Protein AF-0000000080793572 (afdb_homodimer)

Radius of gyration: 26.3 Å; Cα contacts (8 Å, |Δi|>4): 967; chains: 2; bounding box: 72×72×57 Å

Solvent-accessible surface area (backbone atoms only — not comparable to full-atom values): 36084 Å² total; per-residue (Å²): 112,77,76,62,58,73,55,57,74,68,59,50,72,67,48,50,42,45,52,51,39,40,56,54,44,44,76,82,22,93,55,31,40,50,68,56,50,50,60,69,40,66,55,80,71,65,50,65,58,46,51,50,49,33,38,74,71,45,28,28,38,81,51,95,75,15,37,35,69,30,72,56,24,50,47,40,54,30,51,53,55,40,40,75,71,37,40,77,44,76,56,57,74,39,30,31,49,72,43,29,38,31,27,37,28,29,42,77,89,33,70,22,28,37,41,34,43,32,47,66,59,53,40,71,54,62,69,75,58,53,73,74,49,82,64,80,72,82,61,38,68,59,52,10,22,51,42,31,48,37,26,51,42,47,38,61,74,39,53,88,48,59,39,57,51,76,77,48,70,37,63,30,33,37,32,26,49,58,69,98,54,39,55,36,74,82,48,88,70,87,57,53,67,59,54,53,47,52,54,50,48,49,54,50,52,36,43,76,73,42,28,30,56,55,68,48,41,52,84,35,28,29,34,73,97,55,66,36,47,54,85,41,56,59,42,44,47,50,83,44,90,57,26,66,55,32,44,52,49,29,48,46,41,47,50,50,48,38,32,52,74,66,70,42,74,68,90,67,47,66,62,53,54,33,41,76,71,72,51,53,80,65,77,69,67,72,68,70,77,54,93,44,54,80,76,56,42,63,81,43,51,64,59,45,50,53,50,25,49,76,69,72,42,88,64,82,60,74,71,64,75,68,69,84,72,129,112,77,77,63,57,73,55,58,75,69,59,50,73,67,47,50,42,44,52,52,40,41,56,54,44,45,76,82,21,92,55,29,40,49,67,56,51,51,61,70,39,66,54,81,71,65,50,66,58,46,51,50,50,33,38,74,71,46,28,30,40,81,50,94,74,15,37,36,70,29,72,57,25,51,48,38,54,30,50,51,55,40,40,77,71,38,41,76,44,76,56,58,76,39,29,29,51,73,45,30,40,33,26,37,27,30,40,78,90,32,69,22,28,36,39,35,44,33,47,66,58,52,41,72,55,62,70,76,59,53,74,74,49,82,63,82,72,80,60,38,68,59,53,10,21,50,41,32,50,37,25,50,43,47,38,60,74,38,53,90,48,58,39,57,51,77,77,50,70,38,65,29,32,38,32,26,51,58,70,98,54,38,54,35,74,80,50,87,70,87,57,53,68,59,55,52,49,52,54,51,48,49,54,50,52,36,42,75,73,41,27,30,54,55,69,47,41,53,85,34,26,30,34,75,97,55,65,35,47,52,87,41,56,59,42,44,48,50,83,44,91,56,26,65,55,35,43,52,49,29,49,46,41,49,51,50,48,38,32,52,75,66,70,41,73,68,91,67,46,66,62,54,54,33,42,75,70,72,52,53,80,64,76,67,68,71,67,73,76,55,92,49,49,80,77,56,44,63,81,42,50,65,59,45,50,54,51,24,50,75,68,72,42,88,64,82,59,72,71,63,76,67,69,82,69,132

Organism: Encephalitozoon cuniculi (strain GB-M1) (NCBI:txid284813)

Foldseek 3Di:
DPLCVVVLVVDDPLLLLLLLLQVLQCVPPVFAAPVNSVVSSPDDPCNVVSQVVCVVVPQWPDDPRGIHGDPSVLVSNWVVVQVVVFWDFWADFPDDDPFWTWTWTAGNNATKIKIAGRPPSDDDDDPVVVVPDVPDPDPRQQLLQLLQLLQQLVCLVQVVDQAWAWDAGDRNITITHDDPFAQQVPDDDDPLVVALVLQLVVQLVQVVVFKGQLDAASRQWTDDPHIHGHRRSQMDGNPDPCGLVSSLVNNVRSQVVCCVPPVDHDPQDSLNSCVVSVNNPVPDDPDPPDVCRSVVCPVCSVVSQVSCVVSVGDDNPSPPVPDPDD/DPLCVVVLVVDDPLLLLLLLLQVLQCVPPVFAAPVNSVVSSPDDPCNVVSQVVCVVVPQWDQDPRGIHGDPSVLVSNWVVVQVVVFWDFWADFDDDDPFWTWTWTAGNNATKIKIAGRPPSDDDDDPVVCVPDVPDPDPRQQLLQLLQLLQQLVCLVQVVDQAWAWDAGDRNITITHDDPFAQQVPDDDDPLVVALVLQLVVQLVQVVVFKGQLDAASRQWTDDPHIHGHRRSQMDGNPDPCGLVSSLVNNVRSQVVCCVPPVDHDPQDSLNSCVVSVNNPPPDDPDPPDVCRSVVCVVCSVVSQVSCVVSVGDDNPSPPVPDPDD

Structure (mmCIF, N/CA/C/O backbone):
data_AF-0000000080793572-model_v1
#
loop_
_entity.id
_entity.type
_entity.pdbx_description
1 polymer 'non-specific serine/threonine protein kinase'
#
loop_
_atom_site.group_PDB
_atom_site.id
_atom_site.type_symbol
_atom_site.label_atom_id
_atom_site.label_alt_id
_atom_site.label_comp_id
_atom_site.label_asym_id
_atom_site.label_entity_id
_atom_site.label_seq_id
_atom_site.pdbx_PDB_ins_code
_atom_site.Cartn_x
_atom_site.Cartn_y
_atom_site.Cartn_z
_atom_site.occupancy
_atom_site.B_iso_or_equiv
_atom_site.auth_seq_id
_atom_site.auth_comp_id
_atom_site.auth_asym_id
_atom_site.auth_atom_id
_atom_site.pdbx_PDB_model_num
ATOM 1 N N . MET A 1 1 ? 11.641 -2.559 3.211 1 25.84 1 MET A N 1
ATOM 2 C CA . MET A 1 1 ? 12.844 -3.322 3.535 1 25.84 1 MET A CA 1
ATOM 3 C C . MET A 1 1 ? 13.406 -4.012 2.295 1 25.84 1 MET A C 1
ATOM 5 O O . MET A 1 1 ? 12.688 -4.738 1.605 1 25.84 1 MET A O 1
ATOM 9 N N . LYS A 1 2 ? 14.398 -3.5 1.6 1 33.66 2 LYS A N 1
ATOM 10 C CA . LYS A 1 2 ? 15.141 -4.152 0.526 1 33.66 2 LYS A CA 1
ATOM 11 C C . LYS A 1 2 ? 15.539 -5.574 0.917 1 33.66 2 LYS A C 1
ATOM 13 O O . LYS A 1 2 ? 15.875 -5.836 2.072 1 33.66 2 LYS A O 1
ATOM 18 N N . LEU A 1 3 ? 15.195 -6.582 0.339 1 42.44 3 LEU A N 1
ATOM 19 C CA . LEU A 1 3 ? 15.844 -7.875 0.534 1 42.44 3 LEU A CA 1
ATOM 20 C C . LEU A 1 3 ? 17.359 -7.707 0.683 1 42.44 3 LEU A C 1
ATOM 22 O O . LEU A 1 3 ? 18.016 -7.164 -0.208 1 42.44 3 LEU A O 1
ATOM 26 N N . VAL A 1 4 ? 17.859 -7.375 1.736 1 44.81 4 VAL A N 1
ATOM 27 C CA . VAL A 1 4 ? 19.312 -7.449 1.877 1 44.81 4 VAL A CA 1
ATOM 28 C C . VAL A 1 4 ? 19.812 -8.758 1.28 1 44.81 4 VAL A C 1
ATOM 30 O O . VAL A 1 4 ? 19.812 -9.797 1.946 1 44.81 4 VAL A O 1
ATOM 33 N N . THR A 1 5 ? 19.5 -9.039 0.062 1 48.41 5 THR A N 1
ATOM 34 C CA . THR A 1 5 ? 20.031 -10.188 -0.661 1 48.41 5 THR A CA 1
ATOM 35 C C . THR A 1 5 ? 21.516 -10.391 -0.336 1 48.41 5 THR A C 1
ATOM 37 O O . THR A 1 5 ? 22.016 -11.516 -0.394 1 48.41 5 THR A O 1
ATOM 40 N N . ASP A 1 6 ? 22.031 -9.289 0.12 1 55.47 6 ASP A N 1
ATOM 41 C CA . ASP A 1 6 ? 23.469 -9.492 0.284 1 55.47 6 ASP A CA 1
ATOM 42 C C . ASP A 1 6 ? 23.766 -10.469 1.423 1 55.47 6 ASP A C 1
ATOM 44 O O . ASP A 1 6 ? 24.656 -11.312 1.313 1 55.47 6 ASP A O 1
ATOM 48 N N . GLY A 1 7 ? 22.781 -10.469 2.379 1 60.09 7 GLY A N 1
ATOM 49 C CA . GLY A 1 7 ? 23.078 -11.336 3.504 1 60.09 7 GLY A CA 1
ATOM 50 C C . GLY A 1 7 ? 22.625 -12.773 3.291 1 60.09 7 GLY A C 1
ATOM 51 O O . GLY A 1 7 ? 23.141 -13.695 3.914 1 60.09 7 GLY A O 1
ATOM 52 N N . VAL A 1 8 ? 21.781 -12.969 2.301 1 70.62 8 VAL A N 1
ATOM 53 C CA . VAL A 1 8 ? 21.172 -14.281 2.092 1 70.62 8 VAL A CA 1
ATOM 54 C C . VAL A 1 8 ? 22.219 -15.25 1.566 1 70.62 8 VAL A C 1
ATOM 56 O O . VAL A 1 8 ? 22.203 -16.438 1.904 1 70.62 8 VAL A O 1
ATOM 59 N N . TRP A 1 9 ? 23.172 -14.641 0.984 1 69.81 9 TRP A N 1
ATOM 60 C CA . TRP A 1 9 ? 24.141 -15.484 0.298 1 69.81 9 TRP A CA 1
ATOM 61 C C . TRP A 1 9 ? 25.297 -15.859 1.229 1 69.81 9 TRP A C 1
ATOM 63 O O . TRP A 1 9 ? 26.062 -16.781 0.936 1 69.81 9 TRP A O 1
ATOM 73 N N . SER A 1 10 ? 25.281 -15.227 2.404 1 74.94 10 SER A N 1
ATOM 74 C CA . SER A 1 10 ? 26.438 -15.422 3.264 1 74.94 10 SER A CA 1
ATOM 75 C C . SER A 1 10 ? 26.078 -16.219 4.512 1 74.94 10 SER A C 1
ATOM 77 O O . SER A 1 10 ? 26.938 -16.469 5.367 1 74.94 10 SER A O 1
ATOM 79 N N . LEU A 1 11 ? 24.906 -16.797 4.504 1 85.38 11 LEU A N 1
ATOM 80 C CA . LEU A 1 11 ? 24.484 -17.453 5.734 1 85.38 11 LEU A CA 1
ATOM 81 C C . LEU A 1 11 ? 25 -18.891 5.777 1 85.38 11 LEU A C 1
ATOM 83 O O . LEU A 1 11 ? 25.016 -19.578 4.758 1 85.38 11 LEU A O 1
ATOM 87 N N . SER A 1 12 ? 25.5 -19.297 6.93 1 87.62 12 SER A N 1
ATOM 88 C CA . SER A 1 12 ? 25.922 -20.672 7.145 1 87.62 12 SER A CA 1
ATOM 89 C C . SER A 1 12 ? 24.719 -21.594 7.387 1 87.62 12 SER A C 1
ATOM 91 O O . SER A 1 12 ? 23.594 -21.109 7.547 1 87.62 12 SER A O 1
ATOM 93 N N . ARG A 1 13 ? 25.062 -22.891 7.445 1 89.25 13 ARG A N 1
ATOM 94 C CA . ARG A 1 13 ? 24.031 -23.891 7.719 1 89.25 13 ARG A CA 1
ATOM 95 C C . ARG A 1 13 ? 23.438 -23.703 9.109 1 89.25 13 ARG A C 1
ATOM 97 O O . ARG A 1 13 ? 22.25 -23.938 9.312 1 89.25 13 ARG A O 1
ATOM 104 N N . MET A 1 14 ? 24.297 -23.234 10.016 1 91.81 14 MET A N 1
ATOM 105 C CA . MET A 1 14 ? 23.844 -23.031 11.391 1 91.81 14 MET A CA 1
ATOM 106 C C . MET A 1 14 ? 22.859 -21.859 11.469 1 91.81 14 MET A C 1
ATOM 108 O O . MET A 1 14 ? 21.875 -21.922 12.203 1 91.81 14 MET A O 1
ATOM 112 N N . HIS A 1 15 ? 23.172 -20.781 10.688 1 94.12 15 HIS A N 1
ATOM 113 C CA . HIS A 1 15 ? 22.25 -19.641 10.617 1 94.12 15 HIS A CA 1
ATOM 114 C C . HIS A 1 15 ? 20.875 -20.078 10.117 1 94.12 15 HIS A C 1
ATOM 116 O O . HIS A 1 15 ? 19.844 -19.75 10.719 1 94.12 15 HIS A O 1
ATOM 122 N N . LEU A 1 16 ? 20.906 -20.906 9.078 1 94.44 16 LEU A N 1
ATOM 123 C CA . LEU A 1 16 ? 19.656 -21.359 8.453 1 94.44 16 LEU A CA 1
ATOM 124 C C . LEU A 1 16 ? 18.891 -22.281 9.391 1 94.44 16 LEU A C 1
ATOM 126 O O . LEU A 1 16 ? 17.656 -22.25 9.43 1 94.44 16 LEU A O 1
ATOM 130 N N . ARG A 1 17 ? 19.578 -23.094 10.109 1 94.69 17 ARG A N 1
ATOM 131 C CA . ARG A 1 17 ? 18.938 -23.984 11.062 1 94.69 17 ARG A CA 1
ATOM 132 C C . ARG A 1 17 ? 18.203 -23.203 12.141 1 94.69 17 ARG A C 1
ATOM 134 O O . ARG A 1 17 ? 17.078 -23.562 12.516 1 94.69 17 ARG A O 1
ATOM 141 N N . ILE A 1 18 ? 18.812 -22.156 12.609 1 95.75 18 ILE A N 1
ATOM 142 C CA . ILE A 1 18 ? 18.188 -21.328 13.633 1 95.75 18 ILE A CA 1
ATOM 143 C C . ILE A 1 18 ? 16.922 -20.703 13.07 1 95.75 18 ILE A C 1
ATOM 145 O O . ILE A 1 18 ? 15.875 -20.703 13.727 1 95.75 18 ILE A O 1
ATOM 149 N N . LEU A 1 19 ? 17.031 -20.172 11.844 1 96 19 LEU A N 1
ATOM 150 C CA . LEU A 1 19 ? 15.875 -19.531 11.219 1 96 19 LEU A CA 1
ATOM 151 C C . LEU A 1 19 ? 14.742 -20.531 11.016 1 96 19 LEU A C 1
ATOM 153 O O . LEU A 1 19 ? 13.578 -20.234 11.297 1 96 19 LEU A O 1
ATOM 157 N N . ARG A 1 20 ? 15.062 -21.688 10.578 1 95.5 20 ARG A N 1
ATOM 158 C CA . ARG A 1 20 ? 14.062 -22.719 10.359 1 95.5 20 ARG A CA 1
ATOM 159 C C . ARG A 1 20 ? 13.398 -23.125 11.672 1 95.5 20 ARG A C 1
ATOM 161 O O . ARG A 1 20 ? 12.18 -23.328 11.719 1 95.5 20 ARG A O 1
ATOM 168 N N . THR A 1 21 ? 14.219 -23.266 12.664 1 95.75 21 THR A N 1
ATOM 169 C CA . THR A 1 21 ? 13.688 -23.641 13.969 1 95.75 21 THR A CA 1
ATOM 170 C C . THR A 1 21 ? 12.758 -22.547 14.5 1 95.75 21 THR A C 1
ATOM 172 O O . THR A 1 21 ? 11.703 -22.859 15.07 1 95.75 21 THR A O 1
ATOM 175 N N . ALA A 1 22 ? 13.211 -21.312 14.344 1 95.69 22 ALA A N 1
ATOM 176 C CA . ALA A 1 22 ? 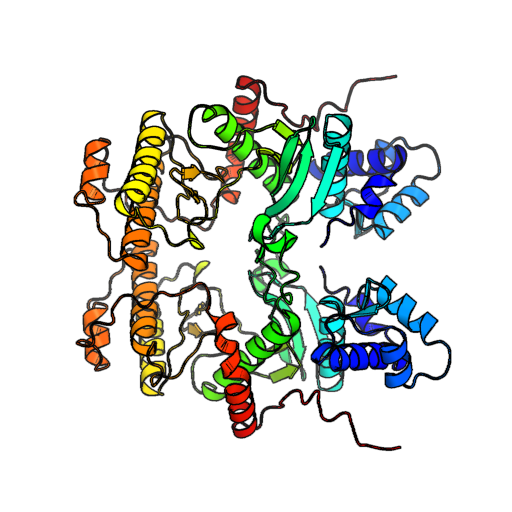12.359 -20.203 14.758 1 95.69 22 ALA A CA 1
ATOM 177 C C . ALA A 1 22 ? 11.016 -20.25 14.031 1 95.69 22 ALA A C 1
ATOM 179 O O . ALA A 1 22 ? 9.961 -20.047 14.648 1 95.69 22 ALA A O 1
ATOM 180 N N . GLU A 1 23 ? 11.055 -20.438 12.75 1 93.81 23 GLU A N 1
ATOM 181 C CA . GLU A 1 23 ? 9.844 -20.547 11.938 1 93.81 23 GLU A CA 1
ATOM 182 C C . GLU A 1 23 ? 8.906 -21.625 12.484 1 93.81 23 GLU A C 1
ATOM 184 O O . GLU A 1 23 ? 7.711 -21.391 12.641 1 93.81 23 GLU A O 1
ATOM 189 N N . GLU A 1 24 ? 9.422 -22.719 12.797 1 92.62 24 GLU A N 1
ATOM 190 C CA . GLU A 1 24 ? 8.656 -23.844 13.305 1 92.62 24 GLU A CA 1
ATOM 191 C C . GLU A 1 24 ? 8.055 -23.531 14.672 1 92.62 24 GLU A C 1
ATOM 193 O O . GLU A 1 24 ? 6.879 -23.812 14.922 1 92.62 24 GLU A O 1
ATOM 198 N N . CYS A 1 25 ? 8.859 -22.953 15.477 1 91.94 25 CYS A N 1
ATOM 199 C CA . CYS A 1 25 ? 8.438 -22.672 16.844 1 91.94 25 CYS A CA 1
ATOM 200 C C . CYS A 1 25 ? 7.375 -21.594 16.891 1 91.94 25 CYS A C 1
ATOM 202 O O . CYS A 1 25 ? 6.559 -21.547 17.812 1 91.94 25 CYS A O 1
ATOM 204 N N . MET A 1 26 ? 7.359 -20.734 15.938 1 90.94 26 MET A N 1
ATOM 205 C CA . MET A 1 26 ? 6.422 -19.625 15.906 1 90.94 26 MET A CA 1
ATOM 206 C C . MET A 1 26 ? 5.004 -20.109 15.625 1 90.94 26 MET A C 1
ATOM 208 O O . MET A 1 26 ? 4.043 -19.359 15.789 1 90.94 26 MET A O 1
ATOM 212 N N . ARG A 1 27 ? 4.801 -21.281 15.25 1 84 27 ARG A N 1
ATOM 213 C CA . ARG A 1 27 ? 3.477 -21.875 15.086 1 84 27 ARG A CA 1
ATOM 214 C C . ARG A 1 27 ? 2.77 -22.016 16.422 1 84 27 ARG A C 1
ATOM 216 O O . ARG A 1 27 ? 1.538 -22.016 16.5 1 84 27 ARG A O 1
ATOM 223 N N . SER A 1 28 ? 3.572 -22.156 17.453 1 86.12 28 SER A N 1
ATOM 224 C CA . SER A 1 28 ? 2.99 -22.406 18.766 1 86.12 28 SER A CA 1
ATOM 225 C C . SER A 1 28 ? 3.338 -21.297 19.734 1 86.12 28 SER A C 1
ATOM 227 O O . SER A 1 28 ? 2.814 -21.25 20.859 1 86.12 28 SER A O 1
ATOM 229 N N . HIS A 1 29 ? 4.23 -20.469 19.312 1 87 29 HIS A N 1
ATOM 230 C CA . HIS A 1 29 ? 4.656 -19.359 20.156 1 87 29 HIS A CA 1
ATOM 231 C C . HIS A 1 29 ? 4.578 -18.031 19.422 1 87 29 HIS A C 1
ATOM 233 O O . HIS A 1 29 ? 5.125 -17.906 18.312 1 87 29 HIS A O 1
ATOM 239 N N . ALA A 1 30 ? 3.963 -17.125 20.016 1 83.81 30 ALA A N 1
ATOM 240 C CA . ALA A 1 30 ? 4.023 -15.781 19.422 1 83.81 30 ALA A CA 1
ATOM 241 C C . ALA A 1 30 ? 5.449 -15.242 19.438 1 83.81 30 ALA A C 1
ATOM 243 O O . ALA A 1 30 ? 5.895 -14.617 18.484 1 83.81 30 ALA A O 1
ATOM 244 N N . ILE A 1 31 ? 6.098 -15.43 20.484 1 90.81 31 ILE A N 1
ATOM 245 C CA . ILE A 1 31 ? 7.516 -15.172 20.688 1 90.81 31 ILE A CA 1
ATOM 246 C C . ILE A 1 31 ? 8.219 -16.453 21.141 1 90.81 31 ILE A C 1
ATOM 248 O O . ILE A 1 31 ? 7.836 -17.047 22.141 1 90.81 31 ILE A O 1
ATOM 252 N N . VAL A 1 32 ? 9.211 -16.859 20.422 1 94.62 32 VAL A N 1
ATOM 253 C CA . VAL A 1 32 ? 9.922 -18.094 20.75 1 94.62 32 VAL A CA 1
ATOM 254 C C . VAL A 1 32 ? 10.906 -17.828 21.891 1 94.62 32 VAL A C 1
ATOM 256 O O . VAL A 1 32 ? 11.891 -17.109 21.719 1 94.62 32 VAL A O 1
ATOM 259 N N . PRO A 1 33 ? 10.656 -18.453 22.984 1 95.44 33 PRO A N 1
ATOM 260 C CA . PRO A 1 33 ? 11.594 -18.234 24.094 1 95.44 33 PRO A CA 1
ATOM 261 C C . PRO A 1 33 ? 13.023 -18.641 23.75 1 95.44 33 PRO A C 1
ATOM 263 O O . PRO A 1 33 ? 13.234 -19.609 23 1 95.44 33 PRO A O 1
ATOM 266 N N . PHE A 1 34 ? 13.93 -17.922 24.375 1 93.94 34 PHE A N 1
ATOM 267 C CA . PHE A 1 34 ? 15.344 -18.141 24.125 1 93.94 34 PHE A CA 1
ATOM 268 C C . PHE A 1 34 ? 15.719 -19.594 24.344 1 93.94 34 PHE A C 1
ATOM 270 O O . PHE A 1 34 ? 16.359 -20.219 23.5 1 93.94 34 PHE A O 1
ATOM 277 N N . ASP A 1 35 ? 15.289 -20.172 25.422 1 93.5 35 ASP A N 1
ATOM 278 C CA . ASP A 1 35 ? 15.656 -21.531 25.797 1 93.5 35 ASP A CA 1
ATOM 279 C C . ASP A 1 35 ? 15.07 -22.547 24.828 1 93.5 35 ASP A C 1
ATOM 281 O O . ASP A 1 35 ? 15.719 -23.562 24.516 1 93.5 35 ASP A O 1
ATOM 285 N N . VAL A 1 36 ? 13.945 -22.297 24.406 1 95.06 36 VAL A N 1
ATOM 286 C CA . VAL A 1 36 ? 13.281 -23.188 23.469 1 95.06 36 VAL A CA 1
ATOM 287 C C . VAL A 1 36 ? 14.016 -23.188 22.125 1 95.06 36 VAL A C 1
ATOM 289 O O . VAL A 1 36 ? 14.32 -24.25 21.578 1 95.06 36 VAL A O 1
ATOM 292 N N . LEU A 1 37 ? 14.312 -21.984 21.594 1 95.75 37 LEU A N 1
ATOM 293 C CA . LEU A 1 37 ? 15.016 -21.875 20.328 1 95.75 37 LEU A CA 1
ATOM 294 C C . LEU A 1 37 ? 16.391 -22.516 20.406 1 95.75 37 LEU A C 1
ATOM 296 O O . LEU A 1 37 ? 16.797 -23.234 19.484 1 95.75 37 LEU A O 1
ATOM 300 N N . LYS A 1 38 ? 17.047 -22.281 21.531 1 94.44 38 LYS A N 1
ATOM 301 C CA . LYS A 1 38 ? 18.391 -22.844 21.719 1 94.44 38 LYS A CA 1
ATOM 302 C C . LYS A 1 38 ? 18.344 -24.375 21.766 1 94.44 38 LYS A C 1
ATOM 304 O O . LYS A 1 38 ? 19.141 -25.031 21.109 1 94.44 38 LYS A O 1
ATOM 309 N N . SER A 1 39 ? 17.438 -24.891 22.469 1 94.69 39 SER A N 1
ATOM 310 C CA . SER A 1 39 ? 17.328 -26.344 22.625 1 94.69 39 SER A CA 1
ATOM 311 C C . SER A 1 39 ? 16.891 -27.016 21.328 1 94.69 39 SER A C 1
ATOM 313 O O . SER A 1 39 ? 17.484 -28.016 20.922 1 94.69 39 SER A O 1
ATOM 315 N N . ARG A 1 40 ? 15.945 -26.438 20.656 1 94.69 40 ARG A N 1
ATOM 316 C CA . ARG A 1 40 ? 15.352 -27.062 19.469 1 94.69 40 ARG A CA 1
ATOM 317 C C . ARG A 1 40 ? 16.266 -26.922 18.266 1 94.69 40 ARG A C 1
ATOM 319 O O . ARG A 1 40 ? 16.188 -27.719 17.328 1 94.69 40 ARG A O 1
ATOM 326 N N . SER A 1 41 ? 17.047 -25.891 18.219 1 94.19 41 SER A N 1
ATOM 327 C CA . SER A 1 41 ? 17.953 -25.719 17.094 1 94.19 41 SER A CA 1
ATOM 328 C C . SER A 1 41 ? 19.078 -26.75 17.125 1 94.19 41 SER A C 1
ATOM 330 O O . SER A 1 41 ? 19.734 -26.984 16.109 1 94.19 41 SER A O 1
ATOM 332 N N . ARG A 1 42 ? 19.391 -27.375 18.25 1 91.19 42 ARG A N 1
ATOM 333 C CA . ARG A 1 42 ? 20.375 -28.422 18.438 1 91.19 42 ARG A CA 1
ATOM 334 C C . ARG A 1 42 ? 21.766 -27.938 18.031 1 91.19 42 ARG A C 1
ATOM 336 O O . ARG A 1 42 ? 22.562 -28.719 17.484 1 91.19 42 ARG A O 1
ATOM 343 N N . ILE A 1 43 ? 21.938 -26.656 18.016 1 89.06 43 ILE A N 1
ATOM 344 C CA . ILE A 1 43 ? 23.25 -26.109 17.734 1 89.06 43 ILE A CA 1
ATOM 345 C C . ILE A 1 43 ? 24.109 -26.156 19 1 89.06 43 ILE A C 1
ATOM 347 O O . ILE A 1 43 ? 23.734 -25.594 20.031 1 89.06 43 ILE A O 1
ATOM 351 N N . LYS A 1 44 ? 25.094 -27.047 18.828 1 79.56 44 LYS A N 1
ATOM 352 C CA . LYS A 1 44 ? 25.984 -27.203 19.969 1 79.56 44 LYS A CA 1
ATOM 353 C C . LYS A 1 44 ? 27.047 -26.109 19.984 1 79.56 44 LYS A C 1
ATOM 355 O O . LYS A 1 44 ? 27.797 -25.938 19.031 1 79.56 44 LYS A O 1
ATOM 360 N N . GLY A 1 45 ? 27.094 -25.312 20.891 1 77.12 45 GLY A N 1
ATOM 361 C CA . GLY A 1 45 ? 28.109 -24.281 20.984 1 77.12 45 GLY A CA 1
ATOM 362 C C . GLY A 1 45 ? 27.891 -23.125 20.016 1 77.12 45 GLY A C 1
ATOM 363 O O . GLY A 1 45 ? 27.125 -23.266 19.062 1 77.12 45 GLY A O 1
ATOM 364 N N . ASN A 1 46 ? 28 -21.828 20.281 1 88.69 46 ASN A N 1
ATOM 365 C CA . ASN A 1 46 ? 28.047 -20.594 19.516 1 88.69 46 ASN A CA 1
ATOM 366 C C . ASN A 1 46 ? 26.656 -20.141 19.062 1 88.69 46 ASN A C 1
ATOM 368 O O . ASN A 1 46 ? 26.516 -19.391 18.109 1 88.69 46 ASN A O 1
ATOM 372 N N . PHE A 1 47 ? 25.609 -20.875 19.641 1 92.19 47 PHE A N 1
ATOM 373 C CA . PHE A 1 47 ? 24.234 -20.469 19.328 1 92.19 47 PHE A CA 1
ATOM 374 C C . PHE A 1 47 ? 24.078 -18.953 19.469 1 92.19 47 PHE A C 1
ATOM 376 O O . PHE A 1 47 ? 23.531 -18.297 18.578 1 92.19 47 PHE A O 1
ATOM 383 N N . MET A 1 48 ? 24.578 -18.438 20.5 1 92.25 48 MET A N 1
ATOM 384 C CA . MET A 1 48 ? 24.422 -17.016 20.797 1 92.25 48 MET A CA 1
ATOM 385 C C . MET A 1 48 ? 25.062 -16.156 19.734 1 92.25 48 MET A C 1
ATOM 387 O O . MET A 1 48 ? 24.516 -15.141 19.328 1 92.25 48 MET A O 1
ATOM 391 N N . GLU A 1 49 ? 26.172 -16.609 19.297 1 92.75 49 GLU A N 1
ATOM 392 C CA . GLU A 1 49 ? 26.875 -15.867 18.25 1 92.75 49 GLU A CA 1
ATOM 393 C C . GLU A 1 49 ? 26.078 -15.805 16.969 1 92.75 49 GLU A C 1
ATOM 395 O O . GLU A 1 49 ? 25.938 -14.742 16.359 1 92.75 49 GLU A O 1
ATOM 400 N N . HIS A 1 50 ? 25.578 -16.953 16.562 1 93.81 50 HIS A N 1
ATOM 401 C CA . HIS A 1 50 ? 24.797 -17.031 15.328 1 93.81 50 HIS A CA 1
ATOM 402 C C . HIS A 1 50 ? 23.484 -16.25 15.469 1 93.81 50 HIS A C 1
ATOM 404 O O . HIS A 1 50 ? 23.047 -15.609 14.523 1 93.81 50 HIS A O 1
ATOM 410 N N . ALA A 1 51 ? 22.906 -16.328 16.641 1 94.31 51 ALA A N 1
ATOM 411 C CA . ALA A 1 51 ? 21.672 -15.609 16.891 1 94.31 51 ALA A CA 1
ATOM 412 C C . ALA A 1 51 ? 21.891 -14.094 16.828 1 94.31 51 ALA A C 1
ATOM 414 O O . ALA A 1 51 ? 21.062 -13.367 16.266 1 94.31 51 ALA A O 1
ATOM 415 N N . ILE A 1 52 ? 22.938 -13.68 17.359 1 92.94 52 ILE A N 1
ATOM 416 C CA . ILE A 1 52 ? 23.297 -12.266 17.344 1 92.94 52 ILE A CA 1
ATOM 417 C C . ILE A 1 52 ? 23.516 -11.805 15.906 1 92.94 52 ILE A C 1
ATOM 419 O O . ILE A 1 52 ? 23.047 -10.734 15.508 1 92.94 52 ILE A O 1
ATOM 423 N N . ASP A 1 53 ? 24.234 -12.656 15.18 1 90.31 53 ASP A N 1
ATOM 424 C CA . ASP A 1 53 ? 24.453 -12.352 13.766 1 90.31 53 ASP A CA 1
ATOM 425 C C . ASP A 1 53 ? 23.125 -12.156 13.031 1 90.31 53 ASP A C 1
ATOM 427 O O . ASP A 1 53 ? 22.984 -11.203 12.266 1 90.31 53 ASP A O 1
ATOM 431 N N . LEU A 1 54 ? 22.234 -13.055 13.266 1 93.56 54 LEU A N 1
ATOM 432 C CA . LEU A 1 54 ? 20.938 -13.008 12.586 1 93.56 54 LEU A CA 1
ATOM 433 C C . LEU A 1 54 ? 20.172 -11.758 12.977 1 93.56 54 LEU A C 1
ATOM 435 O O . LEU A 1 54 ? 19.438 -11.195 12.156 1 93.56 54 LEU A O 1
ATOM 439 N N . CYS A 1 55 ? 20.281 -11.297 14.211 1 91.06 55 CYS A N 1
ATOM 440 C CA . CYS A 1 55 ? 19.625 -10.07 14.656 1 91.06 55 CYS A CA 1
ATOM 441 C C . CYS A 1 55 ? 20.266 -8.844 14.008 1 91.06 55 CYS A C 1
ATOM 443 O O . CYS A 1 55 ? 19.547 -7.922 13.602 1 91.06 55 CYS A O 1
ATOM 445 N N . LYS A 1 56 ? 21.562 -8.93 13.844 1 84.75 56 LYS A N 1
ATOM 446 C CA . LYS A 1 56 ? 22.266 -7.84 13.188 1 84.75 56 LYS A CA 1
ATOM 447 C C . LYS A 1 56 ? 21.844 -7.711 11.727 1 84.75 56 LYS A C 1
ATOM 449 O O . LYS A 1 56 ? 21.734 -6.598 11.203 1 84.75 56 LYS A O 1
ATOM 454 N N . LEU A 1 57 ? 21.594 -8.836 11.148 1 86.25 57 LEU A N 1
ATOM 455 C CA . LEU A 1 57 ? 21.188 -8.867 9.75 1 86.25 57 LEU A CA 1
ATOM 456 C C . LEU A 1 57 ? 19.688 -8.633 9.609 1 86.25 57 LEU A C 1
ATOM 458 O O . LEU A 1 57 ? 19.156 -8.562 8.492 1 86.25 57 LEU A O 1
ATOM 462 N N . LYS A 1 58 ? 18.953 -8.664 10.703 1 87.62 58 LYS A N 1
ATOM 463 C CA . LYS A 1 58 ? 17.531 -8.375 10.789 1 87.62 58 LYS A CA 1
ATOM 464 C C . LYS A 1 58 ? 16.703 -9.547 10.281 1 87.62 58 LYS A C 1
ATOM 466 O O . LYS A 1 58 ? 15.578 -9.359 9.805 1 87.62 58 LYS A O 1
ATOM 471 N N . PHE A 1 59 ? 17.297 -10.68 10.289 1 93.69 59 PHE A N 1
ATOM 472 C CA . PHE A 1 59 ? 16.547 -11.875 9.922 1 93.69 59 PHE A CA 1
ATOM 473 C C . PHE A 1 59 ? 15.805 -12.438 11.125 1 93.69 59 PHE A C 1
ATOM 475 O O . PHE A 1 59 ? 14.867 -13.219 10.977 1 93.69 59 PHE A O 1
ATOM 482 N N . LEU A 1 60 ? 16.266 -12.055 12.258 1 93.81 60 LEU A N 1
ATOM 483 C CA . LEU A 1 60 ? 15.695 -12.406 13.555 1 93.81 60 LEU A CA 1
ATOM 484 C C . LEU A 1 60 ? 15.562 -11.18 14.445 1 93.81 60 LEU A C 1
ATOM 486 O O . LEU A 1 60 ? 16.375 -10.258 14.359 1 93.81 60 LEU A O 1
ATOM 490 N N . SER A 1 61 ? 14.547 -11.156 15.242 1 94 61 SER A N 1
ATOM 491 C CA . SER A 1 61 ? 14.359 -10.07 16.188 1 94 61 SER A CA 1
ATOM 492 C C . SER A 1 61 ? 14.312 -10.586 17.625 1 94 61 SER A C 1
ATOM 494 O O . SER A 1 61 ? 13.672 -11.602 17.906 1 94 61 SER A O 1
ATOM 496 N N . TYR A 1 62 ? 15.055 -9.945 18.438 1 92.62 62 TYR A N 1
ATOM 497 C CA . TYR A 1 62 ? 15.016 -10.266 19.859 1 92.62 62 TYR A CA 1
ATOM 498 C C . TYR A 1 62 ? 14.039 -9.352 20.609 1 92.62 62 TYR A C 1
ATOM 500 O O . TYR A 1 62 ? 14.211 -8.133 20.625 1 92.62 62 TYR A O 1
ATOM 508 N N . VAL A 1 63 ? 13.008 -9.953 21.094 1 88.12 63 VAL A N 1
ATOM 509 C CA . VAL A 1 63 ? 11.969 -9.195 21.781 1 88.12 63 VAL A CA 1
ATOM 510 C C . VAL A 1 63 ? 11.555 -9.93 23.047 1 88.12 63 VAL A C 1
ATOM 512 O O . VAL A 1 63 ? 11.281 -11.133 23.016 1 88.12 63 VAL A O 1
ATOM 515 N N . GLU A 1 64 ? 11.398 -9.219 24.203 1 86.75 64 GLU A N 1
ATOM 516 C CA . GLU A 1 64 ? 10.898 -9.758 25.453 1 86.75 64 GLU A CA 1
ATOM 517 C C . GLU A 1 64 ? 11.555 -11.102 25.781 1 86.75 64 GLU A C 1
ATOM 519 O O . GLU A 1 64 ? 10.859 -12.094 26.016 1 86.75 64 GLU A O 1
ATOM 524 N N . ASN A 1 65 ? 12.781 -11.234 25.672 1 87.12 65 ASN A N 1
ATOM 525 C CA . ASN A 1 65 ? 13.57 -12.406 26.031 1 87.12 65 ASN A CA 1
ATOM 526 C C . ASN A 1 65 ? 13.281 -13.586 25.109 1 87.12 65 ASN A C 1
ATOM 528 O O . ASN A 1 65 ? 13.328 -14.742 25.531 1 87.12 65 ASN A O 1
ATOM 532 N N . GLY A 1 66 ? 12.883 -13.273 23.984 1 94.12 66 GLY A N 1
ATOM 533 C CA . GLY A 1 66 ? 12.633 -14.273 22.953 1 94.12 66 GLY A CA 1
ATOM 534 C C . GLY A 1 66 ? 12.93 -13.781 21.547 1 94.12 66 GLY A C 1
ATOM 535 O O . GLY A 1 66 ? 13.547 -12.727 21.375 1 94.12 66 GLY A O 1
ATOM 536 N N . TYR A 1 67 ? 12.719 -14.711 20.672 1 95 67 TYR A N 1
ATOM 537 C CA . TYR A 1 67 ? 13.047 -14.391 19.297 1 95 67 TYR A CA 1
ATOM 538 C C . TYR A 1 67 ? 11.812 -14.5 18.406 1 95 67 TYR A C 1
ATOM 540 O O . TYR A 1 67 ? 10.898 -15.273 18.688 1 95 67 TYR A O 1
ATOM 548 N N . LYS A 1 68 ? 11.789 -13.664 17.375 1 94.12 68 LYS A N 1
ATOM 549 C CA . LYS A 1 68 ? 10.781 -13.734 16.312 1 94.12 68 LYS A CA 1
ATOM 550 C C . LYS A 1 68 ? 11.43 -13.703 14.93 1 94.12 68 LYS A C 1
ATOM 552 O O . LYS A 1 68 ? 12.375 -12.945 14.703 1 94.12 68 LYS A O 1
ATOM 557 N N . LEU A 1 69 ? 10.922 -14.586 14.141 1 94.19 69 LEU A N 1
ATOM 558 C CA . LEU A 1 69 ? 11.336 -14.523 12.742 1 94.19 69 LEU A CA 1
ATOM 559 C C . LEU A 1 69 ? 10.781 -13.266 12.07 1 94.19 69 LEU A C 1
ATOM 561 O O . LEU A 1 69 ? 9.602 -12.945 12.219 1 94.19 69 LEU A O 1
ATOM 565 N N . THR A 1 70 ? 11.695 -12.547 11.344 1 92.62 70 THR A N 1
ATOM 566 C CA . THR A 1 70 ? 11.266 -11.336 10.656 1 92.62 70 THR A CA 1
ATOM 567 C C . THR A 1 70 ? 10.844 -11.648 9.219 1 92.62 70 THR A C 1
ATOM 569 O O . THR A 1 70 ? 11.023 -12.773 8.75 1 92.62 70 THR A O 1
ATOM 572 N N . TYR A 1 71 ? 10.312 -10.625 8.516 1 90.5 71 TYR A N 1
ATOM 573 C CA . TYR A 1 71 ? 9.984 -10.766 7.102 1 90.5 71 TYR A CA 1
ATOM 574 C C . TYR A 1 71 ? 11.227 -11.086 6.281 1 90.5 71 TYR A C 1
ATOM 576 O O . TYR A 1 71 ? 11.195 -11.945 5.398 1 90.5 71 TYR A O 1
ATOM 584 N N . SER A 1 72 ? 12.211 -10.406 6.652 1 92.12 72 SER A N 1
ATOM 585 C CA . SER A 1 72 ? 13.477 -10.625 5.949 1 92.12 72 SER A CA 1
ATOM 586 C C . SER A 1 72 ? 14.016 -12.023 6.227 1 92.12 72 SER A C 1
ATOM 588 O O . SER A 1 72 ? 14.633 -12.641 5.352 1 92.12 72 SER A O 1
ATOM 590 N N . GLY A 1 73 ? 13.812 -12.406 7.445 1 93.69 73 GLY A N 1
ATOM 591 C CA . GLY A 1 73 ? 14.211 -13.773 7.758 1 93.69 73 GLY A CA 1
ATOM 592 C C . GLY A 1 73 ? 13.438 -14.812 6.973 1 93.69 73 GLY A C 1
ATOM 593 O O . GLY A 1 73 ? 14.008 -15.797 6.504 1 93.69 73 GLY A O 1
ATOM 594 N N . HIS A 1 74 ? 12.188 -14.586 6.887 1 94.81 74 HIS A N 1
ATOM 595 C CA . HIS A 1 74 ? 11.328 -15.461 6.098 1 94.81 74 HIS A CA 1
ATOM 596 C C . HIS A 1 74 ? 11.75 -15.469 4.629 1 94.81 74 HIS A C 1
ATOM 598 O O . HIS A 1 74 ? 11.773 -16.516 3.99 1 94.81 74 HIS A O 1
ATOM 604 N N . ASP A 1 75 ? 12.055 -14.312 4.105 1 95.5 75 ASP A N 1
ATOM 605 C CA . ASP A 1 75 ? 12.586 -14.195 2.75 1 95.5 75 ASP A CA 1
ATOM 606 C C . ASP A 1 75 ? 13.836 -15.062 2.572 1 95.5 75 ASP A C 1
ATOM 608 O O . ASP A 1 75 ? 13.969 -15.773 1.574 1 95.5 75 ASP A O 1
ATOM 612 N N . CYS A 1 76 ? 14.672 -14.938 3.529 1 94.06 76 CYS A N 1
ATOM 613 C CA . CYS A 1 76 ? 15.945 -15.648 3.475 1 94.06 76 CYS A CA 1
ATOM 614 C C . CYS A 1 76 ? 15.727 -17.156 3.379 1 94.06 76 CYS A C 1
ATOM 616 O O . CYS A 1 76 ? 16.344 -17.828 2.555 1 94.06 76 CYS A O 1
ATOM 618 N N . LEU A 1 77 ? 14.828 -17.625 4.18 1 94.69 77 LEU A N 1
ATOM 619 C CA . LEU A 1 77 ? 14.516 -19.047 4.164 1 94.69 77 LEU A CA 1
ATOM 620 C C . LEU A 1 77 ? 13.969 -19.469 2.807 1 94.69 77 LEU A C 1
ATOM 622 O O . LEU A 1 77 ? 14.406 -20.469 2.238 1 94.69 77 LEU A O 1
ATOM 626 N N . ALA A 1 78 ? 13.062 -18.719 2.279 1 96.06 78 ALA A N 1
ATOM 627 C CA . ALA A 1 78 ? 12.43 -19.047 1 1 96.06 78 ALA A CA 1
ATOM 628 C C . ALA A 1 78 ? 13.453 -19.016 -0.134 1 96.06 78 ALA A C 1
ATOM 630 O O . ALA A 1 78 ? 13.523 -19.938 -0.94 1 96.06 78 ALA A O 1
ATOM 631 N N . ILE A 1 79 ? 14.258 -18 -0.184 1 95.38 79 ILE A N 1
ATOM 632 C CA . ILE A 1 79 ? 15.234 -17.812 -1.253 1 95.38 79 ILE A CA 1
ATOM 633 C C . ILE A 1 79 ? 16.281 -18.938 -1.207 1 95.38 79 ILE A C 1
ATOM 635 O O . ILE A 1 79 ? 16.656 -19.484 -2.244 1 95.38 79 ILE A O 1
ATOM 639 N N . ASN A 1 80 ? 16.719 -19.219 -0.043 1 92.94 80 ASN A N 1
ATOM 640 C CA . ASN A 1 80 ? 17.719 -20.281 0.089 1 92.94 80 ASN A CA 1
ATOM 641 C C . ASN A 1 80 ? 17.188 -21.625 -0.4 1 92.94 80 ASN A C 1
ATOM 643 O O . ASN A 1 80 ? 17.891 -22.375 -1.074 1 92.94 80 ASN A O 1
ATOM 647 N N . THR A 1 81 ? 15.969 -21.938 -0.013 1 94.19 81 THR A N 1
ATOM 648 C CA . THR A 1 81 ? 15.352 -23.188 -0.47 1 94.19 81 THR A CA 1
ATOM 649 C C . THR A 1 81 ? 15.211 -23.188 -1.989 1 94.19 81 THR A C 1
ATOM 651 O O . THR A 1 81 ? 15.555 -24.172 -2.645 1 94.19 81 THR A O 1
ATOM 654 N N . LEU A 1 82 ? 14.812 -22.125 -2.561 1 95.81 82 LEU A N 1
ATOM 655 C CA . LEU A 1 82 ? 14.617 -22.031 -4.004 1 95.81 82 LEU A CA 1
ATOM 656 C C . LEU A 1 82 ? 15.953 -22.094 -4.738 1 95.81 82 LEU A C 1
ATOM 658 O O . LEU A 1 82 ? 16.031 -22.641 -5.84 1 95.81 82 LEU A O 1
ATOM 662 N N . ARG A 1 83 ? 16.922 -21.547 -4.16 1 93.75 83 ARG A N 1
ATOM 663 C CA . ARG A 1 83 ? 18.266 -21.609 -4.746 1 93.75 83 ARG A CA 1
ATOM 664 C C . ARG A 1 83 ? 18.75 -23.047 -4.84 1 93.75 83 ARG A C 1
ATOM 666 O O . ARG A 1 83 ? 19.359 -23.438 -5.836 1 93.75 83 ARG A O 1
ATOM 673 N N . GLN A 1 84 ? 18.484 -23.781 -3.795 1 91.94 84 GLN A N 1
ATOM 674 C CA . GLN A 1 84 ? 18.891 -25.188 -3.775 1 91.94 84 GLN A CA 1
ATOM 675 C C . GLN A 1 84 ? 18.141 -25.984 -4.84 1 91.94 84 GLN A C 1
ATOM 677 O O . GLN A 1 84 ? 18.656 -27 -5.324 1 91.94 84 GLN A O 1
ATOM 682 N N . ARG A 1 85 ? 17.078 -25.438 -5.25 1 94.81 85 ARG A N 1
ATOM 683 C CA . ARG A 1 85 ? 16.234 -26.219 -6.16 1 94.81 85 ARG A CA 1
ATOM 684 C C . ARG A 1 85 ? 16.422 -25.75 -7.602 1 94.81 85 ARG A C 1
ATOM 686 O O . ARG A 1 85 ? 16.375 -26.562 -8.531 1 94.81 85 ARG A O 1
ATOM 693 N N . GLY A 1 86 ? 16.625 -24.422 -7.762 1 95.5 86 GLY A N 1
ATOM 694 C CA . GLY A 1 86 ? 16.766 -24.062 -9.164 1 95.5 86 GLY A CA 1
ATOM 695 C C . GLY A 1 86 ? 16.922 -22.562 -9.391 1 95.5 86 GLY A C 1
ATOM 696 O O . GLY A 1 86 ? 17.188 -22.125 -10.508 1 95.5 86 GLY A O 1
ATOM 697 N N . LEU A 1 87 ? 16.797 -21.844 -8.336 1 96.25 87 LEU A N 1
ATOM 698 C CA . LEU A 1 87 ? 16.969 -20.391 -8.484 1 96.25 87 LEU A CA 1
ATOM 699 C C . LEU A 1 87 ? 18.438 -20.031 -8.656 1 96.25 87 LEU A C 1
ATOM 701 O O . LEU A 1 87 ? 19.219 -20.156 -7.715 1 96.25 87 LEU A O 1
ATOM 705 N N . GLU A 1 88 ? 18.766 -19.5 -9.781 1 95.44 88 GLU A N 1
ATOM 706 C CA . GLU A 1 88 ? 20.156 -19.234 -10.117 1 95.44 88 GLU A CA 1
ATOM 707 C C . GLU A 1 88 ? 20.531 -17.781 -9.797 1 95.44 88 GLU A C 1
ATOM 709 O O . GLU A 1 88 ? 21.688 -17.484 -9.477 1 95.44 88 GLU A O 1
ATOM 714 N N . ALA A 1 89 ? 19.531 -16.922 -10.008 1 93.38 89 ALA A N 1
ATOM 715 C CA . ALA A 1 89 ? 19.812 -15.508 -9.789 1 93.38 89 ALA A CA 1
ATOM 716 C C . ALA A 1 89 ? 18.531 -14.758 -9.445 1 93.38 89 ALA A C 1
ATOM 718 O O . ALA A 1 89 ? 17.453 -15.094 -9.93 1 93.38 89 ALA A O 1
ATOM 719 N N . MET A 1 90 ? 18.719 -13.828 -8.586 1 92.25 90 MET A N 1
ATOM 720 C CA . MET A 1 90 ? 17.672 -12.844 -8.312 1 92.25 90 MET A CA 1
ATOM 721 C C . MET A 1 90 ? 18.109 -11.453 -8.758 1 92.25 90 MET A C 1
ATOM 723 O O . MET A 1 90 ? 19.188 -10.992 -8.414 1 92.25 90 MET A O 1
ATOM 727 N N . GLY A 1 91 ? 17.234 -10.898 -9.555 1 88.44 91 GLY A N 1
ATOM 728 C CA . GLY A 1 91 ? 17.547 -9.586 -10.094 1 88.44 91 GLY A CA 1
ATOM 729 C C . GLY A 1 91 ? 16.906 -8.453 -9.32 1 88.44 91 GL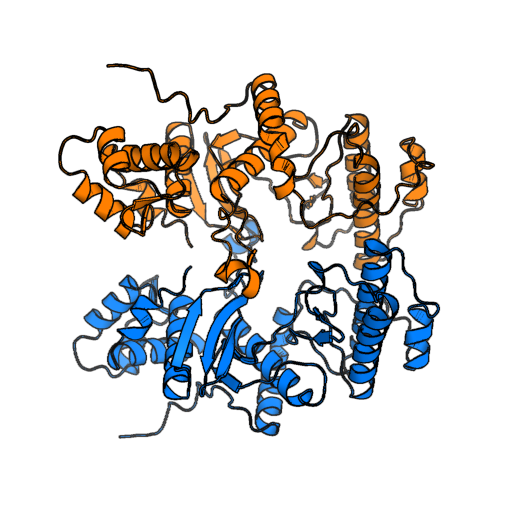Y A C 1
ATOM 730 O O . GLY A 1 91 ? 16.812 -8.508 -8.094 1 88.44 91 GLY A O 1
ATOM 731 N N . GLU A 1 92 ? 16.609 -7.41 -9.953 1 87.56 92 GLU A N 1
ATOM 732 C CA . GLU A 1 92 ? 16.094 -6.184 -9.352 1 87.56 92 GLU A CA 1
ATOM 733 C C . GLU A 1 92 ? 14.625 -6.328 -8.969 1 87.56 92 GLU A C 1
ATOM 735 O O . GLU A 1 92 ? 13.898 -7.117 -9.578 1 87.56 92 GLU A O 1
ATOM 740 N N . LYS A 1 93 ? 14.312 -5.629 -7.945 1 89.62 93 LYS A N 1
ATOM 741 C CA . LYS A 1 93 ? 12.906 -5.457 -7.617 1 89.62 93 LYS A CA 1
ATOM 742 C C . LYS A 1 93 ? 12.195 -4.59 -8.656 1 89.62 93 LYS A C 1
ATOM 744 O O . LYS A 1 93 ? 12.555 -3.428 -8.852 1 89.62 93 LYS A O 1
ATOM 749 N N . VAL A 1 94 ? 11.219 -5.078 -9.266 1 88.38 94 VAL A N 1
ATOM 750 C CA . VAL A 1 94 ? 10.602 -4.359 -10.375 1 88.38 94 VAL A CA 1
ATOM 751 C C . VAL A 1 94 ? 9.242 -3.818 -9.945 1 88.38 94 VAL A C 1
ATOM 753 O O . VAL A 1 94 ? 8.625 -3.023 -10.664 1 88.38 94 VAL A O 1
ATOM 756 N N . GLY A 1 95 ? 8.758 -4.289 -8.844 1 89.12 95 GLY A N 1
ATOM 757 C CA . GLY A 1 95 ? 7.461 -3.795 -8.398 1 89.12 95 GLY A CA 1
ATOM 758 C C . GLY A 1 95 ? 7.227 -3.992 -6.91 1 89.12 95 GLY A C 1
ATOM 759 O O . GLY A 1 95 ? 7.621 -5.016 -6.344 1 89.12 95 GLY A O 1
ATOM 760 N N . VAL A 1 96 ? 6.676 -3.02 -6.277 1 90.75 96 VAL A N 1
ATOM 761 C CA . VAL A 1 96 ? 6.172 -3.092 -4.91 1 90.75 96 VAL A CA 1
ATOM 762 C C . VAL A 1 96 ? 4.684 -2.752 -4.891 1 90.75 96 VAL A C 1
ATOM 764 O O . VAL A 1 96 ? 4.281 -1.666 -5.316 1 90.75 96 VAL A O 1
ATOM 767 N N . GLY A 1 97 ? 3.924 -3.744 -4.461 1 89.94 97 GLY A N 1
ATOM 768 C CA . GLY A 1 97 ? 2.488 -3.545 -4.34 1 89.94 97 GLY A CA 1
ATOM 769 C C . GLY A 1 97 ? 2.018 -3.467 -2.898 1 89.94 97 GLY A C 1
ATOM 770 O O . GLY A 1 97 ? 2.83 -3.492 -1.973 1 89.94 97 GLY A O 1
ATOM 771 N N . LYS A 1 98 ? 0.694 -3.396 -2.771 1 87.69 98 LYS A N 1
ATOM 772 C CA . LYS A 1 98 ? 0.071 -3.361 -1.451 1 87.69 98 LYS A CA 1
ATOM 773 C C . LYS A 1 98 ? 0.376 -4.633 -0.665 1 87.69 98 LYS A C 1
ATOM 775 O O . LYS A 1 98 ? 0.538 -4.59 0.556 1 87.69 98 LYS A O 1
ATOM 780 N N . GLU A 1 99 ? 0.485 -5.68 -1.467 1 91.38 99 GLU A N 1
ATOM 781 C CA . GLU A 1 99 ? 0.581 -6.957 -0.765 1 91.38 99 GLU A CA 1
ATOM 782 C C . GLU A 1 99 ? 1.672 -7.836 -1.367 1 91.38 99 GLU A C 1
ATOM 784 O O . GLU A 1 99 ? 1.652 -9.055 -1.204 1 91.38 99 GLU A O 1
ATOM 789 N N . SER A 1 100 ? 2.557 -7.184 -2.09 1 95.06 100 SER A N 1
ATOM 790 C CA . SER A 1 100 ? 3.557 -8.047 -2.705 1 95.06 100 SER A CA 1
ATOM 791 C C . SER A 1 100 ? 4.77 -7.25 -3.168 1 95.06 100 SER A C 1
ATOM 793 O O . SER A 1 100 ? 4.688 -6.031 -3.346 1 95.06 100 SER A O 1
ATOM 795 N N . ASP A 1 101 ? 5.859 -7.938 -3.254 1 95.5 101 ASP A N 1
ATOM 796 C CA . ASP A 1 101 ? 7.062 -7.484 -3.945 1 95.5 101 ASP A CA 1
ATOM 797 C C . ASP A 1 101 ? 7.367 -8.367 -5.156 1 95.5 101 ASP A C 1
ATOM 799 O O . ASP A 1 101 ? 7.215 -9.586 -5.09 1 95.5 101 ASP A O 1
ATOM 803 N N . ILE A 1 102 ? 7.77 -7.727 -6.23 1 95.62 102 ILE A N 1
ATOM 804 C CA . ILE A 1 102 ? 8.039 -8.453 -7.465 1 95.62 102 ILE A CA 1
ATOM 805 C C . ILE A 1 102 ? 9.508 -8.289 -7.852 1 95.62 102 ILE A C 1
ATOM 807 O O . ILE A 1 102 ? 9.992 -7.168 -8.008 1 95.62 102 ILE A O 1
ATOM 811 N N . TYR A 1 103 ? 10.172 -9.43 -8.039 1 95.56 103 TYR A N 1
ATOM 812 C CA . TYR A 1 103 ? 11.57 -9.438 -8.445 1 95.56 103 TYR A CA 1
ATOM 813 C C . TYR A 1 103 ? 11.758 -10.195 -9.758 1 95.56 103 TYR A C 1
ATOM 815 O O . TYR A 1 103 ? 11.016 -11.133 -10.047 1 95.56 103 TYR A O 1
ATOM 823 N N . LEU A 1 104 ? 12.758 -9.727 -10.516 1 94.44 104 LEU A N 1
ATOM 824 C CA . LEU A 1 104 ? 13.234 -10.531 -11.633 1 94.44 104 LEU A CA 1
ATOM 825 C C . LEU A 1 104 ? 14.195 -11.609 -11.156 1 94.44 104 LEU A C 1
ATOM 827 O O . LEU A 1 104 ? 14.836 -11.461 -10.109 1 94.44 104 LEU A O 1
ATOM 831 N N . GLY A 1 105 ? 14.211 -12.68 -11.883 1 95.44 105 GLY A N 1
ATOM 832 C CA . GLY A 1 105 ? 15.148 -13.734 -11.555 1 95.44 105 GLY A CA 1
ATOM 833 C C . GLY A 1 105 ? 15.352 -14.719 -12.695 1 95.44 105 GLY A C 1
ATOM 834 O O . GLY A 1 105 ? 14.859 -14.508 -13.805 1 95.44 105 GLY A O 1
ATOM 835 N N . VAL A 1 106 ? 16.266 -15.656 -12.453 1 96.94 106 VAL A N 1
ATOM 836 C CA . VAL A 1 106 ? 16.5 -16.766 -13.367 1 96.94 106 VAL A CA 1
ATOM 837 C C . VAL A 1 106 ? 16.297 -18.094 -12.633 1 96.94 106 VAL A C 1
ATOM 839 O O . VAL A 1 106 ? 16.953 -18.344 -11.617 1 96.94 106 VAL A O 1
ATOM 842 N N . TYR A 1 107 ? 15.414 -18.875 -13.133 1 97.56 107 TYR A N 1
ATOM 843 C CA . TYR A 1 107 ? 15.117 -20.188 -12.547 1 97.56 107 TYR A CA 1
ATOM 844 C C . TYR A 1 107 ? 15.195 -21.281 -13.602 1 97.56 107 TYR A C 1
ATOM 846 O O . TYR A 1 107 ? 14.508 -21.219 -14.617 1 97.56 107 TYR A O 1
ATOM 854 N N . GLY A 1 108 ? 15.992 -22.281 -13.383 1 96.88 108 GLY A N 1
ATOM 855 C CA . GLY A 1 108 ? 16.156 -23.344 -14.344 1 96.88 108 GLY A CA 1
ATOM 856 C C . GLY A 1 108 ? 16.578 -22.859 -15.719 1 96.88 108 GLY A C 1
ATOM 857 O O . GLY A 1 108 ? 16.078 -23.344 -16.734 1 96.88 108 GLY A O 1
ATOM 858 N N . GLY A 1 109 ? 17.297 -21.828 -15.758 1 96.12 109 GLY A N 1
ATOM 859 C CA . GLY A 1 109 ? 17.812 -21.281 -17 1 96.12 109 GLY A CA 1
ATOM 860 C C . GLY A 1 109 ? 16.828 -20.344 -17.688 1 96.12 109 GLY A C 1
ATOM 861 O O . GLY A 1 109 ? 17.125 -19.797 -18.75 1 96.12 109 GLY A O 1
ATOM 862 N N 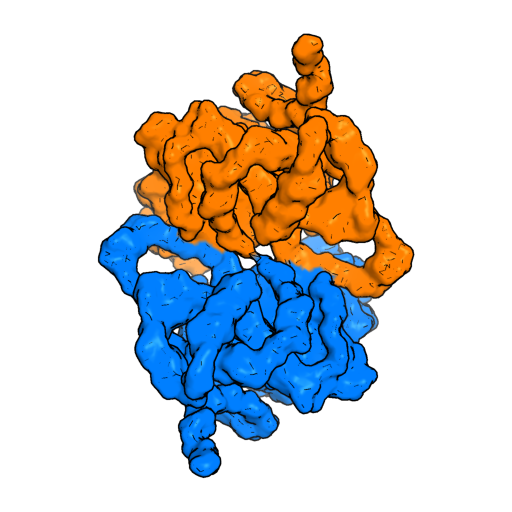. ARG A 1 110 ? 15.75 -20.172 -17.047 1 96.5 110 ARG A N 1
ATOM 863 C CA . ARG A 1 110 ? 14.719 -19.328 -17.672 1 96.5 110 ARG A CA 1
ATOM 864 C C . ARG A 1 110 ? 14.516 -18.047 -16.875 1 96.5 110 ARG A C 1
ATOM 866 O O . ARG A 1 110 ? 14.531 -18.062 -15.648 1 96.5 110 ARG A O 1
ATOM 873 N N . GLU A 1 111 ? 14.383 -16.906 -17.672 1 95.5 111 GLU A N 1
ATOM 874 C CA . GLU A 1 111 ? 13.938 -15.68 -17.016 1 95.5 111 GLU A CA 1
ATOM 875 C C . GLU A 1 111 ? 12.609 -15.891 -16.281 1 95.5 111 GLU A C 1
ATOM 877 O O . GLU A 1 111 ? 11.711 -16.562 -16.797 1 95.5 111 GLU A O 1
ATOM 882 N N . SER A 1 112 ? 12.578 -15.336 -15.047 1 97.31 112 SER A N 1
ATOM 883 C CA . SER A 1 112 ? 11.422 -15.633 -14.211 1 97.31 112 SER A CA 1
ATOM 884 C C . SER A 1 112 ? 11.055 -14.453 -13.32 1 97.31 112 SER A C 1
ATOM 886 O O . SER A 1 112 ? 11.812 -13.484 -13.219 1 97.31 112 SER A O 1
ATOM 888 N N . ILE A 1 113 ? 9.883 -14.523 -12.82 1 97 113 ILE A N 1
ATOM 889 C CA . ILE A 1 113 ? 9.383 -13.562 -11.844 1 97 113 ILE A CA 1
ATOM 890 C C . ILE A 1 113 ? 9.297 -14.234 -10.469 1 97 113 ILE A C 1
ATOM 892 O O . ILE A 1 113 ? 8.797 -15.352 -10.352 1 97 113 ILE A O 1
ATOM 896 N N . LEU A 1 114 ? 9.852 -13.578 -9.484 1 98 114 LEU A N 1
ATOM 897 C CA . LEU A 1 114 ? 9.625 -13.969 -8.102 1 98 114 LEU A CA 1
ATOM 898 C C . LEU A 1 114 ? 8.648 -13.016 -7.418 1 98 114 LEU A C 1
ATOM 900 O O . LEU A 1 114 ? 8.945 -11.828 -7.258 1 98 114 LEU A O 1
ATOM 904 N N . LYS A 1 115 ? 7.504 -13.523 -7.121 1 97.62 115 LYS A N 1
ATOM 905 C CA . LYS A 1 115 ? 6.516 -12.742 -6.383 1 97.62 115 LYS A CA 1
ATOM 906 C C . LYS A 1 115 ? 6.539 -13.086 -4.898 1 97.62 115 LYS A C 1
ATOM 908 O O . LYS A 1 115 ? 6.312 -14.242 -4.52 1 97.62 115 LYS A O 1
ATOM 913 N N . PHE A 1 116 ? 6.848 -12.086 -4.027 1 98 116 PHE A N 1
ATOM 914 C CA . PHE A 1 116 ? 6.793 -12.211 -2.574 1 98 116 PHE A CA 1
ATOM 915 C C . PHE A 1 116 ? 5.465 -11.695 -2.035 1 98 116 PHE A C 1
ATOM 917 O O . PHE A 1 116 ? 5.148 -10.516 -2.172 1 98 116 PHE A O 1
ATOM 924 N N . HIS A 1 117 ? 4.711 -12.594 -1.469 1 96.5 117 HIS A N 1
ATOM 925 C CA . HIS A 1 117 ? 3.471 -12.156 -0.839 1 96.5 117 HIS A CA 1
ATOM 926 C C . HIS A 1 117 ? 3.748 -11.422 0.468 1 96.5 117 HIS A C 1
ATOM 928 O O . HIS A 1 117 ? 4.516 -11.898 1.306 1 96.5 117 HIS A O 1
ATOM 934 N N . ARG A 1 118 ? 3.191 -10.234 0.577 1 93.69 118 ARG A N 1
ATOM 935 C CA . ARG A 1 118 ? 3.455 -9.352 1.71 1 93.69 118 ARG A CA 1
ATOM 936 C C . ARG A 1 118 ? 2.156 -8.906 2.373 1 93.69 118 ARG A C 1
ATOM 938 O O . ARG A 1 118 ? 1.884 -7.707 2.477 1 93.69 118 ARG A O 1
ATOM 945 N N . LEU A 1 119 ? 1.42 -9.836 2.902 1 89.06 119 LEU A N 1
ATOM 946 C CA . LEU A 1 119 ? 0.196 -9.461 3.598 1 89.06 119 LEU A CA 1
ATOM 947 C C . LEU A 1 119 ? 0.514 -8.688 4.875 1 89.06 119 LEU A C 1
ATOM 949 O O . LEU A 1 119 ? 1.518 -8.969 5.539 1 89.06 119 LEU A O 1
ATOM 953 N N . GLY A 1 120 ? -0.265 -7.727 5.195 1 83.75 120 GLY A N 1
ATOM 954 C CA . GLY A 1 120 ? -0.085 -6.961 6.418 1 83.75 120 GLY A CA 1
ATOM 955 C C . GLY A 1 120 ? 0.761 -5.719 6.223 1 83.75 120 GLY A C 1
ATOM 956 O O . GLY A 1 120 ? 0.938 -4.93 7.152 1 83.75 120 GLY A O 1
ATOM 957 N N . ARG A 1 121 ? 1.324 -5.574 5.004 1 84.12 121 ARG A N 1
ATOM 958 C CA . ARG A 1 121 ? 2.09 -4.367 4.711 1 84.12 121 ARG A CA 1
ATOM 959 C C . ARG A 1 121 ? 1.268 -3.115 4.996 1 84.12 121 ARG A C 1
ATOM 961 O O . ARG A 1 121 ? 1.753 -2.18 5.633 1 84.12 121 ARG A O 1
ATOM 968 N N . ILE A 1 122 ? 0.144 -3.111 4.449 1 82.44 122 ILE A N 1
ATOM 969 C CA . ILE A 1 122 ? -0.794 -2.035 4.746 1 82.44 122 ILE A CA 1
ATOM 970 C C . ILE A 1 122 ? -1.742 -2.471 5.863 1 82.44 122 ILE A C 1
ATOM 972 O O . ILE A 1 122 ? -2.438 -3.48 5.734 1 82.44 122 ILE A O 1
ATOM 976 N N . SER A 1 123 ? -1.663 -1.859 7.07 1 81.06 123 SER A N 1
ATOM 977 C CA . SER A 1 123 ? -2.469 -2.26 8.219 1 81.06 123 SER A CA 1
ATOM 978 C C . SER A 1 123 ? -2.643 -1.106 9.203 1 81.06 123 SER A C 1
ATOM 980 O O . SER A 1 123 ? -1.729 -0.302 9.391 1 81.06 123 SER A O 1
ATOM 982 N N . PHE A 1 124 ? -3.834 -1.016 9.75 1 78.06 124 PHE A N 1
ATOM 983 C CA . PHE A 1 124 ? -4.156 -0.001 10.75 1 78.06 124 PHE A CA 1
ATOM 984 C C . PHE A 1 124 ? -4.652 -0.646 12.039 1 78.06 124 PHE A C 1
ATOM 986 O O . PHE A 1 124 ? -5.406 -1.619 12 1 78.06 124 PHE A O 1
ATOM 993 N N . ARG A 1 125 ? -4.105 -0.194 13.109 1 72.56 125 ARG A N 1
ATOM 994 C CA . ARG A 1 125 ? -4.52 -0.72 14.406 1 72.56 125 ARG A CA 1
ATOM 995 C C . ARG A 1 125 ? -5.445 0.26 15.125 1 72.56 125 ARG A C 1
ATOM 997 O O . ARG A 1 125 ? -5.324 1.474 14.953 1 72.56 125 ARG A O 1
ATOM 1004 N N . ASN A 1 126 ? -6.48 -0.352 15.719 1 63.22 126 ASN A N 1
ATOM 1005 C CA . ASN A 1 126 ? -7.309 0.492 16.578 1 63.22 126 ASN A CA 1
ATOM 1006 C C . ASN A 1 126 ? -6.582 0.861 17.875 1 63.22 126 ASN A C 1
ATOM 1008 O O . ASN A 1 126 ? -6.223 -0.017 18.656 1 63.22 126 ASN A O 1
ATOM 1012 N N . VAL A 1 127 ? -6.184 2.029 18.031 1 59.97 127 VAL A N 1
ATOM 1013 C CA . VAL A 1 127 ? -5.41 2.508 19.172 1 59.97 127 VAL A CA 1
ATOM 1014 C C . VAL A 1 127 ? -6.152 2.186 20.469 1 59.97 127 VAL A C 1
ATOM 1016 O O . VAL A 1 127 ? -5.535 1.788 21.469 1 59.97 127 VAL A O 1
ATOM 1019 N N . ARG A 1 128 ? -7.414 2.48 20.531 1 55.12 128 ARG A N 1
ATOM 1020 C CA . ARG A 1 128 ? -8.133 2.291 21.781 1 55.12 128 ARG A CA 1
ATOM 1021 C C . ARG A 1 128 ? -8.258 0.809 22.125 1 55.12 128 ARG A C 1
ATOM 1023 O O . ARG A 1 128 ? -8.266 0.434 23.297 1 55.12 128 ARG A O 1
ATOM 1030 N N . ARG A 1 129 ? -8.57 0.029 21.188 1 49.53 129 ARG A N 1
ATOM 1031 C CA . ARG A 1 129 ? -8.789 -1.373 21.531 1 49.53 129 ARG A CA 1
ATOM 1032 C C . ARG A 1 129 ? -7.488 -2.031 21.984 1 49.53 129 ARG A C 1
ATOM 1034 O O . ARG A 1 129 ? -7.508 -2.918 22.844 1 49.53 129 ARG A O 1
ATOM 1041 N N . ASN A 1 130 ? -6.352 -1.74 21.406 1 48.75 130 ASN A N 1
ATOM 1042 C CA . ASN A 1 130 ? -5.129 -2.484 21.688 1 48.75 130 ASN A CA 1
ATOM 1043 C C . ASN A 1 130 ? -4.602 -2.197 23.094 1 48.75 130 ASN A C 1
ATOM 1045 O O . ASN A 1 130 ? -3.672 -2.861 23.562 1 48.75 130 ASN A O 1
ATOM 1049 N N . ARG A 1 131 ? -4.961 -1.021 23.719 1 44.41 131 ARG A N 1
ATOM 1050 C CA . ARG A 1 131 ? -4.473 -0.912 25.094 1 44.41 131 ARG A CA 1
ATOM 1051 C C . ARG A 1 131 ? -4.949 -2.09 25.922 1 44.41 131 ARG A C 1
ATOM 1053 O O . ARG A 1 131 ? -4.258 -2.512 26.859 1 44.41 131 ARG A O 1
ATOM 1060 N N . ARG A 1 132 ? -6.199 -2.367 25.797 1 37.97 132 ARG A N 1
ATOM 1061 C CA . ARG A 1 132 ? -6.754 -3.303 26.781 1 37.97 132 ARG A CA 1
ATOM 1062 C C . ARG A 1 132 ? -6.477 -4.746 26.359 1 37.97 132 ARG A C 1
ATOM 1064 O O . ARG A 1 132 ? -6.367 -5.629 27.219 1 37.97 132 ARG A O 1
ATOM 1071 N N . TYR A 1 133 ? -6.754 -5.156 25.078 1 35.56 133 TYR A N 1
ATOM 1072 C CA . TYR A 1 133 ? -6.777 -6.586 24.781 1 35.56 133 TYR A CA 1
ATOM 1073 C C . TYR A 1 133 ? -5.527 -7.012 24.031 1 35.56 133 TYR A C 1
ATOM 1075 O O . TYR A 1 133 ? -5.121 -6.352 23.062 1 35.56 133 TYR A O 1
ATOM 1083 N N . GLY A 1 134 ? -4.461 -7.402 24.656 1 39.5 134 GLY A N 1
ATOM 1084 C CA . GLY A 1 134 ? -3.342 -8.195 24.172 1 39.5 134 GLY A CA 1
ATOM 1085 C C . GLY A 1 134 ? -3.66 -8.977 22.906 1 39.5 134 GLY A C 1
ATOM 1086 O O . GLY A 1 134 ? -3.527 -10.195 22.875 1 39.5 134 GLY A O 1
ATOM 1087 N N . GLY A 1 135 ? -4.637 -8.68 22.094 1 43.59 135 GLY A N 1
ATOM 1088 C CA . GLY A 1 135 ? -5.117 -9.586 21.062 1 43.59 135 GLY A CA 1
ATOM 1089 C C . GLY A 1 135 ? -4.008 -10.133 20.188 1 43.59 135 GLY A C 1
ATOM 1090 O O . GLY A 1 135 ? -2.934 -9.539 20.094 1 43.59 135 GLY A O 1
ATOM 1091 N N . GLU A 1 136 ? -3.965 -11.414 20.062 1 48.72 136 GLU A N 1
ATOM 1092 C CA . GLU A 1 136 ? -3.08 -12.242 19.25 1 48.72 136 GLU A CA 1
ATOM 1093 C C . GLU A 1 136 ? -2.832 -11.594 17.891 1 48.72 136 GLU A C 1
ATOM 1095 O O . GLU A 1 136 ? -3.779 -11.258 17.172 1 48.72 136 GLU A O 1
ATOM 1100 N N . GLY A 1 137 ? -1.833 -10.758 17.797 1 58.03 137 GLY A N 1
ATOM 1101 C CA . GLY A 1 137 ? -1.411 -10.133 16.547 1 58.03 137 GLY A CA 1
ATOM 1102 C C . GLY A 1 137 ? -1.558 -11.047 15.352 1 58.03 137 GLY A C 1
ATOM 1103 O O . GLY A 1 137 ? -1.609 -12.273 15.492 1 58.03 137 GLY A O 1
ATOM 1104 N N . THR A 1 138 ? -2.121 -10.633 14.25 1 64.75 138 THR A N 1
ATOM 1105 C CA . THR A 1 138 ? -2.238 -11.359 12.992 1 64.75 138 THR A CA 1
ATOM 1106 C C . THR A 1 138 ? -0.881 -11.906 12.555 1 64.75 138 THR A C 1
ATOM 1108 O O . THR A 1 138 ? 0.127 -11.203 12.617 1 64.75 138 THR A O 1
ATOM 1111 N N . ASP A 1 139 ? -0.802 -13.234 12.383 1 81.94 139 ASP A N 1
ATOM 1112 C CA . ASP A 1 139 ? 0.406 -13.852 11.844 1 81.94 139 ASP A CA 1
ATOM 1113 C C . ASP A 1 139 ? 0.521 -13.602 10.344 1 81.94 139 ASP A C 1
ATOM 1115 O O . ASP A 1 139 ? 0.134 -14.445 9.531 1 81.94 139 ASP A O 1
ATOM 1119 N N . TRP A 1 140 ? 1.111 -12.547 10.055 1 85.5 140 TRP A N 1
ATOM 1120 C CA . TRP A 1 140 ? 1.188 -12.109 8.664 1 85.5 140 TRP A CA 1
ATOM 1121 C C . TRP A 1 140 ? 2.076 -13.039 7.848 1 85.5 140 TRP A C 1
ATOM 1123 O O . TRP A 1 140 ? 1.877 -13.195 6.641 1 85.5 140 TRP A O 1
ATOM 1133 N N . LEU A 1 141 ? 3.055 -13.664 8.445 1 89.94 141 LEU A N 1
ATOM 1134 C CA . LEU A 1 141 ? 3.912 -14.602 7.73 1 89.94 141 LEU A CA 1
ATOM 1135 C C . LEU A 1 141 ? 3.109 -15.805 7.238 1 89.94 141 LEU A C 1
ATOM 1137 O O . LEU A 1 141 ? 3.215 -16.203 6.074 1 89.94 141 LEU A O 1
ATOM 1141 N N . GLU A 1 142 ? 2.307 -16.281 8.164 1 86.5 142 GLU A N 1
ATOM 1142 C CA . GLU A 1 142 ? 1.471 -17.422 7.82 1 86.5 142 GLU A CA 1
ATOM 1143 C C . GLU A 1 142 ? 0.447 -17.062 6.746 1 86.5 142 GLU A C 1
ATOM 1145 O O . GLU A 1 142 ? 0.226 -17.828 5.805 1 86.5 142 GLU A O 1
ATOM 1150 N N . LEU A 1 143 ? -0.117 -15.953 6.902 1 86.62 143 LEU A N 1
ATOM 1151 C CA . LEU A 1 143 ? -1.123 -15.531 5.938 1 86.62 143 LEU A CA 1
ATOM 1152 C C . LEU A 1 143 ? -0.5 -15.312 4.562 1 86.62 143 LEU A C 1
ATOM 1154 O O . LEU A 1 143 ? -1.13 -15.602 3.539 1 86.62 143 LEU A O 1
ATOM 1158 N N . SER A 1 144 ? 0.707 -14.812 4.523 1 92.94 144 SER A N 1
ATOM 1159 C CA . SER A 1 144 ? 1.419 -14.641 3.26 1 92.94 144 SER A CA 1
ATOM 1160 C C . SER A 1 144 ? 1.71 -15.992 2.607 1 92.94 144 SER A C 1
ATOM 1162 O O . SER A 1 144 ? 1.598 -16.141 1.389 1 92.94 144 SER A O 1
ATOM 1164 N N . ARG A 1 145 ? 2.039 -16.922 3.402 1 91.69 145 ARG A N 1
ATOM 1165 C CA . ARG A 1 145 ? 2.273 -18.281 2.908 1 91.69 145 ARG A CA 1
ATOM 1166 C C . ARG A 1 145 ? 1.01 -18.859 2.283 1 91.69 145 ARG A C 1
ATOM 1168 O O . ARG A 1 145 ? 1.053 -19.406 1.183 1 91.69 145 ARG A O 1
ATOM 1175 N N . ILE A 1 146 ? -0.056 -18.703 2.967 1 88.06 146 ILE A N 1
ATOM 1176 C CA . ILE A 1 146 ? -1.33 -19.234 2.49 1 88.06 146 ILE A CA 1
ATOM 1177 C C . ILE A 1 146 ? -1.717 -18.547 1.183 1 88.06 146 ILE A C 1
ATOM 1179 O O . ILE A 1 146 ? -2.158 -19.203 0.236 1 88.06 146 ILE A O 1
ATOM 1183 N N . SER A 1 147 ? -1.532 -17.266 1.167 1 91.81 147 SER A N 1
ATOM 1184 C CA . SER A 1 147 ? -1.819 -16.5 -0.043 1 91.81 147 SER A CA 1
ATOM 1185 C C . SER A 1 147 ? -1.018 -17.031 -1.23 1 91.81 147 SER A C 1
ATOM 1187 O O . SER A 1 147 ? -1.558 -17.188 -2.326 1 91.81 147 SER A O 1
ATOM 1189 N N . CYS A 1 148 ? 0.21 -17.281 -1.038 1 95.06 148 CYS A N 1
ATOM 1190 C CA . CYS A 1 148 ? 1.078 -17.812 -2.078 1 95.06 148 CYS A CA 1
ATOM 1191 C C . CYS A 1 148 ? 0.608 -19.203 -2.52 1 95.06 148 CYS A C 1
ATOM 1193 O O . CYS A 1 148 ? 0.519 -19.469 -3.717 1 95.06 148 CYS A O 1
ATOM 1195 N N . GLN A 1 149 ? 0.271 -20.016 -1.568 1 92.69 149 GLN A N 1
ATOM 1196 C CA . GLN A 1 149 ? -0.177 -21.359 -1.875 1 92.69 149 GLN A CA 1
ATOM 1197 C C . GLN A 1 149 ? -1.449 -21.344 -2.717 1 92.69 149 GLN A C 1
ATOM 1199 O O . GLN A 1 149 ? -1.586 -22.125 -3.662 1 92.69 149 GLN A O 1
ATOM 1204 N N . ARG A 1 150 ? -2.307 -20.484 -2.402 1 91.81 150 ARG A N 1
ATOM 1205 C CA . ARG A 1 150 ? -3.533 -20.344 -3.184 1 91.81 150 ARG A CA 1
ATOM 1206 C C . ARG A 1 150 ? -3.227 -19.938 -4.617 1 91.81 150 ARG A C 1
ATOM 1208 O O . ARG A 1 150 ? -3.77 -20.516 -5.566 1 91.81 150 ARG A O 1
ATOM 1215 N N . GLU A 1 151 ? -2.377 -18.969 -4.68 1 94.06 151 GLU A N 1
ATOM 1216 C CA . GLU A 1 151 ? -2.016 -18.5 -6.016 1 94.06 151 GLU A CA 1
ATOM 1217 C C . GLU A 1 151 ? -1.399 -19.625 -6.844 1 94.06 151 GLU A C 1
ATOM 1219 O O . GLU A 1 151 ? -1.78 -19.828 -7.996 1 94.06 151 GLU A O 1
ATOM 1224 N N . VAL A 1 152 ? -0.548 -20.344 -6.266 1 95.5 152 VAL A N 1
ATOM 1225 C CA . VAL A 1 152 ? 0.125 -21.453 -6.945 1 95.5 152 VAL A CA 1
ATOM 1226 C C . VAL A 1 152 ? -0.897 -22.5 -7.355 1 95.5 152 VAL A C 1
ATOM 1228 O O . VAL A 1 152 ? -0.897 -22.969 -8.5 1 95.5 152 VAL A O 1
ATOM 1231 N N . MET A 1 153 ? -1.719 -22.828 -6.438 1 93.5 153 MET A N 1
ATOM 1232 C CA . MET A 1 153 ? -2.732 -23.844 -6.684 1 93.5 153 MET A CA 1
ATOM 1233 C C . MET A 1 153 ? -3.604 -23.469 -7.879 1 93.5 153 MET A C 1
ATOM 1235 O O . MET A 1 153 ? -3.775 -24.281 -8.797 1 93.5 153 MET A O 1
ATOM 1239 N N . TYR A 1 154 ? -4.043 -22.281 -7.91 1 94.19 154 TYR A N 1
ATOM 1240 C CA . TYR A 1 154 ? -4.98 -21.891 -8.953 1 94.19 154 TYR A CA 1
ATOM 1241 C C . TYR A 1 154 ? -4.262 -21.688 -10.281 1 94.19 154 TYR A C 1
ATOM 1243 O O . TYR A 1 154 ? -4.809 -21.984 -11.344 1 94.19 154 TYR A O 1
ATOM 1251 N N . LEU A 1 155 ? -3.051 -21.141 -10.234 1 95.81 155 LEU A N 1
ATOM 1252 C CA . LEU A 1 155 ? -2.291 -21.031 -11.469 1 95.81 155 LEU A CA 1
ATOM 1253 C C . LEU A 1 155 ? -2.049 -22.406 -12.086 1 95.81 155 LEU A C 1
ATOM 1255 O O . LEU A 1 155 ? -2.109 -22.562 -13.305 1 95.81 155 LEU A O 1
ATOM 1259 N N . GLU A 1 156 ? -1.825 -23.359 -11.242 1 94.94 156 GLU A N 1
ATOM 1260 C CA . GLU A 1 156 ? -1.625 -24.719 -11.734 1 94.94 156 GLU A CA 1
ATOM 1261 C C . GLU A 1 156 ? -2.924 -25.297 -12.281 1 94.94 156 GLU A C 1
ATOM 1263 O O . GLU A 1 156 ? -2.918 -25.984 -13.312 1 94.94 156 GLU A O 1
ATOM 1268 N N . LYS A 1 157 ? -3.986 -25.031 -11.648 1 93.81 157 LYS A N 1
ATOM 1269 C CA . LYS A 1 157 ? -5.289 -25.516 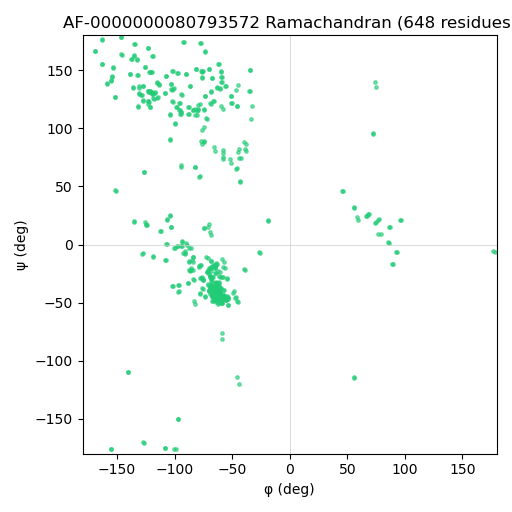-12.102 1 93.81 157 LYS A CA 1
ATOM 1270 C C . LYS A 1 157 ? -5.664 -24.906 -13.445 1 93.81 157 LYS A C 1
ATOM 1272 O O . LYS A 1 157 ? -6.344 -25.531 -14.258 1 93.81 157 LYS A O 1
ATOM 1277 N N . PHE A 1 158 ? -5.203 -23.656 -13.609 1 96.56 158 PHE A N 1
ATOM 1278 C CA . PHE A 1 158 ? -5.598 -22.922 -14.805 1 96.56 158 PHE A CA 1
ATOM 1279 C C . PHE A 1 158 ? -4.449 -22.875 -15.805 1 96.56 158 PHE A C 1
ATOM 1281 O O . PHE A 1 158 ? -4.375 -21.953 -16.625 1 96.56 158 PHE A O 1
ATOM 1288 N N . LYS A 1 159 ? -3.543 -23.812 -15.781 1 95.5 159 LYS A N 1
ATOM 1289 C CA . LYS A 1 159 ? -2.32 -23.781 -16.578 1 95.5 159 LYS A CA 1
ATOM 1290 C C . LYS A 1 159 ? -2.637 -23.781 -18.078 1 95.5 159 LYS A C 1
ATOM 1292 O O . LYS A 1 159 ? -1.821 -23.344 -18.891 1 95.5 159 LYS A O 1
ATOM 1297 N N . ASP A 1 160 ? -3.816 -24.266 -18.453 1 96.44 160 ASP A N 1
ATOM 1298 C CA . ASP A 1 160 ? -4.207 -24.312 -19.859 1 96.44 160 ASP A CA 1
ATOM 1299 C C . ASP A 1 160 ? -4.922 -23.031 -20.281 1 96.44 160 ASP A C 1
ATOM 1301 O O . ASP A 1 160 ? -5.355 -22.922 -21.422 1 96.44 160 ASP A O 1
ATOM 1305 N N . MET A 1 161 ? -5.059 -22.109 -19.406 1 97.69 161 MET A N 1
ATOM 1306 C CA . MET A 1 161 ? -5.645 -20.812 -19.703 1 97.69 161 MET A CA 1
ATOM 1307 C C . MET A 1 161 ? -4.559 -19.75 -19.891 1 97.69 161 MET A C 1
ATOM 1309 O O . MET A 1 161 ? -3.375 -20.094 -19.984 1 97.69 161 MET A O 1
ATOM 1313 N N . ASP A 1 162 ? -5.004 -18.484 -20.094 1 98.06 162 ASP A N 1
ATOM 1314 C CA . ASP A 1 162 ? -4.086 -17.375 -20.344 1 98.06 162 ASP A CA 1
ATOM 1315 C C . ASP A 1 162 ? -3.527 -16.828 -19.031 1 98.06 162 ASP A C 1
ATOM 1317 O O . ASP A 1 162 ? -3.773 -15.672 -18.672 1 98.06 162 ASP A O 1
ATOM 1321 N N . VAL A 1 163 ? -2.711 -17.688 -18.359 1 98.44 163 VAL A N 1
ATOM 1322 C CA . VAL A 1 163 ? -2.068 -17.344 -17.094 1 98.44 163 VAL A CA 1
ATOM 1323 C C . VAL A 1 163 ? -0.587 -17.719 -17.156 1 98.44 163 VAL A C 1
ATOM 1325 O O . VAL A 1 163 ? -0.169 -18.5 -18 1 98.44 163 VAL A O 1
ATOM 1328 N N . PRO A 1 164 ? 0.227 -17.125 -16.312 1 98.19 164 PRO A N 1
ATOM 1329 C CA . PRO A 1 164 ? 1.643 -17.5 -16.312 1 98.19 164 PRO A CA 1
ATOM 1330 C C . PRO A 1 164 ? 1.874 -18.906 -15.758 1 98.19 164 PRO A C 1
ATOM 1332 O O . PRO A 1 164 ? 1.146 -19.359 -14.875 1 98.19 164 PRO A O 1
ATOM 1335 N N . ALA A 1 165 ? 2.906 -19.531 -16.219 1 97.94 165 ALA A N 1
ATOM 1336 C CA . ALA A 1 165 ? 3.311 -20.828 -15.688 1 97.94 165 ALA A CA 1
ATOM 1337 C C . ALA A 1 165 ? 4.008 -20.672 -14.336 1 97.94 165 ALA A C 1
ATOM 1339 O O . ALA A 1 165 ? 4.77 -19.719 -14.125 1 97.94 165 ALA A O 1
ATOM 1340 N N . VAL A 1 166 ? 3.738 -21.625 -13.508 1 97.5 166 VAL A N 1
ATOM 1341 C CA . VAL A 1 166 ? 4.445 -21.672 -12.234 1 97.5 166 VAL A CA 1
ATOM 1342 C C . VAL A 1 166 ? 5.664 -22.594 -12.359 1 97.5 166 VAL A C 1
ATOM 1344 O O . VAL A 1 166 ? 5.559 -23.719 -12.844 1 97.5 166 VAL A O 1
ATOM 1347 N N . PHE A 1 167 ? 6.812 -22.094 -11.945 1 97.75 167 PHE A N 1
ATOM 1348 C CA . PHE A 1 167 ? 8.031 -22.906 -11.992 1 97.75 167 PHE A CA 1
ATOM 1349 C C . PHE A 1 167 ? 8.289 -23.547 -10.641 1 97.75 167 PHE A C 1
ATOM 1351 O O . PHE A 1 167 ? 8.75 -24.688 -10.578 1 97.75 167 PHE A O 1
ATOM 1358 N N . ASP A 1 168 ? 8.078 -22.844 -9.555 1 97.19 168 ASP A N 1
ATOM 1359 C CA . ASP A 1 168 ? 8.328 -23.328 -8.203 1 97.19 168 ASP A CA 1
ATOM 1360 C C . ASP A 1 168 ? 7.742 -22.391 -7.16 1 97.19 168 ASP A C 1
ATOM 1362 O O . ASP A 1 168 ? 7.23 -21.328 -7.5 1 97.19 168 ASP A O 1
ATOM 1366 N N . HIS A 1 169 ? 7.676 -22.859 -5.988 1 97.5 169 HIS A N 1
ATOM 1367 C CA . HIS A 1 169 ? 7.281 -22 -4.879 1 97.5 169 HIS A CA 1
ATOM 1368 C C . HIS A 1 169 ? 7.859 -22.5 -3.559 1 97.5 169 HIS A C 1
ATOM 1370 O O . HIS A 1 169 ? 8.219 -23.672 -3.436 1 97.5 169 HIS A O 1
ATOM 1376 N N . ASP A 1 170 ? 8.062 -21.594 -2.656 1 96.5 170 ASP A N 1
ATOM 1377 C CA . ASP A 1 170 ? 8.438 -21.922 -1.284 1 96.5 170 ASP A CA 1
ATOM 1378 C C . ASP A 1 170 ? 7.957 -20.844 -0.316 1 96.5 170 ASP A C 1
ATOM 1380 O O . ASP A 1 170 ? 8.234 -19.656 -0.507 1 96.5 170 ASP A O 1
ATOM 1384 N N . ARG A 1 171 ? 7.211 -21.359 0.726 1 95 171 ARG A N 1
ATOM 1385 C CA . ARG A 1 171 ? 6.672 -20.453 1.724 1 95 171 ARG A CA 1
ATOM 1386 C C . ARG A 1 171 ? 5.812 -19.375 1.07 1 95 171 ARG A C 1
ATOM 1388 O O . ARG A 1 171 ? 4.754 -19.672 0.514 1 95 171 ARG A O 1
ATOM 1395 N N . HIS A 1 172 ? 6.238 -18.109 1.138 1 96.5 172 HIS A N 1
ATOM 1396 C CA . HIS A 1 172 ? 5.422 -17.016 0.644 1 96.5 172 HIS A CA 1
ATOM 1397 C C . HIS A 1 172 ? 5.926 -16.516 -0.707 1 96.5 172 HIS A C 1
ATOM 1399 O O . HIS A 1 172 ? 5.523 -15.445 -1.17 1 96.5 172 HIS A O 1
ATOM 1405 N N . VAL A 1 173 ? 6.789 -17.297 -1.385 1 97.94 173 VAL A N 1
ATOM 1406 C CA . VAL A 1 173 ? 7.387 -16.844 -2.639 1 97.94 173 VAL A CA 1
ATOM 1407 C C . VAL A 1 173 ? 6.996 -17.797 -3.766 1 97.94 173 VAL A C 1
ATOM 1409 O O . VAL A 1 173 ? 7.152 -19.016 -3.641 1 97.94 173 VAL A O 1
ATOM 1412 N N . VAL A 1 174 ? 6.512 -17.297 -4.84 1 98 174 VAL A N 1
ATOM 1413 C CA . VAL A 1 174 ? 6.215 -18.109 -6.027 1 98 174 VAL A CA 1
ATOM 1414 C C . VAL A 1 174 ? 7.094 -17.641 -7.188 1 98 174 VAL A C 1
ATOM 1416 O O . VAL A 1 174 ? 7.293 -16.453 -7.391 1 98 174 VAL A O 1
ATOM 1419 N N . VAL A 1 175 ? 7.73 -18.562 -7.832 1 98.25 175 VAL A N 1
ATOM 1420 C CA . VAL A 1 175 ? 8.508 -18.344 -9.047 1 98.25 175 VAL A CA 1
ATOM 1421 C C . VAL A 1 175 ? 7.652 -18.641 -10.273 1 98.25 175 VAL A C 1
ATOM 1423 O O . VAL A 1 175 ? 7.152 -19.75 -10.43 1 98.25 175 VAL A O 1
ATOM 1426 N N . GLN A 1 176 ? 7.52 -17.656 -11.086 1 98.06 176 GLN A N 1
ATOM 1427 C CA . GLN A 1 176 ? 6.629 -17.844 -12.227 1 98.06 176 GLN A CA 1
ATOM 1428 C C . GLN A 1 176 ? 7.266 -17.312 -13.508 1 98.06 176 GLN A C 1
ATOM 1430 O O . GLN A 1 176 ? 8.312 -16.656 -13.469 1 98.06 176 GLN A O 1
ATOM 1435 N N . GLU A 1 177 ? 6.609 -17.578 -14.516 1 97.62 177 GLU A N 1
ATOM 1436 C CA . GLU A 1 177 ? 7.035 -17.203 -15.859 1 97.62 177 GLU A CA 1
ATOM 1437 C C . GLU A 1 177 ? 7.109 -15.688 -16.016 1 97.62 177 GLU A C 1
ATOM 1439 O O . GLU A 1 177 ? 6.219 -14.969 -15.555 1 97.62 177 GLU A O 1
ATOM 1444 N N . PHE A 1 178 ? 8.195 -15.273 -16.625 1 95.94 178 PHE A N 1
ATOM 1445 C CA . PHE A 1 178 ? 8.273 -13.883 -17.062 1 95.94 178 PHE A CA 1
ATOM 1446 C C . PHE A 1 178 ? 7.484 -13.68 -18.344 1 95.94 178 PHE A C 1
ATOM 1448 O O . PHE A 1 178 ? 7.766 -14.32 -19.359 1 95.94 178 PHE A O 1
ATOM 1455 N N . LEU A 1 179 ? 6.539 -12.82 -18.281 1 95 179 LEU A N 1
ATOM 1456 C CA . LEU A 1 179 ? 5.711 -12.523 -19.438 1 95 179 LEU A CA 1
ATOM 1457 C C . LEU A 1 179 ? 6.133 -11.203 -20.078 1 95 179 LEU A C 1
ATOM 1459 O O . LEU A 1 179 ? 6.18 -10.172 -19.422 1 95 179 LEU A O 1
ATOM 1463 N N . ASP A 1 180 ? 6.461 -11.305 -21.359 1 92.62 180 ASP A N 1
ATOM 1464 C CA . ASP A 1 180 ? 6.762 -10.094 -22.109 1 92.62 180 ASP A CA 1
ATOM 1465 C C . ASP A 1 180 ? 5.48 -9.359 -22.516 1 92.62 180 ASP A C 1
ATOM 1467 O O . ASP A 1 180 ? 5.156 -9.266 -23.688 1 92.62 180 ASP A O 1
ATOM 1471 N N . TYR A 1 181 ? 4.664 -8.977 -21.578 1 94.12 181 TYR A N 1
ATOM 1472 C CA . TYR A 1 181 ? 3.404 -8.242 -21.672 1 94.12 181 TYR A CA 1
ATOM 1473 C C . TYR A 1 181 ? 3.477 -6.926 -20.922 1 94.12 181 TYR A C 1
ATOM 1475 O O . TYR A 1 181 ? 4.41 -6.699 -20.141 1 94.12 181 TYR A O 1
ATOM 1483 N N . LEU A 1 182 ? 2.584 -6.055 -21.219 1 91.12 182 LEU A N 1
ATOM 1484 C CA . LEU A 1 182 ? 2.486 -4.777 -20.531 1 91.12 182 LEU A CA 1
ATOM 1485 C C . LEU A 1 182 ? 1.271 -4.75 -19.609 1 91.12 182 LEU A C 1
ATOM 1487 O O . LEU A 1 182 ? 0.24 -5.352 -19.906 1 91.12 182 LEU A O 1
ATOM 1491 N N . PRO A 1 183 ? 1.457 -4.051 -18.469 1 91.81 183 PRO A N 1
ATOM 1492 C CA . PRO A 1 183 ? 0.266 -3.893 -17.641 1 91.81 183 PRO A CA 1
ATOM 1493 C C . PRO A 1 183 ? -0.862 -3.15 -18.344 1 91.81 183 PRO A C 1
ATOM 1495 O O . PRO A 1 183 ? -0.641 -2.074 -18.906 1 91.81 183 PRO A O 1
ATOM 1498 N N . LEU A 1 184 ? -2.031 -3.645 -18.266 1 95.25 184 LEU A N 1
ATOM 1499 C CA . LEU A 1 184 ? -3.164 -3.061 -18.969 1 95.25 184 LEU A CA 1
ATOM 1500 C C . LEU A 1 184 ? -3.459 -1.654 -18.469 1 95.25 184 LEU A C 1
ATOM 1502 O O . LEU A 1 184 ? -3.707 -0.741 -19.25 1 95.25 184 LEU A O 1
ATOM 1506 N N . TYR A 1 185 ? -3.414 -1.526 -17.156 1 89.94 185 TYR A N 1
ATOM 1507 C CA . TYR A 1 185 ? -3.816 -0.261 -16.547 1 89.94 185 TYR A CA 1
ATOM 1508 C C . TYR A 1 185 ? -2.891 0.869 -16.984 1 89.94 185 TYR A C 1
ATOM 1510 O O . TYR A 1 185 ? -3.271 2.041 -16.953 1 89.94 185 TYR A O 1
ATOM 1518 N N . LYS A 1 186 ? -1.667 0.541 -17.547 1 85.62 186 LYS A N 1
ATOM 1519 C CA . LYS A 1 186 ? -0.691 1.543 -17.969 1 85.62 186 LYS A CA 1
ATOM 1520 C C . LYS A 1 186 ? -0.627 1.644 -19.484 1 85.62 186 LYS A C 1
ATOM 1522 O O . LYS A 1 186 ? 0.153 2.428 -20.031 1 85.62 186 LYS A O 1
ATOM 1527 N N . THR A 1 187 ? -1.394 0.887 -20.141 1 89.94 187 THR A N 1
ATOM 1528 C CA . THR A 1 187 ? -1.272 0.769 -21.594 1 89.94 187 THR A CA 1
ATOM 1529 C C . THR A 1 187 ? -2.561 1.208 -22.281 1 89.94 187 THR A C 1
ATOM 1531 O O . THR A 1 187 ? -3.654 0.812 -21.875 1 89.94 187 THR A O 1
ATOM 1534 N N . ARG A 1 188 ? -2.439 2.047 -23.281 1 92.69 188 ARG A N 1
ATOM 1535 C CA . ARG A 1 188 ? -3.574 2.338 -24.156 1 92.69 188 ARG A CA 1
ATOM 1536 C C . ARG A 1 188 ? -3.641 1.353 -25.312 1 92.69 188 ARG A C 1
ATOM 1538 O O . ARG A 1 188 ? -2.732 1.307 -26.141 1 92.69 188 ARG A O 1
ATOM 1545 N N . VAL A 1 189 ? -4.66 0.701 -25.312 1 94.88 189 VAL A N 1
ATOM 1546 C CA . VAL A 1 189 ? -4.777 -0.326 -26.344 1 94.88 189 VAL A CA 1
ATOM 1547 C C . VAL A 1 189 ? -5.594 0.208 -27.516 1 94.88 189 VAL A C 1
ATOM 1549 O O . VAL A 1 189 ? -6.523 0.995 -27.328 1 94.88 189 VAL A O 1
ATOM 1552 N N . SER A 1 190 ? -5.266 -0.239 -28.719 1 94.44 190 SER A N 1
ATOM 1553 C CA . SER A 1 190 ? -5.977 0.162 -29.922 1 94.44 190 SER A CA 1
ATOM 1554 C C . SER A 1 190 ? -7.168 -0.753 -30.203 1 94.44 190 SER A C 1
ATOM 1556 O O . SER A 1 190 ? -8.188 -0.313 -30.734 1 94.44 190 SER A O 1
ATOM 1558 N N . ASN A 1 191 ? -7.109 -1.934 -29.906 1 96.06 191 ASN A N 1
ATOM 1559 C CA . ASN A 1 191 ? -8.172 -2.918 -30.094 1 96.06 191 ASN A CA 1
ATOM 1560 C C . ASN A 1 191 ? -9.016 -3.076 -28.828 1 96.06 191 ASN A C 1
ATOM 1562 O O . ASN A 1 191 ? -9.148 -4.18 -28.297 1 96.06 191 ASN A O 1
ATOM 1566 N N . VAL A 1 192 ? -9.727 -2.1 -28.5 1 96.69 192 VAL A N 1
ATOM 1567 C CA . VAL A 1 192 ? -10.461 -1.974 -27.234 1 96.69 192 VAL A CA 1
ATOM 1568 C C . VAL A 1 192 ? -11.508 -3.078 -27.141 1 96.69 192 VAL A C 1
ATOM 1570 O O . VAL A 1 192 ? -11.594 -3.775 -26.125 1 96.69 192 VAL A O 1
ATOM 1573 N N . ARG A 1 193 ? -12.266 -3.264 -28.219 1 96.31 193 ARG A N 1
ATOM 1574 C CA . ARG A 1 193 ? -13.32 -4.273 -28.234 1 96.31 193 ARG A CA 1
ATOM 1575 C C . ARG A 1 193 ? -12.742 -5.668 -28.016 1 96.31 193 ARG A C 1
ATOM 1577 O O . ARG A 1 193 ? -13.266 -6.441 -27.203 1 96.31 193 ARG A O 1
ATOM 1584 N N . THR A 1 194 ? -11.688 -5.957 -28.688 1 97.5 194 THR A N 1
ATOM 1585 C CA . THR A 1 194 ? -11.07 -7.273 -28.609 1 97.5 194 THR A CA 1
ATOM 1586 C C . THR A 1 194 ? -10.594 -7.559 -27.188 1 97.5 194 THR A C 1
ATOM 1588 O O . THR A 1 194 ? -10.867 -8.625 -26.641 1 97.5 194 THR A O 1
ATOM 1591 N N . ILE A 1 195 ? -9.891 -6.602 -26.594 1 98.12 195 ILE A N 1
ATOM 1592 C CA . ILE A 1 195 ? -9.344 -6.797 -25.266 1 98.12 195 ILE A CA 1
ATOM 1593 C C . ILE A 1 195 ? -10.484 -6.934 -24.25 1 98.12 195 ILE A C 1
ATOM 1595 O O . ILE A 1 195 ? -10.43 -7.773 -23.359 1 98.12 195 ILE A O 1
ATOM 1599 N N . CYS A 1 196 ? -11.492 -6.133 -24.406 1 97.56 196 CYS A N 1
ATOM 1600 C CA . CYS A 1 196 ? -12.656 -6.203 -23.531 1 97.56 196 CYS A CA 1
ATOM 1601 C C . CYS A 1 196 ? -13.289 -7.59 -23.562 1 97.56 196 CYS A C 1
ATOM 1603 O O . CYS A 1 196 ? -13.523 -8.195 -22.516 1 97.56 196 CYS A O 1
ATOM 1605 N N . TYR A 1 197 ? -13.461 -8.078 -24.719 1 97.12 197 TYR A N 1
ATOM 1606 C CA . TYR A 1 197 ? -14.133 -9.367 -24.844 1 97.12 197 TYR A CA 1
ATOM 1607 C C . TYR A 1 197 ? -13.219 -10.508 -24.438 1 97.12 197 TYR A C 1
ATOM 1609 O O . TYR A 1 197 ? -13.68 -11.547 -23.953 1 97.12 197 TYR A O 1
ATOM 1617 N N . LEU A 1 198 ? -11.93 -10.352 -24.641 1 98.12 198 LEU A N 1
ATOM 1618 C CA . LEU A 1 198 ? -10.992 -11.352 -24.109 1 98.12 198 LEU A CA 1
ATOM 1619 C C . LEU A 1 198 ? -11.094 -11.438 -22.594 1 98.12 198 LEU A C 1
ATOM 1621 O O . LEU A 1 198 ? -11.07 -12.531 -22.031 1 98.12 198 LEU A O 1
ATOM 1625 N N . MET A 1 199 ? -11.234 -10.266 -21.922 1 98.31 199 MET A N 1
ATOM 1626 C CA . MET A 1 199 ? -11.367 -10.25 -20.469 1 98.31 199 MET A CA 1
ATOM 1627 C C . MET A 1 199 ? -12.68 -10.891 -20.031 1 98.31 199 MET A C 1
ATOM 1629 O O . MET A 1 199 ? -12.695 -11.719 -19.125 1 98.31 199 MET A O 1
ATOM 1633 N N . ILE A 1 200 ? -13.727 -10.562 -20.75 1 97.81 200 ILE A N 1
ATOM 1634 C CA . ILE A 1 200 ? -15.023 -11.133 -20.438 1 97.81 200 ILE A CA 1
ATOM 1635 C C . ILE A 1 200 ? -15 -12.641 -20.688 1 97.81 200 ILE A C 1
ATOM 1637 O O . ILE A 1 200 ? -15.516 -13.422 -19.891 1 97.81 200 ILE A O 1
ATOM 1641 N N . GLY A 1 201 ? -14.406 -12.977 -21.797 1 97.69 201 GLY A N 1
ATOM 1642 C CA . GLY A 1 201 ? -14.266 -14.391 -22.109 1 97.69 201 GLY A CA 1
ATOM 1643 C C . GLY A 1 201 ? -13.508 -15.164 -21.047 1 97.69 201 GLY A C 1
ATOM 1644 O O . GLY A 1 201 ? -13.867 -16.297 -20.734 1 97.69 201 GLY A O 1
ATOM 1645 N N . PHE A 1 202 ? -12.5 -14.57 -20.516 1 98.5 202 PHE A N 1
ATOM 1646 C CA . PHE A 1 202 ? -11.734 -15.211 -19.453 1 98.5 202 PHE A CA 1
ATOM 1647 C C . PHE A 1 202 ? -12.609 -15.477 -18.234 1 98.5 202 PHE A C 1
ATOM 1649 O O . PHE A 1 202 ? -12.562 -16.562 -17.656 1 98.5 202 PHE A O 1
ATOM 1656 N N . ILE A 1 203 ? -13.414 -14.469 -17.875 1 98.19 203 ILE A N 1
ATOM 1657 C CA . ILE A 1 203 ? -14.312 -14.594 -16.734 1 98.19 203 ILE A CA 1
ATOM 1658 C C . ILE A 1 203 ? -15.312 -15.727 -16.969 1 98.19 203 ILE A C 1
ATOM 1660 O O . ILE A 1 203 ? -15.547 -16.547 -16.094 1 98.19 203 ILE A O 1
ATOM 1664 N N . LYS A 1 204 ? -15.82 -15.797 -18.172 1 97.31 204 LYS A N 1
ATOM 1665 C CA . LYS A 1 204 ? -16.781 -16.828 -18.531 1 97.31 204 LYS A CA 1
ATOM 1666 C C . LYS A 1 204 ? -16.156 -18.219 -18.469 1 97.31 204 LYS A C 1
ATOM 1668 O O . LYS A 1 204 ? -16.766 -19.156 -17.953 1 97.31 204 LYS A O 1
ATOM 1673 N N . ASP A 1 205 ? -14.977 -18.312 -18.969 1 97.81 205 ASP A N 1
ATOM 1674 C CA . ASP A 1 205 ? -14.273 -19.578 -18.969 1 97.81 205 ASP A CA 1
ATOM 1675 C C . ASP A 1 205 ? -13.992 -20.062 -17.547 1 97.81 205 ASP A C 1
ATOM 1677 O O . ASP A 1 205 ? -14.109 -21.25 -17.25 1 97.81 205 ASP A O 1
ATOM 1681 N N . LEU A 1 206 ? -13.609 -19.125 -16.719 1 97.56 206 LEU A N 1
ATOM 1682 C CA . LEU A 1 206 ? -13.367 -19.453 -15.328 1 97.56 206 LEU A CA 1
ATOM 1683 C C . LEU A 1 206 ? -14.641 -19.969 -14.664 1 97.56 206 LEU A C 1
ATOM 1685 O O . LEU A 1 206 ? -14.602 -20.969 -13.93 1 97.56 206 LEU A O 1
ATOM 1689 N N . TRP A 1 207 ? -15.711 -19.312 -14.922 1 96.81 207 TRP A N 1
ATOM 1690 C CA . TRP A 1 207 ? -17 -19.719 -14.359 1 96.81 207 TRP A CA 1
ATOM 1691 C C . TRP A 1 207 ? -17.375 -21.109 -14.836 1 96.81 207 TRP A C 1
ATOM 1693 O O . TRP A 1 207 ? -17.828 -21.938 -14.039 1 96.81 207 TRP A O 1
ATOM 1703 N N . LYS A 1 208 ? -17.219 -21.359 -16.062 1 96.5 208 LYS A N 1
ATOM 1704 C CA . LYS A 1 208 ? -17.547 -22.672 -16.625 1 96.5 208 LYS A CA 1
ATOM 1705 C C . LYS A 1 208 ? -16.703 -23.766 -15.992 1 96.5 208 LYS A C 1
ATOM 1707 O O . LYS A 1 208 ? -17.156 -24.922 -15.883 1 96.5 208 LYS A O 1
ATOM 1712 N N . ARG A 1 209 ? -15.562 -23.391 -15.547 1 96.31 209 ARG A N 1
ATOM 1713 C CA . ARG A 1 209 ? -14.664 -24.359 -14.914 1 96.31 209 ARG A CA 1
ATOM 1714 C C . ARG A 1 209 ? -14.969 -24.484 -13.422 1 96.31 209 ARG A C 1
ATOM 1716 O O . ARG A 1 209 ? -14.32 -25.266 -12.719 1 96.31 209 ARG A O 1
ATOM 1723 N N . GLY A 1 210 ? -15.898 -23.703 -12.969 1 96.31 210 GLY A N 1
ATOM 1724 C CA . GLY A 1 210 ? -16.359 -23.828 -11.594 1 96.31 210 GLY A CA 1
ATOM 1725 C C . GLY A 1 210 ? -15.688 -22.844 -10.648 1 96.31 210 GLY A C 1
ATOM 1726 O O . GLY A 1 210 ? -15.633 -23.078 -9.438 1 96.31 210 GLY A O 1
ATOM 1727 N N . TYR A 1 211 ? -15.125 -21.734 -11.242 1 96.31 211 TYR A N 1
ATOM 1728 C CA . TYR A 1 211 ? -14.383 -20.812 -10.383 1 96.31 211 TYR A CA 1
ATOM 1729 C C . TYR A 1 211 ? -14.711 -19.375 -10.727 1 96.31 211 TYR A C 1
ATOM 1731 O O . TYR A 1 211 ? -15.25 -19.078 -11.789 1 96.31 211 TYR A O 1
ATOM 1739 N N . VAL A 1 212 ? -14.445 -18.484 -9.789 1 96.81 212 VAL A N 1
ATOM 1740 C CA . VAL A 1 212 ? -14.508 -17.047 -9.945 1 96.81 212 VAL A CA 1
ATOM 1741 C C . VAL A 1 212 ? -13.195 -16.406 -9.5 1 96.81 212 VAL A C 1
ATOM 1743 O O . VAL A 1 212 ? -12.602 -16.828 -8.5 1 96.81 212 VAL A O 1
ATOM 1746 N N . HIS A 1 213 ? -12.672 -15.461 -10.242 1 96.75 213 HIS A N 1
ATOM 1747 C CA . HIS A 1 213 ? -11.391 -14.828 -9.914 1 96.75 213 HIS A CA 1
ATOM 1748 C C . HIS A 1 213 ? -11.469 -14.109 -8.57 1 96.75 213 HIS A C 1
ATOM 1750 O O . HIS A 1 213 ? -10.562 -14.242 -7.746 1 96.75 213 HIS A O 1
ATOM 1756 N N . GLY A 1 214 ? -12.578 -13.328 -8.398 1 94.44 214 GLY A N 1
ATOM 1757 C CA . GLY A 1 214 ? -12.828 -12.68 -7.121 1 94.44 214 GLY A CA 1
ATOM 1758 C C . GLY A 1 214 ? -12.195 -11.305 -7.023 1 94.44 214 GLY A C 1
ATOM 1759 O O . GLY A 1 214 ? -12.547 -10.516 -6.141 1 94.44 214 GLY A O 1
ATOM 1760 N N . ASP A 1 215 ? -11.273 -10.953 -7.836 1 94.19 215 ASP A N 1
ATOM 1761 C CA . ASP A 1 215 ? -10.625 -9.648 -7.871 1 94.19 215 ASP A CA 1
ATOM 1762 C C . ASP A 1 215 ? -10.148 -9.305 -9.281 1 94.19 215 ASP A C 1
ATOM 1764 O O . ASP A 1 215 ? -9.016 -8.859 -9.469 1 94.19 215 ASP A O 1
ATOM 1768 N N . PHE A 1 216 ? -11.016 -9.516 -10.266 1 97.12 216 PHE A N 1
ATOM 1769 C CA . PHE A 1 216 ? -10.656 -9.328 -11.664 1 97.12 216 PHE A CA 1
ATOM 1770 C C . PHE A 1 216 ? -10.789 -7.863 -12.07 1 97.12 216 PHE A C 1
ATOM 1772 O O . PHE A 1 216 ? -11.883 -7.301 -12.023 1 97.12 216 PHE A O 1
ATOM 1779 N N . ASN A 1 217 ? -9.734 -7.203 -12.414 1 95.56 217 ASN A N 1
ATOM 1780 C CA . ASN A 1 217 ? -9.703 -5.812 -12.859 1 95.56 217 ASN A CA 1
ATOM 1781 C C . ASN A 1 217 ? -8.484 -5.535 -13.734 1 95.56 217 ASN A C 1
ATOM 1783 O O . ASN A 1 217 ? -7.723 -6.445 -14.055 1 95.56 217 ASN A O 1
ATOM 1787 N N . GLU A 1 218 ? -8.281 -4.328 -14.141 1 95.69 218 GLU A N 1
ATOM 1788 C CA . GLU A 1 218 ? -7.258 -3.945 -15.102 1 95.69 218 GLU A CA 1
ATOM 1789 C C . GLU A 1 218 ? -5.859 -4.102 -14.516 1 95.69 218 GLU A C 1
ATOM 1791 O O . GLU A 1 218 ? -4.879 -4.227 -15.258 1 95.69 218 GLU A O 1
ATOM 1796 N N . PHE A 1 219 ? -5.75 -4.137 -13.211 1 91.75 219 PHE A N 1
ATOM 1797 C CA . PHE A 1 219 ? -4.449 -4.246 -12.562 1 91.75 219 PHE A CA 1
ATOM 1798 C C . PHE A 1 219 ? -3.943 -5.684 -12.602 1 91.75 219 PHE A C 1
ATOM 1800 O O . PHE A 1 219 ? -2.746 -5.93 -12.438 1 91.75 219 PHE A O 1
ATOM 1807 N N . ASN A 1 220 ? -4.809 -6.582 -12.805 1 96.12 220 ASN A N 1
ATOM 1808 C CA . ASN A 1 220 ? -4.457 -8 -12.781 1 96.12 220 ASN A CA 1
ATOM 1809 C C . ASN A 1 220 ? -4.434 -8.594 -14.188 1 96.12 220 ASN A C 1
ATOM 1811 O O . ASN A 1 220 ? -4.551 -9.805 -14.359 1 96.12 220 ASN A O 1
ATOM 1815 N N . VAL A 1 221 ? -4.281 -7.641 -15.164 1 97.81 221 VAL A N 1
ATOM 1816 C CA . VAL A 1 221 ? -4.246 -8.094 -16.547 1 97.81 221 VAL A CA 1
ATOM 1817 C C . VAL A 1 221 ? -3.043 -7.477 -17.266 1 97.81 221 VAL A C 1
ATOM 1819 O O . VAL A 1 221 ? -2.789 -6.277 -17.141 1 97.81 221 VAL A O 1
ATOM 1822 N N . LEU A 1 222 ? -2.281 -8.328 -17.922 1 96.44 222 LEU A N 1
ATOM 1823 C CA . LEU A 1 222 ? -1.218 -7.914 -18.828 1 96.44 222 LEU A CA 1
ATOM 1824 C C . LEU A 1 222 ? -1.67 -8.031 -20.281 1 96.44 222 LEU A C 1
ATOM 1826 O O . LEU A 1 222 ? -2.498 -8.883 -20.609 1 96.44 222 LEU A O 1
ATOM 1830 N N . VAL A 1 223 ? -1.068 -7.094 -21.141 1 96.81 223 VAL A N 1
ATOM 1831 C CA . VAL A 1 223 ? -1.662 -7.043 -22.469 1 96.81 223 VAL A CA 1
ATOM 1832 C C . VAL A 1 223 ? -0.562 -6.914 -23.531 1 96.81 223 VAL A C 1
ATOM 1834 O O . VAL A 1 223 ? 0.488 -6.32 -23.266 1 96.81 223 VAL A O 1
ATOM 1837 N N . LYS A 1 224 ? -0.81 -7.504 -24.688 1 94.5 224 LYS A N 1
ATOM 1838 C CA . LYS A 1 224 ? -0.228 -7.285 -26 1 94.5 224 LYS A CA 1
ATOM 1839 C C . LYS A 1 224 ? -1.292 -7.367 -27.094 1 94.5 224 LYS A C 1
ATOM 1841 O O . LYS A 1 224 ? -2.25 -6.594 -27.094 1 94.5 224 LYS A O 1
ATOM 1846 N N . ASP A 1 225 ? -1.267 -8.414 -27.922 1 92.88 225 ASP A N 1
ATOM 1847 C CA . ASP A 1 225 ? -2.377 -8.695 -28.828 1 92.88 225 ASP A CA 1
ATOM 1848 C C . ASP A 1 225 ? -3.449 -9.531 -28.141 1 92.88 225 ASP A C 1
ATOM 1850 O O . ASP A 1 225 ? -4.602 -9.562 -28.578 1 92.88 225 ASP A O 1
ATOM 1854 N N . ASP A 1 226 ? -3.004 -10.164 -27.141 1 97.19 226 ASP A N 1
ATOM 1855 C CA . ASP A 1 226 ? -3.865 -10.945 -26.25 1 97.19 226 ASP A CA 1
ATOM 1856 C C . ASP A 1 226 ? -3.666 -10.547 -24.797 1 97.19 226 ASP A C 1
ATOM 1858 O O . ASP A 1 226 ? -3.096 -9.484 -24.5 1 97.19 226 ASP A O 1
ATOM 1862 N N . ILE A 1 227 ? -4.27 -11.367 -23.891 1 98.38 227 ILE A N 1
ATOM 1863 C CA . ILE A 1 227 ? -4.148 -10.984 -22.484 1 98.38 227 ILE A CA 1
ATOM 1864 C C . ILE A 1 227 ? -3.572 -12.141 -21.672 1 98.38 227 ILE A C 1
ATOM 1866 O O . ILE A 1 227 ? -3.65 -13.297 -22.109 1 98.38 227 ILE A O 1
ATOM 1870 N N . LYS A 1 228 ? -2.92 -11.891 -20.609 1 98.5 228 LYS A N 1
ATOM 1871 C CA . LYS A 1 228 ? -2.57 -12.797 -19.516 1 98.5 228 LYS A CA 1
ATOM 1872 C C . LYS A 1 228 ? -3.111 -12.289 -18.188 1 98.5 228 LYS A C 1
ATOM 1874 O O . LYS A 1 228 ? -3.051 -11.094 -17.906 1 98.5 228 LYS A O 1
ATOM 1879 N N . VAL A 1 229 ? -3.748 -13.18 -17.484 1 98.5 229 VAL A N 1
ATOM 1880 C CA . VAL A 1 229 ? -4.328 -12.805 -16.203 1 98.5 229 VAL A CA 1
ATOM 1881 C C . VAL A 1 229 ? -3.426 -13.289 -15.07 1 98.5 229 VAL A C 1
ATOM 1883 O O . VAL A 1 229 ? -2.924 -14.414 -15.109 1 98.5 229 VAL A O 1
ATOM 1886 N N . ILE A 1 230 ? -3.176 -12.391 -14.086 1 96.75 230 ILE A N 1
ATOM 1887 C CA . ILE A 1 230 ? -2.293 -12.711 -12.969 1 96.75 230 ILE A CA 1
ATOM 1888 C C . ILE A 1 230 ? -3.043 -12.531 -11.648 1 96.75 230 ILE A C 1
ATOM 1890 O O . ILE A 1 230 ? -4.172 -12.031 -11.633 1 96.75 230 ILE A O 1
ATOM 1894 N N . ASP A 1 231 ? -2.531 -12.961 -10.484 1 95.31 231 ASP A N 1
ATOM 1895 C CA . ASP A 1 231 ? -2.961 -12.695 -9.117 1 95.31 231 ASP A CA 1
ATOM 1896 C C . ASP A 1 231 ? -4.262 -13.43 -8.797 1 95.31 231 ASP A C 1
ATOM 1898 O O . ASP A 1 231 ? -5.348 -12.859 -8.922 1 95.31 231 ASP A O 1
ATOM 1902 N N . PHE A 1 232 ? -4.176 -14.602 -8.188 1 96.12 232 PHE A N 1
ATOM 1903 C CA . PHE A 1 232 ? -5.352 -15.453 -8.039 1 96.12 232 PHE A CA 1
ATOM 1904 C C . PHE A 1 232 ? -5.582 -15.805 -6.57 1 96.12 232 PHE A C 1
ATOM 1906 O O . PHE A 1 232 ? -6.281 -16.781 -6.262 1 96.12 232 PHE A O 1
ATOM 1913 N N . PRO A 1 233 ? -5.012 -15.133 -5.637 1 92.88 233 PRO A N 1
ATOM 1914 C CA . PRO A 1 233 ? -5.207 -15.555 -4.246 1 92.88 233 PRO A CA 1
ATOM 1915 C C . PRO A 1 233 ? -6.66 -15.43 -3.793 1 92.88 233 PRO A C 1
ATOM 1917 O O . PRO A 1 233 ? -7.078 -16.109 -2.854 1 92.88 233 PRO A O 1
ATOM 1920 N N . GLN A 1 234 ? -7.496 -14.648 -4.457 1 91.31 234 GLN A N 1
ATOM 1921 C CA . GLN A 1 234 ? -8.867 -14.391 -4.031 1 91.31 234 GLN A CA 1
ATOM 1922 C C . GLN A 1 234 ? -9.852 -15.297 -4.766 1 91.31 234 GLN A C 1
ATOM 1924 O O . GLN A 1 234 ? -11.062 -15.219 -4.547 1 91.31 234 GLN A O 1
ATOM 1929 N N . CYS A 1 235 ? -9.344 -16.094 -5.629 1 94 235 CYS A N 1
ATOM 1930 C CA . CYS A 1 235 ? -10.18 -17 -6.41 1 94 235 CYS A CA 1
ATOM 1931 C C . CYS A 1 235 ? -10.969 -17.938 -5.504 1 94 235 CYS A C 1
ATOM 1933 O O . CYS A 1 235 ? -10.453 -18.406 -4.488 1 94 235 CYS A O 1
ATOM 1935 N N . ILE A 1 236 ? -12.234 -18.188 -5.855 1 90.88 236 ILE A N 1
ATOM 1936 C CA . ILE A 1 236 ? -13.086 -19.094 -5.086 1 90.88 236 ILE A CA 1
ATOM 1937 C C . ILE A 1 236 ? -13.852 -20.016 -6.027 1 90.88 236 ILE A C 1
ATOM 1939 O O . ILE A 1 236 ? -13.93 -19.75 -7.23 1 90.88 236 ILE A O 1
ATOM 1943 N N . GLN A 1 237 ? -14.336 -21.031 -5.453 1 92.56 237 GLN A N 1
ATOM 1944 C CA . GLN A 1 237 ? -15.148 -21.969 -6.227 1 92.56 237 GLN A CA 1
ATOM 1945 C C . GLN A 1 237 ? -16.547 -21.406 -6.457 1 92.56 237 GLN A C 1
ATOM 1947 O O . GLN A 1 237 ? -17.078 -20.656 -5.629 1 92.56 237 GLN A O 1
ATOM 1952 N N . SER A 1 238 ? -17.141 -21.766 -7.547 1 92.62 238 SER A N 1
ATOM 1953 C CA . SER A 1 238 ? -18.484 -21.297 -7.891 1 92.62 238 SER A CA 1
ATOM 1954 C C . SER A 1 238 ? -19.516 -21.828 -6.914 1 92.62 238 SER A C 1
ATOM 1956 O O . SER A 1 238 ? -20.641 -21.312 -6.844 1 92.62 238 SER A O 1
ATOM 1958 N N . SER A 1 239 ? -19.188 -22.859 -6.152 1 90.69 239 SER A N 1
ATOM 1959 C CA . SER A 1 239 ? -20.094 -23.438 -5.168 1 90.69 239 SER A CA 1
ATOM 1960 C C . SER A 1 239 ? -20.156 -22.578 -3.906 1 90.69 239 SER A C 1
ATOM 1962 O O . SER A 1 239 ? -21.047 -22.75 -3.072 1 90.69 239 SER A O 1
ATOM 1964 N N . ASP A 1 240 ? -19.188 -21.734 -3.742 1 88.31 240 ASP A N 1
ATOM 1965 C CA . ASP A 1 240 ? -19.203 -20.812 -2.617 1 88.31 240 ASP A CA 1
ATOM 1966 C C . ASP A 1 240 ? -20.453 -19.922 -2.664 1 88.31 240 ASP A C 1
ATOM 1968 O O . ASP A 1 240 ? -20.875 -19.484 -3.738 1 88.31 240 ASP A O 1
ATOM 1972 N N . GLU A 1 241 ? -21 -19.594 -1.549 1 86.69 241 GLU A N 1
ATOM 1973 C CA . GLU A 1 241 ? -22.234 -18.812 -1.458 1 86.69 241 GLU A CA 1
ATOM 1974 C C . GLU A 1 241 ? -22.031 -17.406 -2.004 1 86.69 241 GLU A C 1
ATOM 1976 O O . GLU A 1 241 ? -22.984 -16.766 -2.471 1 86.69 241 GLU A O 1
ATOM 1981 N N . ARG A 1 242 ? -20.781 -17.031 -2.111 1 89.06 242 ARG A N 1
ATOM 1982 C CA . ARG A 1 242 ? -20.484 -15.664 -2.523 1 89.06 242 ARG A CA 1
ATOM 1983 C C . ARG A 1 242 ? -20.109 -15.602 -4 1 89.06 242 ARG A C 1
ATOM 1985 O O . ARG A 1 242 ? -19.875 -14.523 -4.547 1 89.06 242 ARG A O 1
ATOM 1992 N N . ALA A 1 243 ? -20.047 -16.625 -4.598 1 92.12 243 ALA A N 1
ATOM 1993 C CA . ALA A 1 243 ? -19.453 -16.734 -5.93 1 92.12 243 ALA A CA 1
ATOM 1994 C C . ALA A 1 243 ? -20.188 -15.836 -6.93 1 92.12 243 ALA A C 1
ATOM 1996 O O . ALA A 1 243 ? -19.547 -15.156 -7.734 1 92.12 243 ALA A O 1
ATOM 1997 N N . VAL A 1 244 ? -21.5 -15.805 -6.926 1 92.25 244 VAL A N 1
ATOM 1998 C CA . VAL A 1 244 ? -22.281 -15.055 -7.895 1 92.25 244 VAL A CA 1
ATOM 1999 C C . VAL A 1 244 ? -22.062 -13.555 -7.699 1 92.25 244 VAL A C 1
ATOM 2001 O O . VAL A 1 244 ? -21.969 -12.805 -8.672 1 92.25 244 VAL A O 1
ATOM 2004 N N . TYR A 1 245 ? -21.969 -13.234 -6.473 1 87.81 245 TYR A N 1
ATOM 2005 C CA . TYR A 1 245 ? -21.656 -11.836 -6.176 1 87.81 245 TYR A CA 1
ATOM 2006 C C . TYR A 1 245 ? -20.328 -11.422 -6.789 1 87.81 245 TYR A C 1
ATOM 2008 O O . TYR A 1 245 ? -20.234 -10.398 -7.461 1 87.81 245 TYR A O 1
ATOM 2016 N N . TYR A 1 246 ? -19.297 -12.211 -6.547 1 92.56 246 TYR A N 1
ATOM 2017 C CA . TYR A 1 246 ? -17.953 -11.883 -7.031 1 92.56 246 TYR A CA 1
ATOM 2018 C C . TYR A 1 246 ? -17.891 -11.961 -8.555 1 92.56 246 TYR A C 1
ATOM 2020 O O . TYR A 1 246 ? -17.156 -11.203 -9.188 1 92.56 246 TYR A O 1
ATOM 2028 N N . LEU A 1 247 ? -18.672 -12.836 -9.094 1 95.31 247 LEU A N 1
ATOM 2029 C CA . LEU A 1 247 ? -18.766 -12.93 -10.547 1 95.31 247 LEU A CA 1
ATOM 2030 C C . LEU A 1 247 ? -19.297 -11.633 -11.148 1 95.31 247 LEU A C 1
ATOM 2032 O O . LEU A 1 247 ? -18.719 -11.094 -12.094 1 95.31 247 LEU A O 1
ATOM 2036 N N . ARG A 1 248 ? -20.391 -11.203 -10.609 1 93.56 248 ARG A N 1
ATOM 2037 C CA . ARG A 1 248 ? -20.984 -9.953 -11.07 1 93.56 248 ARG A CA 1
ATOM 2038 C C . ARG A 1 248 ? -20 -8.789 -10.906 1 93.56 248 ARG A C 1
ATOM 2040 O O . ARG A 1 248 ? -19.859 -7.961 -11.812 1 93.56 248 ARG A O 1
ATOM 2047 N N . ARG A 1 249 ? -19.375 -8.773 -9.773 1 92.5 249 ARG A N 1
ATOM 2048 C CA . ARG A 1 249 ? -18.406 -7.711 -9.492 1 92.5 249 ARG A CA 1
ATOM 2049 C C . ARG A 1 249 ? -17.266 -7.742 -10.5 1 92.5 249 ARG A C 1
ATOM 2051 O O . ARG A 1 249 ? -16.828 -6.691 -10.984 1 92.5 249 ARG A O 1
ATOM 2058 N N . ASP A 1 250 ? -16.688 -8.922 -10.797 1 96.38 250 ASP A N 1
ATOM 2059 C CA . ASP A 1 250 ? -15.633 -9.062 -11.789 1 96.38 250 ASP A CA 1
ATOM 2060 C C . ASP A 1 250 ? -16.062 -8.492 -13.141 1 96.38 250 ASP A C 1
ATOM 2062 O O . ASP A 1 250 ? -15.328 -7.727 -13.758 1 96.38 250 ASP A O 1
ATOM 2066 N N . LEU A 1 251 ? -17.266 -8.797 -13.547 1 96.44 251 LEU A N 1
ATOM 2067 C CA . LEU A 1 251 ? -17.781 -8.336 -14.828 1 96.44 251 LEU A CA 1
ATOM 2068 C C . LEU A 1 251 ? -17.969 -6.824 -14.828 1 96.44 251 LEU A C 1
ATOM 2070 O O . LEU A 1 251 ? -17.562 -6.145 -15.766 1 96.44 251 LEU A O 1
ATOM 2074 N N . GLU A 1 252 ? -18.531 -6.383 -13.766 1 93.19 252 GLU A N 1
ATOM 2075 C CA . GLU A 1 252 ? -18.781 -4.949 -13.656 1 93.19 252 GLU A CA 1
ATOM 2076 C C . GLU A 1 252 ? -17.484 -4.156 -13.672 1 93.19 252 GLU A C 1
ATOM 2078 O O . GLU A 1 252 ? -17.422 -3.062 -14.234 1 93.19 252 GLU A O 1
ATOM 2083 N N . CYS A 1 253 ? -16.484 -4.645 -13.039 1 94.69 253 CYS A N 1
ATOM 2084 C CA . CYS A 1 253 ? -15.188 -3.971 -12.992 1 94.69 253 CYS A CA 1
ATOM 2085 C C . CYS A 1 253 ? -14.594 -3.846 -14.391 1 94.69 253 CYS A C 1
ATOM 2087 O O . CYS A 1 253 ? -14.055 -2.797 -14.75 1 94.69 253 CYS A O 1
ATOM 2089 N N . VAL A 1 254 ? -14.719 -4.844 -15.141 1 97 254 VAL A N 1
ATOM 2090 C CA . VAL A 1 254 ? -14.203 -4.82 -16.5 1 97 254 VAL A CA 1
ATOM 2091 C C . VAL A 1 254 ? -14.961 -3.783 -17.328 1 97 254 VAL A C 1
ATOM 2093 O O . VAL A 1 254 ? -14.359 -2.943 -18 1 97 254 VAL A O 1
ATOM 2096 N N . LEU A 1 255 ? -16.25 -3.83 -17.234 1 95.94 255 LEU A N 1
ATOM 2097 C CA . LEU A 1 255 ? -17.094 -2.928 -18.016 1 95.94 255 LEU A CA 1
ATOM 2098 C C . LEU A 1 255 ? -16.859 -1.478 -17.609 1 95.94 255 LEU A C 1
ATOM 2100 O O . LEU A 1 255 ? -16.766 -0.595 -18.469 1 95.94 255 LEU A O 1
ATOM 2104 N N . ALA A 1 256 ? -16.75 -1.31 -16.375 1 91.5 256 ALA A N 1
ATOM 2105 C CA . ALA A 1 256 ? -16.5 0.038 -15.867 1 91.5 256 ALA A CA 1
ATOM 2106 C C . ALA A 1 256 ? -15.156 0.577 -16.359 1 91.5 256 ALA A C 1
ATOM 2108 O O . ALA A 1 256 ? -15.047 1.756 -16.703 1 91.5 256 ALA A O 1
ATOM 2109 N N . TYR A 1 257 ? -14.172 -0.211 -16.375 1 94.12 257 TYR A N 1
ATOM 2110 C CA . TYR A 1 257 ? -12.844 0.198 -16.828 1 94.12 257 TYR A CA 1
ATOM 2111 C C . TYR A 1 257 ? -12.883 0.691 -18.266 1 94.12 257 TYR A C 1
ATOM 2113 O O . TYR A 1 257 ? -12.383 1.778 -18.562 1 94.12 257 TYR A O 1
ATOM 2121 N N . PHE A 1 258 ? -13.453 -0.053 -19.141 1 96.12 258 PHE A N 1
ATOM 2122 C CA . PHE A 1 258 ? -13.453 0.298 -20.547 1 96.12 258 PHE A CA 1
ATOM 2123 C C . PHE A 1 258 ? -14.367 1.49 -20.812 1 96.12 258 PHE A C 1
ATOM 2125 O O . PHE A 1 258 ? -14.094 2.309 -21.688 1 96.12 258 PHE A O 1
ATOM 2132 N N . ARG A 1 259 ? -15.43 1.528 -20.047 1 92.25 259 ARG A N 1
ATOM 2133 C CA . ARG A 1 259 ? -16.297 2.699 -20.156 1 92.25 259 ARG A CA 1
ATOM 2134 C C . ARG A 1 259 ? -15.547 3.971 -19.766 1 92.25 259 ARG A C 1
ATOM 2136 O O . ARG A 1 259 ? -15.562 4.961 -20.5 1 92.25 259 ARG A O 1
ATOM 2143 N N . LYS A 1 260 ? -14.883 3.895 -18.75 1 85.75 260 LYS A N 1
ATOM 2144 C CA . LYS A 1 260 ? -14.219 5.07 -18.203 1 85.75 260 LYS A CA 1
ATOM 2145 C C . LYS A 1 260 ? -13.008 5.465 -19.047 1 85.75 260 LYS A C 1
ATOM 2147 O O . LYS A 1 260 ? -12.82 6.641 -19.359 1 85.75 260 LYS A O 1
ATOM 2152 N N . LYS A 1 261 ? -12.227 4.512 -19.406 1 89.88 261 LYS A N 1
ATOM 2153 C CA . LYS A 1 261 ? -10.953 4.793 -20.062 1 89.88 261 LYS A CA 1
ATOM 2154 C C . LYS A 1 261 ? -11.133 5.02 -21.562 1 89.88 261 LYS A C 1
ATOM 2156 O O . LYS A 1 261 ? -10.422 5.828 -22.156 1 89.88 261 LYS A O 1
ATOM 2161 N N . TYR A 1 262 ? -12.148 4.363 -22.156 1 93.81 262 TYR A N 1
ATOM 2162 C CA . TYR A 1 262 ? -12.234 4.379 -23.609 1 93.81 262 TYR A CA 1
ATOM 2163 C C . TYR A 1 262 ? -13.609 4.84 -24.078 1 93.81 262 TYR A C 1
ATOM 2165 O O . TYR A 1 262 ? -13.844 4.996 -25.266 1 93.81 262 TYR A O 1
ATOM 2173 N N . GLY A 1 263 ? -14.516 5.004 -23.219 1 90.94 263 GLY A N 1
ATOM 2174 C CA . GLY A 1 263 ? -15.883 5.297 -23.609 1 90.94 263 GLY A CA 1
ATOM 2175 C C . GLY A 1 263 ? -16.562 4.148 -24.344 1 90.94 263 GLY A C 1
ATOM 2176 O O . GLY A 1 263 ? -17.484 4.359 -25.125 1 90.94 263 GLY A O 1
ATOM 2177 N N . TYR A 1 264 ? -16.062 3.021 -24.078 1 93.94 264 TYR A N 1
ATOM 2178 C CA . TYR A 1 264 ? -16.562 1.838 -24.781 1 93.94 264 TYR A CA 1
ATOM 2179 C C . TYR A 1 264 ? -17.5 1.033 -23.875 1 93.94 264 TYR A C 1
ATOM 2181 O O . TYR A 1 264 ? -17.188 0.778 -22.719 1 93.94 264 TYR A O 1
ATOM 2189 N N . GLU A 1 265 ? -18.594 0.655 -24.406 1 92 265 GLU A N 1
ATOM 2190 C CA . GLU A 1 265 ? -19.547 -0.217 -23.734 1 92 265 GLU A CA 1
ATOM 2191 C C . GLU A 1 265 ? -19.984 -1.355 -24.641 1 92 265 GLU A C 1
ATOM 2193 O O . GLU A 1 265 ? -20.562 -1.116 -25.719 1 92 265 GLU A O 1
ATOM 2198 N N . PRO A 1 266 ? -19.703 -2.494 -24.188 1 91.62 266 PRO A N 1
ATOM 2199 C CA . PRO A 1 266 ? -20.188 -3.611 -25 1 91.62 266 PRO A CA 1
ATOM 2200 C C . PRO A 1 266 ? -21.703 -3.648 -25.109 1 91.62 266 PRO A C 1
ATOM 2202 O O . PRO A 1 266 ? -22.406 -3.141 -24.234 1 91.62 266 PRO A O 1
ATOM 2205 N N . GLU A 1 267 ? -22.156 -4.262 -26.172 1 85.56 267 GLU A N 1
ATOM 2206 C CA . GLU A 1 267 ? -23.594 -4.363 -26.422 1 85.56 267 GLU A CA 1
ATOM 2207 C C . GLU A 1 267 ? -24.297 -5.188 -25.344 1 85.56 267 GLU A C 1
ATOM 2209 O O . GLU A 1 267 ? -25.406 -4.859 -24.922 1 85.56 267 GLU A O 1
ATOM 2214 N N . ASP A 1 268 ? -23.469 -6.16 -24.922 1 83.31 268 ASP A N 1
ATOM 2215 C CA . ASP A 1 268 ? -23.984 -7.012 -23.859 1 83.31 268 ASP A CA 1
ATOM 2216 C C . ASP A 1 268 ? -23.688 -6.422 -22.484 1 83.31 268 ASP A C 1
ATOM 2218 O O . ASP A 1 268 ? -22.547 -6.043 -22.203 1 83.31 268 ASP A O 1
ATOM 2222 N N . GLY A 1 269 ? -24.672 -5.98 -21.719 1 84.81 269 GLY A N 1
ATOM 2223 C CA . GLY A 1 269 ? -24.516 -5.484 -20.375 1 84.81 269 GLY A CA 1
ATOM 2224 C C . GLY A 1 269 ? -24.25 -6.582 -19.359 1 84.81 269 GLY A C 1
ATOM 2225 O O . GLY A 1 269 ? -24.219 -7.762 -19.703 1 84.81 269 GLY A O 1
ATOM 2226 N N . CYS A 1 270 ? -23.828 -6.188 -18.25 1 88 270 CYS A N 1
ATOM 2227 C CA . CYS A 1 270 ? -23.516 -7.121 -17.188 1 88 270 CYS A CA 1
ATOM 2228 C C . CYS A 1 270 ? -24.641 -8.125 -16.984 1 88 270 CYS A C 1
ATOM 2230 O O . CYS A 1 270 ? -24.391 -9.328 -16.844 1 88 270 CYS A O 1
ATOM 2232 N N . SER A 1 271 ? -25.812 -7.652 -17.062 1 87.62 271 SER A N 1
ATOM 2233 C CA . SER A 1 271 ? -26.984 -8.5 -16.828 1 87.62 271 SER A CA 1
ATOM 2234 C C . SER A 1 271 ? -27.078 -9.594 -17.891 1 87.62 271 SER A C 1
ATOM 2236 O O . SER A 1 271 ? -27.406 -10.742 -17.578 1 87.62 271 SER A O 1
ATOM 2238 N N . ARG A 1 272 ? -26.828 -9.203 -19.062 1 88.94 272 ARG A N 1
ATOM 2239 C CA . ARG A 1 272 ? -26.906 -10.18 -20.141 1 88.94 272 ARG A CA 1
ATOM 2240 C C . ARG A 1 272 ? -25.828 -11.25 -19.984 1 88.94 272 ARG A C 1
ATOM 2242 O O . ARG A 1 272 ? -26.078 -12.43 -20.25 1 88.94 272 ARG A O 1
ATOM 2249 N N . PHE A 1 273 ? -24.672 -10.852 -19.578 1 91.06 273 PHE A N 1
ATOM 2250 C CA . PHE A 1 273 ? -23.594 -11.82 -19.359 1 91.06 273 PHE A CA 1
ATOM 2251 C C . PHE A 1 273 ? -23.953 -12.766 -18.219 1 91.06 273 PHE A C 1
ATOM 2253 O O . PHE A 1 273 ? -23.703 -13.969 -18.312 1 91.06 273 PHE A O 1
ATOM 2260 N N . MET A 1 274 ? -24.547 -12.211 -17.219 1 92.88 274 MET A N 1
ATOM 2261 C CA . MET A 1 274 ? -24.953 -13.031 -16.078 1 92.88 274 MET A CA 1
ATOM 2262 C C . MET A 1 274 ? -26.016 -14.055 -16.5 1 92.88 274 MET A C 1
ATOM 2264 O O . MET A 1 274 ? -25.969 -15.203 -16.062 1 92.88 274 MET A O 1
ATOM 2268 N N . ASP A 1 275 ? -26.875 -13.609 -17.359 1 90.88 275 ASP A N 1
ATOM 2269 C CA . ASP A 1 275 ? -27.906 -14.5 -17.875 1 90.88 275 ASP A CA 1
ATOM 2270 C C . ASP A 1 275 ? -27.297 -15.648 -18.672 1 90.88 275 ASP A C 1
ATOM 2272 O O . ASP A 1 275 ? -27.703 -16.797 -18.547 1 90.88 275 ASP A O 1
ATOM 2276 N N . GLU A 1 276 ? -26.406 -15.273 -19.453 1 90.94 276 GLU A N 1
ATOM 2277 C CA . GLU A 1 276 ? -25.719 -16.281 -20.266 1 90.94 276 GLU A CA 1
ATOM 2278 C C . GLU A 1 276 ? -25.047 -17.328 -19.391 1 90.94 276 GLU A C 1
ATOM 2280 O O . GLU A 1 276 ? -24.906 -18.484 -19.797 1 90.94 276 GLU A O 1
ATOM 2285 N N . LEU A 1 277 ? -24.703 -16.906 -18.234 1 92.88 277 LEU A N 1
ATOM 2286 C CA . LEU A 1 277 ? -23.969 -17.797 -17.328 1 92.88 277 LEU A CA 1
ATOM 2287 C C . LEU A 1 277 ? -24.922 -18.531 -16.391 1 92.88 277 LEU A C 1
ATOM 2289 O O . LEU A 1 277 ? -24.484 -19.297 -15.539 1 92.88 277 LEU A O 1
ATOM 2293 N N . GLY A 1 278 ? -26.203 -18.25 -16.516 1 90.19 278 GLY A N 1
ATOM 2294 C CA . GLY A 1 278 ? -27.219 -19 -15.797 1 90.19 278 GLY A CA 1
ATOM 2295 C C . GLY A 1 278 ? -27.484 -18.469 -14.398 1 90.19 278 GLY A C 1
ATOM 2296 O O . GLY A 1 278 ? -28.031 -19.172 -13.555 1 90.19 278 GLY A O 1
ATOM 2297 N N . VAL A 1 279 ? -27.016 -17.25 -14.102 1 89.5 279 VAL A N 1
ATOM 2298 C CA . VAL A 1 279 ? -27.156 -16.719 -12.742 1 89.5 279 VAL A CA 1
ATOM 2299 C C . VAL A 1 279 ? -27.859 -15.375 -12.781 1 89.5 279 VAL A C 1
ATOM 2301 O O . VAL A 1 279 ? -27.75 -14.578 -11.844 1 89.5 279 VAL A O 1
ATOM 2304 N N . GLY A 1 280 ? -28.531 -14.992 -13.805 1 78.12 280 GLY A N 1
ATOM 2305 C CA . GLY A 1 280 ? -29.203 -13.719 -13.984 1 78.12 280 GLY A CA 1
ATOM 2306 C C . GLY A 1 280 ? -30.219 -13.414 -12.898 1 78.12 280 GLY A C 1
ATOM 2307 O O . GLY A 1 280 ? -30.359 -12.266 -12.469 1 78.12 280 GLY A O 1
ATOM 2308 N N . ASP A 1 281 ? -31.031 -14.328 -12.477 1 67.62 281 ASP A N 1
ATOM 2309 C CA . ASP A 1 281 ? -32.125 -14.125 -11.539 1 67.62 281 ASP A CA 1
ATOM 2310 C C . ASP A 1 281 ? -31.641 -14.172 -10.094 1 67.62 281 ASP A C 1
ATOM 2312 O O . ASP A 1 281 ? -32.406 -13.883 -9.164 1 67.62 281 ASP A O 1
ATOM 2316 N N . ARG A 1 282 ? -30.578 -14.602 -9.797 1 61.88 282 ARG A N 1
ATOM 2317 C CA . ARG A 1 282 ? -30.125 -14.758 -8.422 1 61.88 282 ARG A CA 1
ATOM 2318 C C . ARG A 1 282 ? -29.734 -13.406 -7.82 1 61.88 282 ARG A C 1
ATOM 2320 O O . ARG A 1 282 ? -28.938 -12.672 -8.406 1 61.88 282 ARG A O 1
ATOM 2327 N N . SER A 1 283 ? -30.766 -12.664 -7.242 1 52.97 283 SER A N 1
ATOM 2328 C CA . SER A 1 283 ? -30.609 -11.367 -6.59 1 52.97 283 SER A CA 1
ATOM 2329 C C . SER A 1 283 ? -29.609 -11.453 -5.434 1 52.97 283 SER A C 1
ATOM 2331 O O . SER A 1 283 ? -29.688 -12.352 -4.598 1 52.97 283 SER A O 1
ATOM 2333 N N . HIS A 1 284 ? -28.406 -11.461 -5.547 1 53.31 284 HIS A N 1
ATOM 2334 C CA . HIS A 1 284 ? -27.594 -11.578 -4.336 1 53.31 284 HIS A CA 1
ATOM 2335 C C . HIS A 1 284 ? -27.594 -10.273 -3.551 1 53.31 284 HIS A C 1
ATOM 2337 O O . HIS A 1 284 ? -27.469 -9.195 -4.133 1 53.31 284 HIS A O 1
ATOM 2343 N N . GLY A 1 285 ? -28.391 -10.273 -2.535 1 48.53 285 GLY A N 1
ATOM 2344 C CA . GLY A 1 285 ? -28.297 -9.211 -1.547 1 48.53 285 GLY A CA 1
ATOM 2345 C C . GLY A 1 285 ? -26.875 -8.734 -1.326 1 48.53 285 GLY A C 1
ATOM 2346 O O . GLY A 1 285 ? -25.922 -9.414 -1.709 1 48.53 285 GLY A O 1
ATOM 2347 N N . PRO A 1 286 ? -26.734 -7.559 -1 1 48.84 286 PRO A N 1
ATOM 2348 C CA . PRO A 1 286 ? -25.422 -6.965 -0.685 1 48.84 286 PRO A CA 1
ATOM 2349 C C . PRO A 1 286 ? -24.578 -7.863 0.204 1 48.84 286 PRO A C 1
ATOM 2351 O O . PRO A 1 286 ? -25.078 -8.438 1.176 1 48.84 286 PRO A O 1
ATOM 2354 N N . HIS A 1 287 ? -23.906 -8.82 -0.297 1 48.91 287 HIS A N 1
ATOM 2355 C CA . HIS A 1 287 ? -22.984 -9.445 0.643 1 48.91 287 HIS A CA 1
ATOM 2356 C C . HIS A 1 287 ? -21.969 -8.438 1.171 1 48.91 287 HIS A C 1
ATOM 2358 O O . HIS A 1 287 ? -21.516 -7.555 0.434 1 48.91 287 HIS A O 1
ATOM 2364 N N . LYS A 1 288 ? -21.953 -8.219 2.432 1 43.38 288 LYS A N 1
ATOM 2365 C CA . LYS A 1 288 ? -21.047 -7.375 3.217 1 43.38 288 LYS A CA 1
ATOM 2366 C C . LYS A 1 288 ? -19.594 -7.703 2.918 1 43.38 288 LYS A C 1
ATOM 2368 O O . LYS A 1 288 ? -19.094 -8.758 3.322 1 43.38 288 LYS A O 1
ATOM 2373 N N . PRO A 1 289 ? -19.078 -7.336 1.797 1 42.34 289 PRO A N 1
ATOM 2374 C CA . PRO A 1 289 ? -17.641 -7.652 1.781 1 42.34 289 PRO A CA 1
ATOM 2375 C C . PRO A 1 289 ? -16.938 -7.242 3.07 1 42.34 289 PRO A C 1
ATOM 2377 O O . PRO A 1 289 ? -16.906 -6.055 3.412 1 42.34 289 PRO A O 1
ATOM 2380 N N . GLY A 1 290 ? -17.172 -7.766 4.16 1 36.66 290 GLY A N 1
ATOM 2381 C CA . GLY A 1 290 ? -16.25 -7.367 5.215 1 36.66 290 GLY A CA 1
ATOM 2382 C C . GLY A 1 290 ? -14.789 -7.406 4.789 1 36.66 290 GLY A C 1
ATOM 2383 O O . GLY A 1 290 ? -14.445 -8.055 3.797 1 36.66 290 GLY A O 1
ATOM 2384 N N . VAL A 1 291 ? -14.008 -6.418 5.051 1 38.81 291 VAL A N 1
ATOM 2385 C CA . VAL A 1 291 ? -12.555 -6.371 4.934 1 38.81 291 VAL A CA 1
ATOM 2386 C C . VAL A 1 291 ? -11.984 -7.777 5.066 1 38.81 291 VAL A C 1
ATOM 2388 O O . VAL A 1 291 ? -10.766 -7.949 5.164 1 38.81 291 VAL A O 1
ATOM 2391 N N . GLU A 1 292 ? -12.812 -8.781 5.402 1 39.12 292 GLU A N 1
ATOM 2392 C CA . GLU A 1 292 ? -12.328 -10.109 5.758 1 39.12 292 GLU A CA 1
ATOM 2393 C C . GLU A 1 292 ? -11.789 -10.844 4.535 1 39.12 292 GLU A C 1
ATOM 2395 O O . GLU A 1 292 ? -12.094 -12.023 4.332 1 39.12 292 GLU A O 1
ATOM 2400 N N . ASP A 1 293 ? -11.562 -10.203 3.525 1 43.44 293 ASP A N 1
ATOM 2401 C CA . ASP A 1 293 ? -11.242 -11.102 2.414 1 43.44 293 ASP A CA 1
ATOM 2402 C C . ASP A 1 293 ? -10.25 -12.172 2.842 1 43.44 293 ASP A C 1
ATOM 2404 O O . ASP A 1 293 ? -10.648 -13.281 3.213 1 43.44 293 ASP A O 1
ATOM 2408 N N . LEU A 1 294 ? -9.023 -12.203 2.318 1 43.06 294 LEU A N 1
ATOM 2409 C CA . LEU A 1 294 ? -8.141 -13.336 2.561 1 43.06 294 LEU A CA 1
ATOM 2410 C C . LEU A 1 294 ? -7.977 -13.586 4.055 1 43.06 294 LEU A C 1
ATOM 2412 O O . LEU A 1 294 ? -7.633 -14.695 4.469 1 43.06 294 LEU A O 1
ATOM 2416 N N . SER A 1 295 ? -8.055 -12.57 4.941 1 40.59 295 SER A N 1
ATOM 2417 C CA . SER A 1 295 ? -7.965 -12.867 6.367 1 40.59 295 SER A CA 1
ATOM 2418 C C . SER A 1 295 ? -9.102 -13.781 6.809 1 40.59 295 SER A C 1
ATOM 2420 O O . SER A 1 295 ? -9.016 -14.438 7.852 1 40.59 295 SER A O 1
ATOM 2422 N N . ALA A 1 296 ? -10.18 -13.633 6.285 1 38.19 296 ALA A N 1
ATOM 2423 C CA . ALA A 1 296 ? -11.258 -14.547 6.645 1 38.19 296 ALA A CA 1
ATOM 2424 C C . ALA A 1 296 ? -10.969 -15.961 6.16 1 38.19 296 ALA A C 1
ATOM 2426 O O . ALA A 1 296 ? -11.695 -16.906 6.492 1 38.19 296 ALA A O 1
ATOM 2427 N N . CYS A 1 297 ? -10.156 -16.125 5.316 1 35.94 297 CYS A N 1
ATOM 2428 C CA . CYS A 1 297 ? -9.938 -17.453 4.75 1 35.94 297 CYS A CA 1
ATOM 2429 C C . CYS A 1 297 ? -9.18 -18.328 5.727 1 35.94 297 CYS A C 1
ATOM 2431 O O . CYS A 1 297 ? -8.406 -19.203 5.312 1 35.94 297 CYS A O 1
ATOM 2433 N N . SER A 1 298 ? -9.039 -18.047 6.883 1 38.19 298 SER A N 1
ATOM 2434 C CA . SER A 1 298 ? -8.367 -18.984 7.773 1 38.19 298 SER A CA 1
ATOM 2435 C C . SER A 1 298 ? -8.883 -20.406 7.562 1 38.19 298 SER A C 1
ATOM 2437 O O . SER A 1 298 ? -8.133 -21.375 7.723 1 38.19 298 SER A O 1
ATOM 2439 N N . THR A 1 299 ? -10.156 -20.531 7.539 1 38.03 299 THR A N 1
ATOM 2440 C CA . THR A 1 299 ? -10.664 -21.891 7.508 1 38.03 299 THR A CA 1
ATOM 2441 C C . THR A 1 299 ? -10.148 -22.641 6.281 1 38.03 299 THR A C 1
ATOM 2443 O O . THR A 1 299 ? -10.25 -23.875 6.203 1 38.03 299 THR A O 1
ATOM 2446 N N . ALA A 1 300 ? -9.516 -21.875 5.27 1 47.62 300 ALA A N 1
ATOM 2447 C CA . ALA A 1 300 ? -9.281 -22.359 3.912 1 47.62 300 ALA A CA 1
ATOM 2448 C C . ALA A 1 300 ? -7.898 -23 3.787 1 47.62 300 ALA A C 1
ATOM 2450 O O . ALA A 1 300 ? -7.59 -23.641 2.781 1 47.62 300 ALA A O 1
ATOM 2451 N N . GLU A 1 301 ? -7.059 -22.875 4.879 1 55.22 301 GLU A N 1
ATOM 2452 C CA . GLU A 1 301 ? -5.723 -23.438 4.691 1 55.22 301 GLU A CA 1
ATOM 2453 C C . GLU A 1 301 ? -5.785 -24.938 4.402 1 55.22 301 GLU A C 1
ATOM 2455 O O . GLU A 1 301 ? -5.102 -25.422 3.502 1 55.22 301 GLU A O 1
ATOM 2460 N N . SER A 1 302 ? -6.625 -25.531 5.277 1 55.38 302 SER A N 1
ATOM 2461 C CA . SER A 1 302 ? -6.672 -26.984 5.109 1 55.38 302 SER A CA 1
ATOM 2462 C C . SER A 1 302 ? -7.184 -27.359 3.723 1 55.38 302 SER A C 1
ATOM 2464 O O . SER A 1 302 ? -6.645 -28.266 3.082 1 55.38 302 SER A O 1
ATOM 2466 N N . GLY A 1 303 ? -8.133 -26.625 3.242 1 61.62 303 GLY A N 1
ATOM 2467 C CA . GLY A 1 303 ? -8.656 -26.906 1.917 1 61.62 303 GLY A CA 1
ATOM 2468 C C . GLY A 1 303 ? -7.668 -26.609 0.805 1 61.62 303 GLY A C 1
ATOM 2469 O O . GLY A 1 303 ? -7.527 -27.406 -0.13 1 61.62 303 GLY A O 1
ATOM 2470 N N . VAL A 1 304 ? -6.84 -25.703 1.076 1 72.38 304 VAL A N 1
ATOM 2471 C CA . VAL A 1 304 ? -5.852 -25.312 0.073 1 72.38 304 VAL A CA 1
ATOM 2472 C C . VAL A 1 304 ? -4.723 -26.328 0.028 1 72.38 304 VAL A C 1
ATOM 2474 O O . VAL A 1 304 ? -4.316 -26.766 -1.051 1 72.38 304 VAL A O 1
ATOM 2477 N N . GLN A 1 305 ? -4.316 -26.75 1.202 1 71.56 305 GLN A N 1
ATOM 2478 C CA . GLN A 1 305 ? -3.211 -27.703 1.259 1 71.56 305 GLN A CA 1
ATOM 2479 C C . GLN A 1 305 ? -3.604 -29.047 0.64 1 71.56 305 GLN A C 1
ATOM 2481 O O . GLN A 1 305 ? -2.816 -29.656 -0.087 1 71.56 305 GLN A O 1
ATOM 2486 N N . LYS A 1 306 ? -4.832 -29.406 0.948 1 69.94 306 LYS A N 1
ATOM 2487 C CA . LYS A 1 306 ? -5.316 -30.656 0.373 1 69.94 306 LYS A CA 1
ATOM 2488 C C . LYS A 1 306 ? -5.391 -30.562 -1.148 1 69.94 306 LYS A C 1
ATOM 2490 O O . LYS A 1 306 ? -4.996 -31.5 -1.849 1 69.94 306 LYS A O 1
ATOM 2495 N N . GLU A 1 307 ? -5.828 -29.5 -1.58 1 71.5 307 GLU A N 1
ATOM 2496 C CA . GLU A 1 307 ? -5.938 -29.312 -3.023 1 71.5 307 GLU A CA 1
ATOM 2497 C C . GLU A 1 307 ? -4.559 -29.219 -3.674 1 71.5 307 GLU A C 1
ATOM 2499 O O . GLU A 1 307 ? -4.355 -29.734 -4.777 1 71.5 307 GLU A O 1
ATOM 2504 N N . MET A 1 308 ? -3.666 -28.656 -3.043 1 70.81 308 MET A N 1
ATOM 2505 C CA . MET A 1 308 ? -2.305 -28.562 -3.562 1 70.81 308 MET A CA 1
ATOM 2506 C C . MET A 1 308 ? -1.671 -29.953 -3.686 1 70.81 308 MET A C 1
ATOM 2508 O O . MET A 1 308 ? -1.019 -30.25 -4.688 1 70.81 308 MET A O 1
ATOM 2512 N N . GLU A 1 309 ? -1.919 -30.766 -2.703 1 70.81 309 GLU A N 1
ATOM 2513 C CA . GLU A 1 309 ? -1.409 -32.125 -2.746 1 70.81 309 GLU A CA 1
ATOM 2514 C C . GLU A 1 309 ? -1.998 -32.906 -3.924 1 70.81 309 GLU A C 1
ATOM 2516 O O . GLU A 1 309 ? -1.286 -33.625 -4.609 1 70.81 309 GLU A O 1
ATOM 2521 N N . LEU A 1 310 ? -3.238 -32.688 -4.156 1 67.25 310 LEU A N 1
ATOM 2522 C CA . LEU A 1 310 ? -3.924 -33.344 -5.262 1 67.25 310 LEU A CA 1
ATOM 2523 C C . LEU A 1 310 ? -3.34 -32.906 -6.602 1 67.25 310 LEU A C 1
ATOM 2525 O O . LEU A 1 310 ? -3.303 -33.688 -7.551 1 67.25 310 LEU A O 1
ATOM 2529 N N . LEU A 1 311 ? -2.771 -31.766 -6.582 1 68.75 311 LEU A N 1
ATOM 2530 C CA . LEU A 1 311 ? -2.201 -31.219 -7.812 1 68.75 311 LEU A CA 1
ATOM 2531 C C . LEU A 1 311 ? -0.719 -31.562 -7.922 1 68.75 311 LEU A C 1
ATOM 2533 O O . LEU A 1 311 ? -0.049 -31.141 -8.867 1 68.75 311 LEU A O 1
ATOM 2537 N N . GLY A 1 312 ? -0.171 -32.344 -6.941 1 69.25 312 GLY A N 1
ATOM 2538 C CA . GLY A 1 312 ? 1.23 -32.719 -6.945 1 69.25 312 GLY A CA 1
ATOM 2539 C C . GLY A 1 312 ? 2.164 -31.594 -6.562 1 69.25 312 GLY A C 1
ATOM 2540 O O . GLY A 1 312 ? 3.342 -31.594 -6.93 1 69.25 312 GLY A O 1
ATOM 2541 N N . LEU A 1 313 ? 1.555 -30.578 -5.906 1 73.69 313 LEU A N 1
ATOM 2542 C CA . LEU A 1 313 ? 2.354 -29.422 -5.52 1 73.69 313 LEU A CA 1
ATOM 2543 C C . LEU A 1 313 ? 2.947 -29.625 -4.129 1 73.69 313 LEU A C 1
ATOM 2545 O O . LEU A 1 313 ? 2.389 -30.344 -3.305 1 73.69 313 LEU A O 1
ATOM 2549 N N . ARG A 1 314 ? 4.148 -29.062 -3.969 1 71.06 314 ARG A N 1
ATOM 2550 C CA . ARG A 1 314 ? 4.809 -29.141 -2.668 1 71.06 314 ARG A CA 1
ATOM 2551 C C . ARG A 1 314 ? 4.035 -28.344 -1.618 1 71.06 314 ARG A C 1
ATOM 2553 O O . ARG A 1 314 ? 3.529 -27.25 -1.902 1 71.06 314 ARG A O 1
ATOM 2560 N N . VAL A 1 315 ? 3.695 -29.062 -0.582 1 71.62 315 VAL A N 1
ATOM 2561 C CA . VAL A 1 315 ? 3.084 -28.375 0.548 1 71.62 315 VAL A CA 1
ATOM 2562 C C . VAL A 1 315 ? 4.133 -28.125 1.628 1 71.62 315 VAL A C 1
ATOM 2564 O O . VAL A 1 315 ? 4.945 -29 1.934 1 71.62 315 VAL A O 1
ATOM 2567 N N . ASP A 1 316 ? 4.613 -26.938 1.786 1 59.56 316 ASP A N 1
ATOM 2568 C CA . ASP A 1 316 ? 5.645 -26.609 2.762 1 59.56 316 ASP A CA 1
ATOM 2569 C C . ASP A 1 316 ? 5.363 -27.266 4.109 1 59.56 316 ASP A C 1
ATOM 2571 O O . ASP A 1 316 ? 4.309 -27.047 4.707 1 59.56 316 ASP A O 1
ATOM 2575 N N . ASP A 1 317 ? 5.598 -28.625 4.168 1 49.72 317 ASP A N 1
ATOM 2576 C CA . ASP A 1 317 ? 5.43 -29.344 5.43 1 49.72 317 ASP A CA 1
ATOM 2577 C C . ASP A 1 317 ? 6.328 -28.75 6.516 1 49.72 317 ASP A C 1
ATOM 2579 O O . ASP A 1 317 ? 7.547 -28.938 6.492 1 49.72 317 ASP A O 1
ATOM 2583 N N . VAL A 1 318 ? 6.012 -27.734 7 1 44.25 318 VAL A N 1
ATOM 2584 C CA . VAL A 1 318 ? 6.816 -27.297 8.133 1 44.25 318 VAL A CA 1
ATOM 2585 C C . VAL A 1 318 ? 6.797 -28.359 9.227 1 44.25 318 VAL A C 1
ATOM 2587 O O . VAL A 1 318 ? 7.535 -28.266 10.211 1 44.25 318 VAL A O 1
ATOM 2590 N N . SER A 1 319 ? 5.863 -29.266 9.242 1 36.09 319 SER A N 1
ATOM 2591 C CA . SER A 1 319 ? 5.824 -30.281 10.297 1 36.09 319 SER A CA 1
ATOM 2592 C C . SER A 1 319 ? 6.883 -31.344 10.07 1 36.09 319 SER A C 1
ATOM 2594 O O . SER A 1 319 ? 7.18 -32.125 10.977 1 36.09 319 SER A O 1
ATOM 2596 N N . ALA A 1 320 ? 7.309 -31.672 8.852 1 33.78 320 ALA A N 1
ATOM 2597 C CA . ALA A 1 320 ? 8.07 -32.906 8.633 1 33.78 320 ALA A CA 1
ATOM 2598 C C . ALA A 1 320 ? 9.453 -32.812 9.281 1 33.78 320 ALA A C 1
ATOM 2600 O O . ALA A 1 320 ? 10.273 -33.719 9.141 1 33.78 320 ALA A O 1
ATOM 2601 N N . LEU A 1 321 ? 9.898 -31.672 9.656 1 33.31 321 LEU A N 1
ATOM 2602 C CA . LEU A 1 321 ? 11.258 -31.781 10.18 1 33.31 321 LEU A CA 1
ATOM 2603 C C . LEU A 1 321 ? 11.273 -32.531 11.5 1 33.31 321 LEU A C 1
ATOM 2605 O O . LEU A 1 321 ? 12.273 -32.531 12.219 1 33.31 321 LEU A O 1
ATOM 2609 N N . ASP A 1 322 ? 10.219 -33.156 11.922 1 29.23 322 ASP A N 1
ATOM 2610 C CA . ASP A 1 322 ? 10.508 -33.938 13.109 1 29.23 322 ASP A CA 1
ATOM 2611 C C . ASP A 1 322 ? 11.609 -34.969 12.828 1 29.23 322 ASP A C 1
ATOM 2613 O O . ASP A 1 322 ? 12.547 -35.125 13.617 1 29.23 322 ASP A O 1
ATOM 2617 N N . GLY A 1 323 ? 11.375 -36.281 12.164 1 26.94 323 GLY A N 1
ATOM 2618 C CA . GLY A 1 323 ? 11.922 -37.625 12.438 1 26.94 323 GLY A CA 1
ATOM 2619 C C . GLY A 1 323 ? 13.227 -37.875 11.719 1 26.94 323 GLY A C 1
ATOM 2620 O O . GLY A 1 323 ? 13.703 -39.031 11.688 1 26.94 323 GLY A O 1
ATOM 2621 N N . ARG A 1 324 ? 13.711 -37.281 10.641 1 26.02 324 ARG A N 1
ATOM 2622 C CA . ARG A 1 324 ? 14.906 -38.031 10.258 1 26.02 324 ARG A CA 1
ATOM 2623 C C . ARG A 1 324 ? 16 -37.906 11.305 1 26.02 324 ARG A C 1
ATOM 2625 O O . ARG A 1 324 ? 16.453 -36.781 11.594 1 26.02 324 ARG A O 1
ATOM 2632 N N . SER A 1 325 ? 16.016 -38.688 12.375 1 22.41 325 SER A N 1
ATOM 2633 C CA . SER A 1 325 ? 17.141 -39.094 13.203 1 22.41 325 SER A CA 1
ATOM 2634 C C . SER A 1 325 ? 18.406 -39.25 12.383 1 22.41 325 SER A C 1
ATOM 2636 O O . SER A 1 325 ? 18.406 -39.906 11.336 1 22.41 325 SER A O 1
ATOM 2638 N N . ALA A 1 326 ? 19.391 -38.438 12.438 1 21 326 ALA A N 1
ATOM 2639 C CA . ALA A 1 326 ? 20.734 -39 12.383 1 21 326 ALA A CA 1
ATOM 2640 C C . ALA A 1 326 ? 20.922 -40.062 13.469 1 21 326 ALA A C 1
ATOM 2642 O O . ALA A 1 326 ? 20.453 -39.875 14.602 1 21 326 ALA A O 1
ATOM 2643 N N . MET B 1 1 ? 10.055 -0.532 6.844 1 25.97 1 MET B N 1
ATOM 2644 C CA . MET B 1 1 ? 11.18 -0.066 7.648 1 25.97 1 MET B CA 1
ATOM 2645 C C . MET B 1 1 ? 10.695 0.608 8.93 1 25.97 1 MET B C 1
ATOM 2647 O O . MET B 1 1 ? 9.867 1.517 8.875 1 25.97 1 MET B O 1
ATOM 2651 N N . LYS B 1 2 ? 10.648 -0.003 10.086 1 34 2 LYS B N 1
ATOM 2652 C CA . LYS B 1 2 ? 10.414 0.61 11.391 1 34 2 LYS B CA 1
ATOM 2653 C C . LYS B 1 2 ? 11.25 1.877 11.562 1 34 2 LYS B C 1
ATOM 2655 O O . LYS B 1 2 ? 12.398 1.931 11.133 1 34 2 LYS B O 1
ATOM 2660 N N . LEU B 1 3 ? 10.789 2.986 11.75 1 42.31 3 LEU B N 1
ATOM 2661 C CA . LEU B 1 3 ? 11.594 4.102 12.227 1 42.31 3 LEU B CA 1
ATOM 2662 C C . LEU B 1 3 ? 12.594 3.637 13.281 1 42.31 3 LEU B C 1
ATOM 2664 O O . LEU B 1 3 ? 12.203 3.066 14.297 1 42.31 3 LEU B O 1
ATOM 2668 N N . VAL B 1 4 ? 13.648 3.127 12.969 1 45.12 4 VAL B N 1
ATOM 2669 C CA . VAL B 1 4 ? 14.656 2.912 14 1 45.12 4 VAL B CA 1
ATOM 2670 C C . VAL B 1 4 ? 14.75 4.148 14.891 1 45.12 4 VAL B C 1
ATOM 2672 O O . VAL B 1 4 ? 15.469 5.098 14.57 1 45.12 4 VAL B O 1
ATOM 2675 N N . THR B 1 5 ? 13.664 4.598 15.438 1 48.62 5 THR B N 1
ATOM 2676 C CA . THR B 1 5 ? 13.641 5.688 16.406 1 48.62 5 THR B CA 1
ATOM 2677 C C . THR B 1 5 ? 14.828 5.586 17.359 1 48.62 5 THR B C 1
ATOM 2679 O O . THR B 1 5 ? 15.297 6.598 17.891 1 48.62 5 THR B O 1
ATOM 2682 N N . ASP B 1 6 ? 15.289 4.375 17.406 1 55.88 6 ASP B N 1
ATOM 2683 C CA . ASP B 1 6 ? 16.328 4.301 18.422 1 55.88 6 ASP B CA 1
ATOM 2684 C C . ASP B 1 6 ? 17.562 5.094 18.016 1 55.88 6 ASP B C 1
ATOM 2686 O O . ASP B 1 6 ? 18.188 5.766 18.844 1 55.88 6 ASP B O 1
ATOM 2690 N N . GLY B 1 7 ? 17.703 5.176 16.641 1 60.31 7 GLY B N 1
ATOM 2691 C CA . GLY B 1 7 ? 18.922 5.867 16.25 1 60.31 7 GLY B CA 1
ATOM 2692 C C . GLY B 1 7 ? 18.75 7.371 16.156 1 60.31 7 GLY B C 1
ATOM 2693 O O . GLY B 1 7 ? 19.719 8.125 16.25 1 60.31 7 GLY B O 1
ATOM 2694 N N . VAL B 1 8 ? 17.5 7.809 16.141 1 70.75 8 VAL B N 1
ATOM 2695 C CA . VAL B 1 8 ? 17.219 9.227 15.922 1 70.75 8 VAL B CA 1
ATOM 2696 C C . VAL B 1 8 ? 17.625 10.031 17.156 1 70.75 8 VAL B C 1
ATOM 2698 O O . VAL B 1 8 ? 18.094 11.164 17.031 1 70.75 8 VAL B O 1
ATOM 2701 N N . TRP B 1 9 ? 17.641 9.297 18.203 1 69.75 9 TRP B N 1
ATOM 2702 C CA . TRP B 1 9 ? 17.844 10.008 19.469 1 69.75 9 TRP B CA 1
ATOM 2703 C C . TRP B 1 9 ? 19.312 10.078 19.812 1 69.75 9 TRP B C 1
ATOM 2705 O O . TRP B 1 9 ? 19.719 10.859 20.688 1 69.75 9 TRP B O 1
ATOM 2715 N N . SER B 1 10 ? 20.109 9.359 19.016 1 75.38 10 SER B N 1
ATOM 2716 C CA . SER B 1 10 ? 21.5 9.258 19.406 1 75.38 10 SER B CA 1
ATOM 2717 C C . SER B 1 10 ? 22.406 9.984 18.422 1 75.38 10 SER B C 1
ATOM 2719 O O . SER B 1 10 ? 23.641 10 18.594 1 75.38 10 SER B O 1
ATOM 2721 N N . LEU B 1 11 ? 21.812 10.758 17.562 1 85.5 11 LEU B N 1
ATOM 2722 C CA . LEU B 1 11 ? 22.656 11.375 16.531 1 85.5 11 LEU B CA 1
ATOM 2723 C C . LEU B 1 11 ? 23.266 12.68 17.031 1 85.5 11 LEU B C 1
ATOM 2725 O O . LEU B 1 11 ? 22.594 13.445 17.734 1 85.5 11 LEU B O 1
ATOM 2729 N N . SER B 1 12 ? 24.516 12.867 16.75 1 87.75 12 SER B N 1
ATOM 2730 C CA . SER B 1 12 ? 25.203 14.117 17.062 1 87.75 12 SER B CA 1
ATOM 2731 C C . SER B 1 12 ? 24.844 15.211 16.078 1 87.75 12 SER B C 1
ATOM 2733 O O . SER B 1 12 ? 24.203 14.953 15.055 1 87.75 12 SER B O 1
ATOM 2735 N N . ARG B 1 13 ? 25.344 16.422 16.422 1 89.25 13 ARG B N 1
ATOM 2736 C CA . 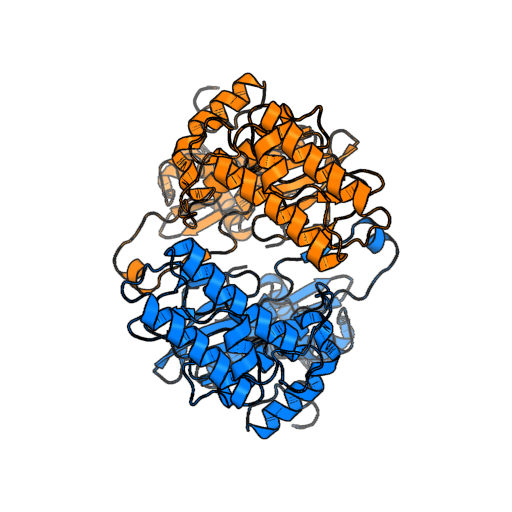ARG B 1 13 ? 25.141 17.578 15.547 1 89.25 13 ARG B CA 1
ATOM 2737 C C . ARG B 1 13 ? 25.828 17.375 14.203 1 89.25 13 ARG B C 1
ATOM 2739 O O . ARG B 1 13 ? 25.312 17.812 13.164 1 89.25 13 ARG B O 1
ATOM 2746 N N . MET B 1 14 ? 26.953 16.672 14.258 1 91.94 14 MET B N 1
ATOM 2747 C CA . MET B 1 14 ? 27.703 16.438 13.023 1 91.94 14 MET B CA 1
ATOM 2748 C C . MET B 1 14 ? 26.969 15.469 12.109 1 91.94 14 MET B C 1
ATOM 2750 O O . MET B 1 14 ? 26.953 15.664 10.891 1 91.94 14 MET B O 1
ATOM 2754 N N . HIS B 1 15 ? 26.344 14.422 12.734 1 94.19 15 HIS B N 1
ATOM 2755 C CA . HIS B 1 15 ? 25.516 13.5 11.953 1 94.19 15 HIS B CA 1
ATOM 2756 C C . HIS B 1 15 ? 24.391 14.234 11.242 1 94.19 15 HIS B C 1
ATOM 2758 O O . HIS B 1 15 ? 24.172 14.039 10.047 1 94.19 15 HIS B O 1
ATOM 2764 N N . LEU B 1 16 ? 23.75 15.125 11.992 1 94.44 16 LEU B N 1
ATOM 2765 C CA . LEU B 1 16 ? 22.609 15.852 11.453 1 94.44 16 LEU B CA 1
ATOM 2766 C C . LEU B 1 16 ? 23.047 16.812 10.352 1 94.44 16 LEU B C 1
ATOM 2768 O O . LEU B 1 16 ? 22.328 17.016 9.367 1 94.44 16 LEU B O 1
ATOM 2772 N N . ARG B 1 17 ? 24.172 17.422 10.523 1 94.62 17 ARG B N 1
ATOM 2773 C CA . ARG B 1 17 ? 24.703 18.344 9.516 1 94.62 17 ARG B CA 1
ATOM 2774 C C . ARG B 1 17 ? 24.953 17.625 8.195 1 94.62 17 ARG B C 1
ATOM 2776 O O . ARG B 1 17 ? 24.625 18.141 7.125 1 94.62 17 ARG B O 1
ATOM 2783 N N . ILE B 1 18 ? 25.469 16.438 8.289 1 95.69 18 ILE B N 1
ATOM 2784 C CA . ILE B 1 18 ? 25.734 15.656 7.082 1 95.69 18 ILE B CA 1
ATOM 2785 C C . ILE B 1 18 ? 24.422 15.32 6.387 1 95.69 18 ILE B C 1
ATOM 2787 O O . ILE B 1 18 ? 24.297 15.461 5.168 1 95.69 18 ILE B O 1
ATOM 2791 N N . LEU B 1 19 ? 23.438 14.898 7.188 1 95.94 19 LEU B N 1
ATOM 2792 C CA . LEU B 1 19 ? 22.141 14.547 6.621 1 95.94 19 LEU B CA 1
ATOM 2793 C C . LEU B 1 19 ? 21.484 15.758 5.961 1 95.94 19 LEU B C 1
ATOM 2795 O O . LEU B 1 19 ? 20.953 15.656 4.859 1 95.94 19 LEU B O 1
ATOM 2799 N N . ARG B 1 20 ? 21.562 16.859 6.594 1 95.44 20 ARG B N 1
ATOM 2800 C CA . ARG B 1 20 ? 20.969 18.094 6.047 1 95.44 20 ARG B CA 1
ATOM 2801 C C . ARG B 1 20 ? 21.672 18.484 4.75 1 95.44 20 ARG B C 1
ATOM 2803 O O . ARG B 1 20 ? 21.016 18.906 3.793 1 95.44 20 ARG B O 1
ATOM 2810 N N . THR B 1 21 ? 22.969 18.391 4.781 1 95.69 21 THR B N 1
ATOM 2811 C CA . THR B 1 21 ? 23.734 18.734 3.588 1 95.69 21 THR B CA 1
ATOM 2812 C C . THR B 1 21 ? 23.375 17.797 2.432 1 95.69 21 THR B C 1
ATOM 2814 O O . THR B 1 21 ? 23.25 18.234 1.289 1 95.69 21 THR B O 1
ATOM 2817 N N . ALA B 1 22 ? 23.297 16.516 2.764 1 95.62 22 ALA B N 1
ATOM 2818 C CA . ALA B 1 22 ? 22.906 15.555 1.741 1 95.62 22 ALA B CA 1
ATOM 2819 C C . ALA B 1 22 ? 21.547 15.914 1.154 1 95.62 22 ALA B C 1
ATOM 2821 O O . ALA B 1 22 ? 21.344 15.859 -0.063 1 95.62 22 ALA B O 1
ATOM 2822 N N . GLU B 1 23 ? 20.594 16.203 1.998 1 93.69 23 GLU B N 1
ATOM 2823 C CA . GLU B 1 23 ? 19.266 16.609 1.571 1 93.69 23 GLU B CA 1
ATOM 2824 C C . GLU B 1 23 ? 19.328 17.797 0.611 1 93.69 23 GLU B C 1
ATOM 2826 O O . GLU B 1 23 ? 18.688 17.781 -0.442 1 93.69 23 GLU B O 1
ATOM 2831 N N . GLU B 1 24 ? 20.094 18.734 0.921 1 92.56 24 GLU B N 1
ATOM 2832 C CA . GLU B 1 24 ? 20.234 19.938 0.11 1 92.56 24 GLU B CA 1
ATOM 2833 C C . GLU B 1 24 ? 20.875 19.625 -1.238 1 92.56 24 GLU B C 1
ATOM 2835 O O . GLU B 1 24 ? 20.422 20.109 -2.277 1 92.56 24 GLU B O 1
ATOM 2840 N N . CYS B 1 25 ? 21.875 18.828 -1.167 1 91.88 25 CYS B N 1
ATOM 2841 C CA . CYS B 1 25 ? 22.641 18.516 -2.375 1 91.88 25 CYS B CA 1
ATOM 2842 C C . CYS B 1 25 ? 21.828 17.641 -3.324 1 91.88 25 CYS B C 1
ATOM 2844 O O . CYS B 1 25 ? 22.047 17.672 -4.535 1 91.88 25 CYS B O 1
ATOM 2846 N N . MET B 1 26 ? 20.906 16.906 -2.824 1 90.88 26 MET B N 1
ATOM 2847 C CA . MET B 1 26 ? 20.125 15.992 -3.637 1 90.88 26 MET B CA 1
ATOM 2848 C C . MET B 1 26 ? 19.141 16.75 -4.523 1 90.88 26 MET B C 1
ATOM 2850 O O . MET B 1 26 ? 18.547 16.188 -5.441 1 90.88 26 MET B O 1
ATOM 2854 N N . ARG B 1 27 ? 18.953 17.984 -4.34 1 83.88 27 ARG B N 1
ATOM 2855 C CA . ARG B 1 27 ? 18.141 18.828 -5.211 1 83.88 27 ARG B CA 1
ATOM 2856 C C . ARG B 1 27 ? 18.781 18.984 -6.582 1 83.88 27 ARG B C 1
ATOM 2858 O O . ARG B 1 27 ? 18.094 19.203 -7.578 1 83.88 27 ARG B O 1
ATOM 2865 N N . SER B 1 28 ? 20.078 18.875 -6.578 1 86.06 28 SER B N 1
ATOM 2866 C CA . SER B 1 28 ? 20.797 19.109 -7.824 1 86.06 28 SER B CA 1
ATOM 2867 C C . SER B 1 28 ? 21.562 17.875 -8.266 1 86.06 28 SER B C 1
ATOM 2869 O O . SER B 1 28 ? 22.109 17.828 -9.375 1 86.06 28 SER B O 1
ATOM 2871 N N . HIS B 1 29 ? 21.609 16.922 -7.387 1 86.88 29 HIS B N 1
ATOM 2872 C CA . HIS B 1 29 ? 22.328 15.688 -7.684 1 86.88 29 HIS B CA 1
ATOM 2873 C C . HIS B 1 29 ? 21.453 14.477 -7.402 1 86.88 29 HIS B C 1
ATOM 2875 O O . HIS B 1 29 ? 20.906 14.336 -6.305 1 86.88 29 HIS B O 1
ATOM 2881 N N . ALA B 1 30 ? 21.359 13.641 -8.336 1 83.62 30 ALA B N 1
ATOM 2882 C CA . ALA B 1 30 ? 20.703 12.375 -8.047 1 83.62 30 ALA B CA 1
ATOM 2883 C C . ALA B 1 30 ? 21.469 11.578 -7.004 1 83.62 30 ALA B C 1
ATOM 2885 O O . ALA B 1 30 ? 20.875 10.969 -6.117 1 83.62 30 ALA B O 1
ATOM 2886 N N . ILE B 1 31 ? 22.703 11.555 -7.125 1 90.75 31 ILE B N 1
ATOM 2887 C CA . ILE B 1 31 ? 23.672 11.008 -6.18 1 90.75 31 ILE B CA 1
ATOM 2888 C C . ILE B 1 31 ? 24.672 12.086 -5.797 1 90.75 31 ILE B C 1
ATOM 2890 O O . ILE B 1 31 ? 25.344 12.656 -6.664 1 90.75 31 ILE B O 1
ATOM 2894 N N . VAL B 1 32 ? 24.797 12.352 -4.539 1 94.56 32 VAL B N 1
ATOM 2895 C CA . VAL B 1 32 ? 25.703 13.398 -4.078 1 94.56 32 VAL B CA 1
ATOM 2896 C C . VAL B 1 32 ? 27.141 12.867 -4.039 1 94.56 32 VAL B C 1
ATOM 2898 O O . VAL B 1 32 ? 27.453 11.984 -3.234 1 94.56 32 VAL B O 1
ATOM 2901 N N . PRO B 1 33 ? 27.953 13.43 -4.855 1 95.38 33 PRO B N 1
ATOM 2902 C CA . PRO B 1 33 ? 29.328 12.945 -4.836 1 95.38 33 PRO B CA 1
ATOM 2903 C C . PRO B 1 33 ? 30 13.109 -3.469 1 95.38 33 PRO B C 1
ATOM 2905 O O . PRO B 1 33 ? 29.719 14.078 -2.754 1 95.38 33 PRO B O 1
ATOM 2908 N N . PHE B 1 34 ? 30.875 12.172 -3.217 1 93.94 34 PHE B N 1
ATOM 2909 C CA . PHE B 1 34 ? 31.578 12.141 -1.936 1 93.94 34 PHE B CA 1
ATOM 2910 C C . PHE B 1 34 ? 32.25 13.477 -1.654 1 93.94 34 PHE B C 1
ATOM 2912 O O . PHE B 1 34 ? 32.094 14.047 -0.574 1 93.94 34 PHE B O 1
ATOM 2919 N N . ASP B 1 35 ? 32.938 14.016 -2.611 1 93.44 35 ASP B N 1
ATOM 2920 C CA . ASP B 1 35 ? 33.719 15.234 -2.432 1 93.44 35 ASP B CA 1
ATOM 2921 C C . ASP B 1 35 ? 32.812 16.438 -2.188 1 93.44 35 ASP B C 1
ATOM 2923 O O . ASP B 1 35 ? 33.125 17.328 -1.4 1 93.44 35 ASP B O 1
ATOM 2927 N N . VAL B 1 36 ? 31.734 16.438 -2.826 1 95 36 VAL B N 1
ATOM 2928 C CA . VAL B 1 36 ? 30.781 17.531 -2.678 1 95 36 VAL B CA 1
ATOM 2929 C C . VAL B 1 36 ? 30.188 17.5 -1.273 1 95 36 VAL B C 1
ATOM 2931 O O . VAL B 1 36 ? 30.125 18.531 -0.595 1 95 36 VAL B O 1
ATOM 2934 N N . LEU B 1 37 ? 29.734 16.312 -0.825 1 95.75 37 LEU B N 1
ATOM 2935 C CA . LEU B 1 37 ? 29.141 16.188 0.502 1 95.75 37 LEU B CA 1
ATOM 2936 C C . LEU B 1 37 ? 30.141 16.547 1.585 1 95.75 37 LEU B C 1
ATOM 2938 O O . LEU B 1 37 ? 29.812 17.25 2.543 1 95.75 37 LEU B O 1
ATOM 2942 N N . LYS B 1 38 ? 31.359 16.109 1.381 1 94.44 38 LYS B N 1
ATOM 2943 C CA . LYS B 1 38 ? 32.406 16.391 2.35 1 94.44 38 LYS B CA 1
ATOM 2944 C C . LYS B 1 38 ? 32.719 17.875 2.426 1 94.44 38 LYS B C 1
ATOM 2946 O O . LYS B 1 38 ? 32.812 18.453 3.518 1 94.44 38 LYS B O 1
ATOM 2951 N N . SER B 1 39 ? 32.844 18.5 1.33 1 94.62 39 SER B N 1
ATOM 2952 C CA . SER B 1 39 ? 33.156 19.922 1.277 1 94.62 39 SER B CA 1
ATOM 2953 C C . SER B 1 39 ? 32 20.781 1.813 1 94.62 39 SER B C 1
ATOM 2955 O O . SER B 1 39 ? 32.219 21.672 2.623 1 94.62 39 SER B O 1
ATOM 2957 N N . ARG B 1 40 ? 30.781 20.453 1.45 1 94.69 40 ARG B N 1
ATOM 2958 C CA . ARG B 1 40 ? 29.625 21.281 1.781 1 94.69 40 ARG B CA 1
ATOM 2959 C C . ARG B 1 40 ? 29.203 21.078 3.234 1 94.69 40 ARG B C 1
ATOM 2961 O O . ARG B 1 40 ? 28.594 21.953 3.834 1 94.69 40 ARG B O 1
ATOM 2968 N N . SER B 1 41 ? 29.453 19.922 3.775 1 94.25 41 SER B N 1
ATOM 2969 C CA . SER B 1 41 ? 29.109 19.672 5.168 1 94.25 41 SER B CA 1
ATOM 2970 C C . SER B 1 41 ? 29.984 20.484 6.113 1 94.25 41 SER B C 1
ATOM 2972 O O . SER B 1 41 ? 29.656 20.672 7.285 1 94.25 41 SER B O 1
ATOM 2974 N N . ARG B 1 42 ? 31.172 20.922 5.707 1 91.19 42 ARG B N 1
ATOM 2975 C CA . ARG B 1 42 ? 32.125 21.734 6.457 1 91.19 42 ARG B CA 1
ATOM 2976 C C . ARG B 1 42 ? 32.531 21.047 7.746 1 91.19 42 ARG B C 1
ATOM 2978 O O . ARG B 1 42 ? 32.75 21.703 8.773 1 91.19 42 ARG B O 1
ATOM 2985 N N . ILE B 1 43 ? 32.406 19.75 7.762 1 89.19 43 ILE B N 1
ATOM 2986 C CA . ILE B 1 43 ? 32.875 19 8.914 1 89.19 43 ILE B CA 1
ATOM 2987 C C . ILE B 1 43 ? 34.375 18.766 8.797 1 89.19 43 ILE B C 1
ATOM 2989 O O . ILE B 1 43 ? 34.844 18.203 7.809 1 89.19 43 ILE B O 1
ATOM 2993 N N . LYS B 1 44 ? 35 19.484 9.75 1 79.81 44 LYS B N 1
ATOM 2994 C CA . LYS B 1 44 ? 36.438 19.375 9.766 1 79.81 44 LYS B CA 1
ATOM 2995 C C . LYS B 1 44 ? 36.875 18.078 10.453 1 79.81 44 LYS B C 1
ATOM 2997 O O . LYS B 1 44 ? 36.562 17.859 11.625 1 79.81 44 LYS B O 1
ATOM 3002 N N . GLY B 1 45 ? 37.469 17.219 9.836 1 77.62 45 GLY B N 1
ATOM 3003 C CA . GLY B 1 45 ? 37.969 15.992 10.445 1 77.62 45 GLY B CA 1
ATOM 3004 C C . GLY B 1 45 ? 36.844 15 10.766 1 77.62 45 GLY B C 1
ATOM 3005 O O . GLY B 1 45 ? 35.688 15.359 10.773 1 77.62 45 GLY B O 1
ATOM 3006 N N . ASN B 1 46 ? 36.875 13.688 10.617 1 88.62 46 ASN B N 1
ATOM 3007 C CA . ASN B 1 46 ? 36.062 12.539 11.023 1 88.62 46 ASN B CA 1
ATOM 3008 C C . ASN B 1 46 ? 34.812 12.406 10.18 1 88.62 46 ASN B C 1
ATOM 3010 O O . ASN B 1 46 ? 33.844 11.773 10.594 1 88.62 46 ASN B O 1
ATOM 3014 N N . PHE B 1 47 ? 34.781 13.266 9.07 1 92.25 47 PHE B N 1
ATOM 3015 C CA . PHE B 1 47 ? 33.625 13.156 8.156 1 92.25 47 PHE B CA 1
ATOM 3016 C C . PHE B 1 47 ? 33.375 11.695 7.812 1 92.25 47 PHE B C 1
ATOM 3018 O O . PHE B 1 47 ? 32.219 11.242 7.883 1 92.25 47 PHE B O 1
ATOM 3025 N N . MET B 1 48 ? 34.375 11 7.5 1 92.31 48 MET B N 1
ATOM 3026 C CA . MET B 1 48 ? 34.25 9.617 7.055 1 92.31 48 MET B CA 1
ATOM 3027 C C . MET B 1 48 ? 33.625 8.742 8.156 1 92.31 48 MET B C 1
ATOM 3029 O O . MET B 1 48 ? 32.812 7.887 7.879 1 92.31 48 MET B O 1
ATOM 3033 N N . GLU B 1 49 ? 34.031 9.016 9.32 1 92.81 49 GLU B N 1
ATOM 3034 C CA . GLU B 1 49 ? 33.531 8.258 10.453 1 92.81 49 GLU B CA 1
ATOM 3035 C C . GLU B 1 49 ? 32.031 8.469 10.617 1 92.81 49 GLU B C 1
ATOM 3037 O O . GLU B 1 49 ? 31.266 7.508 10.797 1 92.81 49 GLU B O 1
ATOM 3042 N N . HIS B 1 50 ? 31.625 9.719 10.602 1 93.88 50 HIS B N 1
ATOM 3043 C CA . HIS B 1 50 ? 30.219 10.039 10.758 1 93.88 50 HIS B CA 1
ATOM 3044 C C . HIS B 1 50 ? 29.391 9.523 9.586 1 93.88 50 HIS B C 1
ATOM 3046 O O . HIS B 1 50 ? 28.266 9.062 9.766 1 93.88 50 HIS B O 1
ATOM 3052 N N . ALA B 1 51 ? 29.984 9.586 8.414 1 94.31 51 ALA B N 1
ATOM 3053 C CA . ALA B 1 51 ? 29.297 9.094 7.227 1 94.31 51 ALA B CA 1
ATOM 3054 C C . ALA B 1 51 ? 29.094 7.578 7.297 1 94.31 51 ALA B C 1
ATOM 3056 O O . ALA B 1 51 ? 28.031 7.066 6.938 1 94.31 51 ALA B O 1
ATOM 3057 N N . ILE B 1 52 ? 30.062 6.934 7.746 1 93.06 52 ILE B N 1
ATOM 3058 C CA . ILE B 1 52 ? 30 5.484 7.895 1 93.06 52 ILE B CA 1
ATOM 3059 C C . ILE B 1 52 ? 28.922 5.121 8.922 1 93.06 52 ILE B C 1
ATOM 3061 O O . ILE B 1 52 ? 28.141 4.199 8.711 1 93.06 52 ILE B O 1
ATOM 3065 N N . ASP B 1 53 ? 28.953 5.883 10.008 1 90.19 53 ASP B N 1
ATOM 3066 C CA . ASP B 1 53 ? 27.922 5.676 11.031 1 90.19 53 ASP B CA 1
ATOM 3067 C C . ASP B 1 53 ? 26.531 5.797 10.438 1 90.19 53 ASP B C 1
ATOM 3069 O O . ASP B 1 53 ? 25.656 4.961 10.711 1 90.19 53 ASP B O 1
ATOM 3073 N N . LEU B 1 54 ? 26.328 6.812 9.688 1 93.56 54 LEU B N 1
ATOM 3074 C CA . LEU B 1 54 ? 25.016 7.074 9.102 1 93.56 54 LEU B CA 1
ATOM 3075 C C . LEU B 1 54 ? 24.625 5.961 8.141 1 93.56 54 LEU B C 1
ATOM 3077 O O . LEU B 1 54 ? 23.438 5.625 8.031 1 93.56 54 LEU B O 1
ATOM 3081 N N . CYS B 1 55 ? 25.562 5.387 7.41 1 91.12 55 CYS B N 1
ATOM 3082 C CA . CYS B 1 55 ? 25.281 4.273 6.512 1 91.12 55 CYS B CA 1
ATOM 3083 C C . CYS B 1 55 ? 24.938 3.016 7.297 1 91.12 55 CYS B C 1
ATOM 3085 O O . CYS B 1 55 ? 24.016 2.279 6.918 1 91.12 55 CYS B O 1
ATOM 3087 N N . LYS B 1 56 ? 25.609 2.865 8.406 1 84.81 56 LYS B N 1
ATOM 3088 C CA . LYS B 1 56 ? 25.312 1.722 9.266 1 84.81 56 LYS B CA 1
ATOM 3089 C C . LYS B 1 56 ? 23.906 1.807 9.836 1 84.81 56 LYS B C 1
ATOM 3091 O O . LYS B 1 56 ? 23.219 0.79 9.969 1 84.81 56 LYS B O 1
ATOM 3096 N N . LEU B 1 57 ? 23.5 3.004 10.109 1 86.25 57 LEU B N 1
ATOM 3097 C CA . LEU B 1 57 ? 22.172 3.234 10.664 1 86.25 57 LEU B CA 1
ATOM 3098 C C . LEU B 1 57 ? 21.125 3.301 9.562 1 86.25 57 LEU B C 1
ATOM 3100 O O . LEU B 1 57 ? 19.922 3.434 9.844 1 86.25 57 LEU B O 1
ATOM 3104 N N . LYS B 1 58 ? 21.547 3.367 8.32 1 87.5 58 LYS B N 1
ATOM 3105 C CA . LYS B 1 58 ? 20.703 3.348 7.129 1 87.5 58 LYS B CA 1
ATOM 3106 C C . LYS B 1 58 ? 20.031 4.699 6.91 1 87.5 58 LYS B C 1
ATOM 3108 O O . LYS B 1 58 ? 18.953 4.773 6.312 1 87.5 58 LYS B O 1
ATOM 3113 N N . PHE B 1 59 ? 20.609 5.691 7.484 1 93.62 59 PHE B N 1
ATOM 3114 C CA . PHE B 1 59 ? 20.109 7.035 7.238 1 93.62 59 PHE B CA 1
ATOM 3115 C C . PHE B 1 59 ? 20.688 7.609 5.957 1 93.62 59 PHE B C 1
ATOM 3117 O O . PHE B 1 59 ? 20.156 8.57 5.395 1 93.62 59 PHE B O 1
ATOM 3124 N N . LEU B 1 60 ? 21.781 7.059 5.574 1 93.88 60 LEU B N 1
ATOM 3125 C CA . LEU B 1 60 ? 22.516 7.391 4.352 1 93.88 60 LEU B CA 1
ATOM 3126 C C . LEU B 1 60 ? 22.891 6.129 3.586 1 93.88 60 LEU B C 1
ATOM 3128 O O . LEU B 1 60 ? 23.141 5.082 4.188 1 93.88 60 LEU B O 1
ATOM 3132 N N . SER B 1 61 ? 22.891 6.246 2.297 1 94 61 SER B N 1
ATOM 3133 C CA . SER B 1 61 ? 23.312 5.129 1.457 1 94 61 SER B CA 1
ATOM 3134 C C . SER B 1 61 ? 24.5 5.516 0.575 1 94 61 SER B C 1
ATOM 3136 O O . SER B 1 61 ? 24.531 6.609 0.002 1 94 61 SER B O 1
ATOM 3138 N N . TYR B 1 62 ? 25.453 4.66 0.582 1 92.62 62 TYR B N 1
ATOM 3139 C CA . TYR B 1 62 ? 26.609 4.855 -0.303 1 92.62 62 TYR B CA 1
ATOM 3140 C C . TYR B 1 62 ? 26.422 4.094 -1.609 1 92.62 62 TYR B C 1
ATOM 3142 O O . TYR B 1 62 ? 26.297 2.865 -1.606 1 92.62 62 TYR B O 1
ATOM 3150 N N . VAL B 1 63 ? 26.297 4.836 -2.656 1 88.25 63 VAL B N 1
ATOM 3151 C CA . VAL B 1 63 ? 26.062 4.238 -3.967 1 88.25 63 VAL B CA 1
ATOM 3152 C C . VAL B 1 63 ? 26.938 4.922 -5.012 1 88.25 63 VAL B C 1
ATOM 3154 O O . VAL B 1 63 ? 26.984 6.152 -5.086 1 88.25 63 VAL B O 1
ATOM 3157 N N . GLU B 1 64 ? 27.625 4.145 -5.918 1 86.62 64 GLU B N 1
ATOM 3158 C CA . GLU B 1 64 ? 28.406 4.656 -7.039 1 86.62 64 GLU B CA 1
ATOM 3159 C C . GLU B 1 64 ? 29.297 5.812 -6.609 1 86.62 64 GLU B C 1
ATOM 3161 O O . GLU B 1 64 ? 29.25 6.895 -7.195 1 86.62 64 GLU B O 1
ATOM 3166 N N . ASN B 1 65 ? 29.969 5.723 -5.574 1 87 65 ASN B N 1
ATOM 3167 C CA . ASN B 1 65 ? 30.938 6.688 -5.078 1 87 65 ASN B CA 1
ATOM 3168 C C . ASN B 1 65 ? 30.266 7.973 -4.609 1 87 65 ASN B C 1
ATOM 3170 O O . ASN B 1 65 ? 30.844 9.055 -4.723 1 87 65 ASN B O 1
ATOM 3174 N N . GLY B 1 66 ? 29.094 7.848 -4.246 1 94 66 GLY B N 1
ATOM 3175 C CA . GLY B 1 66 ? 28.328 8.961 -3.707 1 94 66 GLY B CA 1
ATOM 3176 C C . GLY B 1 66 ? 27.328 8.547 -2.648 1 94 66 GLY B C 1
ATOM 3177 O O . GLY B 1 66 ? 27.375 7.418 -2.158 1 94 66 GLY B O 1
ATOM 3178 N N . TYR B 1 67 ? 26.688 9.57 -2.184 1 95 67 TYR B N 1
ATOM 3179 C CA . TYR B 1 67 ? 25.75 9.328 -1.096 1 95 67 TYR B CA 1
ATOM 3180 C C . TYR B 1 67 ? 24.344 9.742 -1.487 1 95 67 TYR B C 1
ATOM 3182 O O . TYR B 1 67 ? 24.156 10.656 -2.303 1 95 67 TYR B O 1
ATOM 3190 N N . LYS B 1 68 ? 23.359 9.023 -0.933 1 94.06 68 LYS B N 1
ATOM 3191 C CA . LYS B 1 68 ? 21.953 9.383 -1.052 1 94.06 68 LYS B CA 1
ATOM 3192 C C . LYS B 1 68 ? 21.266 9.352 0.308 1 94.06 68 LYS B C 1
ATOM 3194 O O . LYS B 1 68 ? 21.5 8.453 1.113 1 94.06 68 LYS B O 1
ATOM 3199 N N . LEU B 1 69 ? 20.5 10.375 0.489 1 94.12 69 LEU B N 1
ATOM 3200 C CA . LEU B 1 69 ? 19.641 10.367 1.672 1 94.12 69 LEU B CA 1
ATOM 3201 C C . LEU B 1 69 ? 18.562 9.297 1.549 1 94.12 69 LEU B C 1
ATOM 3203 O O . LEU B 1 69 ? 17.906 9.188 0.51 1 94.12 69 LEU B O 1
ATOM 3207 N N . THR B 1 70 ? 18.422 8.484 2.641 1 92.56 70 THR B N 1
ATOM 3208 C CA . THR B 1 70 ? 17.391 7.441 2.629 1 92.56 70 THR B CA 1
ATOM 3209 C C . THR B 1 70 ? 16.094 7.961 3.221 1 92.56 70 THR B C 1
ATOM 3211 O O . THR B 1 70 ? 16.047 9.07 3.76 1 92.56 70 THR B O 1
ATOM 3214 N N . TYR B 1 71 ? 15.031 7.113 3.15 1 90.44 71 TYR B N 1
ATOM 3215 C CA . TYR B 1 71 ? 13.758 7.441 3.781 1 90.44 71 TYR B CA 1
ATOM 3216 C C . TYR B 1 71 ? 13.922 7.59 5.289 1 90.44 71 TYR B C 1
ATOM 3218 O O . TYR B 1 71 ? 13.375 8.516 5.891 1 90.44 71 TYR B O 1
ATOM 3226 N N . SER B 1 72 ? 14.68 6.711 5.77 1 92.06 72 SER B N 1
ATOM 3227 C CA . SER B 1 72 ? 14.938 6.754 7.207 1 92.06 72 SER B CA 1
ATOM 3228 C C . SER B 1 72 ? 15.734 7.992 7.59 1 92.06 72 SER B C 1
ATOM 3230 O O . SER B 1 72 ? 15.539 8.555 8.672 1 92.06 72 SER B O 1
ATOM 3232 N N . GLY B 1 73 ? 16.641 8.297 6.707 1 93.62 73 GLY B N 1
ATOM 3233 C CA . GLY B 1 73 ? 17.375 9.523 6.949 1 93.62 73 GLY B CA 1
ATOM 3234 C C . GLY B 1 73 ? 16.484 10.758 6.93 1 93.62 73 GLY B C 1
ATOM 3235 O O . GLY B 1 73 ? 16.656 11.664 7.754 1 93.62 73 GLY B O 1
ATOM 3236 N N . HIS B 1 74 ? 15.633 10.781 5.992 1 94.69 74 HIS B N 1
ATOM 3237 C CA . HIS B 1 74 ? 14.672 11.867 5.895 1 94.69 74 HIS B CA 1
ATOM 3238 C C . HIS B 1 74 ? 13.781 11.93 7.129 1 94.69 74 HIS B C 1
ATOM 3240 O O . HIS B 1 74 ? 13.492 13.016 7.645 1 94.69 74 HIS B O 1
ATOM 3246 N N . ASP B 1 75 ? 13.344 10.781 7.594 1 95.5 75 ASP B N 1
ATOM 3247 C CA . ASP B 1 75 ? 12.586 10.695 8.836 1 95.5 75 ASP B CA 1
ATOM 3248 C C . ASP B 1 75 ? 13.359 11.32 10 1 95.5 75 ASP B C 1
ATOM 3250 O O . ASP B 1 75 ? 12.797 12.078 10.789 1 95.5 75 ASP B O 1
ATOM 3254 N N . CYS B 1 76 ? 14.578 10.953 10.047 1 94.06 76 CYS B N 1
ATOM 3255 C CA . CYS B 1 76 ? 15.438 11.422 11.133 1 94.06 76 CYS B CA 1
ATOM 3256 C C . CYS B 1 76 ? 15.508 12.938 11.156 1 94.06 76 CYS B C 1
ATOM 3258 O O . CYS B 1 76 ? 15.367 13.555 12.219 1 94.06 76 CYS B O 1
ATOM 3260 N N . LEU B 1 77 ? 15.688 13.5 10.016 1 94.56 77 LEU B N 1
ATOM 3261 C CA . LEU B 1 77 ? 15.758 14.953 9.914 1 94.56 77 LEU B CA 1
ATOM 3262 C C . LEU B 1 77 ? 14.453 15.594 10.375 1 94.56 77 LEU B C 1
ATOM 3264 O O . LEU B 1 77 ? 14.461 16.547 11.164 1 94.56 77 LEU B O 1
ATOM 3268 N N . ALA B 1 78 ? 13.352 15.078 9.922 1 96 78 ALA B N 1
ATOM 3269 C CA . ALA B 1 78 ? 12.039 15.625 10.266 1 96 78 ALA B CA 1
ATOM 3270 C C . ALA B 1 78 ? 11.766 15.5 11.758 1 96 78 ALA B C 1
ATOM 3272 O O . ALA B 1 78 ? 11.359 16.469 12.406 1 96 78 ALA B O 1
ATOM 3273 N N . ILE B 1 79 ? 12.023 14.367 12.32 1 95.31 79 ILE B N 1
ATOM 3274 C CA . ILE B 1 79 ? 11.742 14.094 13.727 1 95.31 79 ILE B CA 1
ATOM 3275 C C . ILE B 1 79 ? 12.609 14.984 14.609 1 95.31 79 ILE B C 1
ATOM 3277 O O . ILE B 1 79 ? 12.133 15.547 15.594 1 95.31 79 ILE B O 1
ATOM 3281 N N . ASN B 1 80 ? 13.836 15.086 14.258 1 92.94 80 ASN B N 1
ATOM 3282 C CA . ASN B 1 80 ? 14.734 15.914 15.055 1 92.94 80 ASN B CA 1
ATOM 3283 C C . ASN B 1 80 ? 14.289 17.375 15.07 1 92.94 80 ASN B C 1
ATOM 3285 O O . ASN B 1 80 ? 14.336 18.031 16.109 1 92.94 80 ASN B O 1
ATOM 3289 N N . THR B 1 81 ? 13.922 17.891 13.914 1 94.12 81 THR B N 1
ATOM 3290 C CA . THR B 1 81 ? 13.43 19.25 13.836 1 94.12 81 THR B CA 1
ATOM 3291 C C . THR B 1 81 ? 12.172 19.422 14.672 1 94.12 81 THR B C 1
ATOM 3293 O O . THR B 1 81 ? 12.055 20.391 15.438 1 94.12 81 THR B O 1
ATOM 3296 N N . LEU B 1 82 ? 11.281 18.516 14.609 1 95.75 82 LEU B N 1
ATOM 3297 C CA . LEU B 1 82 ? 10.023 18.594 15.352 1 95.75 82 LEU B CA 1
ATOM 3298 C C . LEU B 1 82 ? 10.266 18.469 16.844 1 95.75 82 LEU B C 1
ATOM 3300 O O . LEU B 1 82 ? 9.562 19.078 17.656 1 95.75 82 LEU B O 1
ATOM 3304 N N . ARG B 1 83 ? 11.188 17.703 17.203 1 93.69 83 ARG B N 1
ATOM 3305 C CA . ARG B 1 83 ? 11.547 17.562 18.609 1 93.69 83 ARG B CA 1
ATOM 3306 C C . ARG B 1 83 ? 12.047 18.875 19.188 1 93.69 83 ARG B C 1
ATOM 3308 O O . ARG B 1 83 ? 11.711 19.234 20.312 1 93.69 83 ARG B O 1
ATOM 3315 N N . GLN B 1 84 ? 12.844 19.547 18.406 1 91.81 84 GLN B N 1
ATOM 3316 C CA . GLN B 1 84 ? 13.367 20.828 18.828 1 91.81 84 GLN B CA 1
ATOM 3317 C C . GLN B 1 84 ? 12.242 21.859 18.984 1 91.81 84 GLN B C 1
ATOM 3319 O O . GLN B 1 84 ? 12.359 22.797 19.781 1 91.81 84 GLN B O 1
ATOM 3324 N N . ARG B 1 85 ? 11.172 21.578 18.359 1 94.81 85 ARG B N 1
ATOM 3325 C CA . ARG B 1 85 ? 10.109 22.578 18.344 1 94.81 85 ARG B CA 1
ATOM 3326 C C . ARG B 1 85 ? 9.016 22.219 19.344 1 94.81 85 ARG B C 1
ATOM 3328 O O . ARG B 1 85 ? 8.414 23.109 19.953 1 94.81 85 ARG B O 1
ATOM 3335 N N . GLY B 1 86 ? 8.758 20.891 19.469 1 95.44 86 GLY B N 1
ATOM 3336 C CA . GLY B 1 86 ? 7.68 20.641 20.406 1 95.44 86 GLY B CA 1
ATOM 3337 C C . GLY B 1 86 ? 7.324 19.172 20.547 1 95.44 86 GLY B C 1
ATOM 3338 O O . GLY B 1 86 ? 6.527 18.797 21.406 1 95.44 86 GLY B O 1
ATOM 3339 N N . LEU B 1 87 ? 7.93 18.391 19.734 1 96.19 87 LEU B N 1
ATOM 3340 C CA . LEU B 1 87 ? 7.641 16.953 19.812 1 96.19 87 LEU B CA 1
ATOM 3341 C C . LEU B 1 87 ? 8.32 16.344 21.031 1 96.19 87 LEU B C 1
ATOM 3343 O O . LEU B 1 87 ? 9.547 16.219 21.062 1 96.19 87 LEU B O 1
ATOM 3347 N N . GLU B 1 88 ? 7.543 15.852 21.922 1 95.38 88 GLU B N 1
ATOM 3348 C CA . GLU B 1 88 ? 8.07 15.359 23.203 1 95.38 88 GLU B CA 1
ATOM 3349 C C . GLU B 1 88 ? 8.266 13.844 23.156 1 95.38 88 GLU B C 1
ATOM 3351 O O . GLU B 1 88 ? 9.156 13.312 23.828 1 95.38 88 GLU B O 1
ATOM 3356 N N . ALA B 1 89 ? 7.348 13.219 22.438 1 93.31 89 ALA B N 1
ATOM 3357 C CA . ALA B 1 89 ? 7.41 11.758 22.375 1 93.31 89 ALA B CA 1
ATOM 3358 C C . ALA B 1 89 ? 6.77 11.227 21.094 1 93.31 89 ALA B C 1
ATOM 3360 O O . ALA B 1 89 ? 5.809 11.812 20.594 1 93.31 89 ALA B O 1
ATOM 3361 N N . MET B 1 90 ? 7.371 10.195 20.641 1 92.12 90 MET B N 1
ATOM 3362 C CA . MET B 1 90 ? 6.773 9.406 19.562 1 92.12 90 MET B CA 1
ATOM 3363 C C . MET B 1 90 ? 6.418 8 20.047 1 92.12 90 MET B C 1
ATOM 3365 O O . MET B 1 90 ? 7.246 7.32 20.656 1 92.12 90 MET B O 1
ATOM 3369 N N . GLY B 1 91 ? 5.172 7.715 19.812 1 88.38 91 GLY B N 1
ATOM 3370 C CA . GLY B 1 91 ? 4.691 6.422 20.281 1 88.38 91 GLY B CA 1
ATOM 3371 C C . GLY B 1 91 ? 4.699 5.363 19.188 1 88.38 91 GLY B C 1
ATOM 3372 O O . GLY B 1 91 ? 5.613 5.32 18.359 1 88.38 91 GLY B O 1
ATOM 3373 N N . GLU B 1 92 ? 3.824 4.457 19.266 1 87.5 92 GLU B N 1
ATOM 3374 C CA . GLU B 1 92 ? 3.756 3.299 18.375 1 87.5 92 GLU B CA 1
ATOM 3375 C C . GLU B 1 92 ? 3.201 3.684 17 1 87.5 92 GLU B C 1
ATOM 3377 O O . GLU B 1 92 ? 2.445 4.648 16.891 1 87.5 92 GLU B O 1
ATOM 3382 N N . LYS B 1 93 ? 3.67 2.969 16.047 1 89.62 93 LYS B N 1
ATOM 3383 C CA . LYS B 1 93 ? 3.051 3.039 14.734 1 89.62 93 LYS B CA 1
ATOM 3384 C C . LYS B 1 93 ? 1.656 2.42 14.75 1 89.62 93 LYS B C 1
ATOM 3386 O O . LYS B 1 93 ? 1.501 1.231 15.031 1 89.62 93 LYS B O 1
ATOM 3391 N N . VAL B 1 94 ? 0.693 3.133 14.406 1 88.19 94 VAL B N 1
ATOM 3392 C CA . VAL B 1 94 ? -0.675 2.646 14.555 1 88.19 94 VAL B CA 1
ATOM 3393 C C . VAL B 1 94 ? -1.262 2.332 13.18 1 88.19 94 VAL B C 1
ATOM 3395 O O . VAL B 1 94 ? -2.34 1.743 13.078 1 88.19 94 VAL B O 1
ATOM 3398 N N . GLY B 1 95 ? -0.604 2.785 12.148 1 89.19 95 GLY B N 1
ATOM 3399 C CA . GLY B 1 95 ? -1.128 2.5 10.82 1 89.19 95 GLY B CA 1
ATOM 3400 C C . GLY B 1 95 ? -0.078 2.605 9.734 1 89.19 95 GLY B C 1
ATOM 3401 O O . GLY B 1 95 ? 0.791 3.479 9.781 1 89.19 95 GLY B O 1
ATOM 3402 N N . VAL B 1 96 ? -0.097 1.717 8.82 1 90.88 96 VAL B N 1
ATOM 3403 C CA . VAL B 1 96 ? 0.677 1.759 7.586 1 90.88 96 VAL B CA 1
ATOM 3404 C C . VAL B 1 96 ? -0.264 1.708 6.383 1 90.88 96 VAL B C 1
ATOM 3406 O O . VAL B 1 96 ? -1.044 0.764 6.238 1 90.88 96 VAL B O 1
ATOM 3409 N N . GLY B 1 97 ? -0.204 2.779 5.613 1 89.94 97 GLY B N 1
ATOM 3410 C CA . GLY B 1 97 ? -1.011 2.85 4.406 1 89.94 97 GLY B CA 1
ATOM 3411 C C . GLY B 1 97 ? -0.193 2.727 3.133 1 89.94 97 GLY B C 1
ATOM 3412 O O . GLY B 1 97 ? 1.02 2.51 3.188 1 89.94 97 GLY B O 1
ATOM 3413 N N . LYS B 1 98 ? -0.906 2.896 2.029 1 87.62 98 LYS B N 1
ATOM 3414 C CA . LYS B 1 98 ? -0.262 2.861 0.72 1 87.62 98 LYS B CA 1
ATOM 3415 C C . LYS B 1 98 ? 0.777 3.971 0.588 1 87.62 98 LYS B C 1
ATOM 3417 O O . LYS B 1 98 ? 1.817 3.783 -0.048 1 87.62 98 LYS B O 1
ATOM 3422 N N . GLU B 1 99 ? 0.428 5.055 1.26 1 91.31 99 GLU B N 1
ATOM 3423 C CA . GLU B 1 99 ? 1.277 6.215 1.021 1 91.31 99 GLU B CA 1
ATOM 3424 C C . GLU B 1 99 ? 1.622 6.926 2.326 1 91.31 99 GLU B C 1
ATOM 3426 O O . GLU B 1 99 ? 1.968 8.109 2.322 1 91.31 99 GLU B O 1
ATOM 3431 N N . SER B 1 100 ? 1.47 6.18 3.402 1 95 100 SER B N 1
ATOM 3432 C CA . SER B 1 100 ? 1.751 6.895 4.645 1 95 100 SER B CA 1
ATOM 3433 C C . SER B 1 100 ? 1.967 5.93 5.801 1 95 100 SER B C 1
ATOM 3435 O O . SER B 1 100 ? 1.541 4.773 5.738 1 95 100 SER B O 1
ATOM 3437 N N . ASP B 1 101 ? 2.68 6.406 6.766 1 95.44 101 ASP B N 1
ATOM 3438 C CA . ASP B 1 101 ? 2.781 5.797 8.086 1 95.44 101 ASP B CA 1
ATOM 3439 C C . ASP B 1 101 ? 2.189 6.711 9.156 1 95.44 101 ASP B C 1
ATOM 3441 O O . ASP B 1 101 ? 2.379 7.93 9.117 1 95.44 101 ASP B O 1
ATOM 3445 N N . ILE B 1 102 ? 1.477 6.113 10.094 1 95.69 102 ILE B N 1
ATOM 3446 C CA . ILE B 1 102 ? 0.817 6.887 11.141 1 95.69 102 ILE B CA 1
ATOM 3447 C C . ILE B 1 102 ? 1.368 6.48 12.5 1 95.69 102 ILE B C 1
ATOM 3449 O O . ILE B 1 102 ? 1.334 5.305 12.867 1 95.69 102 ILE B O 1
ATOM 3453 N N . TYR B 1 103 ? 1.828 7.48 13.242 1 95.5 103 TYR B N 1
ATOM 3454 C CA . TYR B 1 103 ? 2.357 7.266 14.586 1 95.5 103 TYR B CA 1
ATOM 3455 C C . TYR B 1 103 ? 1.594 8.094 15.609 1 95.5 103 TYR B C 1
ATOM 3457 O O . TYR B 1 103 ? 1.101 9.18 15.305 1 95.5 103 TYR B O 1
ATOM 3465 N N . LEU B 1 104 ? 1.521 7.504 16.812 1 94.44 104 LEU B N 1
ATOM 3466 C CA . LEU B 1 104 ? 1.088 8.305 17.953 1 94.44 104 LEU B CA 1
ATOM 3467 C C . LEU B 1 104 ? 2.244 9.133 18.5 1 94.44 104 LEU B C 1
ATOM 3469 O O . LEU B 1 104 ? 3.41 8.773 18.328 1 94.44 104 LEU B O 1
ATOM 3473 N N . GLY B 1 105 ? 1.892 10.234 19.062 1 95.44 105 GLY B N 1
ATOM 3474 C CA . GLY B 1 105 ? 2.908 11.062 19.703 1 95.44 105 GLY B CA 1
ATOM 3475 C C . GLY B 1 105 ? 2.33 12.094 20.656 1 95.44 105 GLY B C 1
ATOM 3476 O O . GLY B 1 105 ? 1.132 12.078 20.938 1 95.44 105 GLY B O 1
ATOM 3477 N N . VAL B 1 106 ? 3.232 12.82 21.297 1 96.94 106 VAL B N 1
ATOM 3478 C CA . VAL B 1 106 ? 2.883 13.945 22.156 1 96.94 106 VAL B CA 1
ATOM 3479 C C . VAL B 1 106 ? 3.58 15.211 21.672 1 96.94 106 VAL B C 1
ATOM 3481 O O . VAL B 1 106 ? 4.809 15.25 21.562 1 96.94 106 VAL B O 1
ATOM 3484 N N . TYR B 1 107 ? 2.816 16.188 21.359 1 97.56 107 TYR B N 1
ATOM 3485 C CA . TYR B 1 107 ? 3.338 17.469 20.891 1 97.56 107 TYR B CA 1
ATOM 3486 C C . TYR B 1 107 ? 2.773 18.625 21.703 1 97.56 107 TYR B C 1
ATOM 3488 O O . TYR B 1 107 ? 1.555 18.797 21.797 1 97.56 107 TYR B O 1
ATOM 3496 N N . GLY B 1 108 ? 3.607 19.422 22.281 1 96.81 108 GLY B N 1
ATOM 3497 C CA . GLY B 1 108 ? 3.164 20.531 23.125 1 96.81 108 GLY B CA 1
ATOM 3498 C C . GLY B 1 108 ? 2.258 20.094 24.25 1 96.81 108 GLY B C 1
ATOM 3499 O O . GLY B 1 108 ? 1.257 20.766 24.547 1 96.81 108 GLY B O 1
ATOM 3500 N N . GLY B 1 109 ? 2.457 18.953 24.734 1 96.06 109 GLY B N 1
ATOM 3501 C CA . GLY B 1 109 ? 1.688 18.438 25.859 1 96.06 109 GLY B CA 1
ATOM 3502 C C . GLY B 1 109 ? 0.395 17.766 25.438 1 96.06 109 GLY B C 1
ATOM 3503 O O . GLY B 1 109 ? -0.357 17.281 26.281 1 96.06 109 GLY B O 1
ATOM 3504 N N . ARG B 1 110 ? 0.208 17.734 24.188 1 96.5 110 ARG B N 1
ATOM 3505 C CA . ARG B 1 110 ? -1.045 17.172 23.688 1 96.5 110 ARG B CA 1
ATOM 3506 C C . ARG B 1 110 ? -0.798 15.883 22.922 1 96.5 110 ARG B C 1
ATOM 3508 O O . ARG B 1 110 ? 0.174 15.773 22.156 1 96.5 110 ARG B O 1
ATOM 3515 N N . GLU B 1 111 ? -1.703 14.867 23.188 1 95.5 111 GLU B N 1
ATOM 3516 C CA . GLU B 1 111 ? -1.69 13.695 22.328 1 95.5 111 GLU B CA 1
ATOM 3517 C C . GLU B 1 111 ? -1.881 14.086 20.859 1 95.5 111 GLU B C 1
ATOM 3519 O O . GLU B 1 111 ? -2.693 14.953 20.547 1 95.5 111 GLU B O 1
ATOM 3524 N N . SER B 1 112 ? -1.048 13.438 20.016 1 97.38 112 SER B N 1
ATOM 3525 C CA . SER B 1 112 ? -1.033 13.875 18.625 1 97.38 112 SER B CA 1
ATOM 3526 C C . SER B 1 112 ? -0.789 12.703 17.672 1 97.38 112 SER B C 1
ATOM 3528 O O . SER B 1 112 ? -0.432 11.609 18.109 1 97.38 112 SER B O 1
ATOM 3530 N N . ILE B 1 113 ? -1.088 12.945 16.469 1 97 113 ILE B N 1
ATOM 3531 C CA . ILE B 1 113 ? -0.805 12.016 15.375 1 97 113 ILE B CA 1
ATOM 3532 C C . ILE B 1 113 ? 0.332 12.562 14.516 1 97 113 ILE B C 1
ATOM 3534 O O . ILE B 1 113 ? 0.337 13.742 14.156 1 97 113 ILE B O 1
ATOM 3538 N N . LEU B 1 114 ? 1.302 11.719 14.273 1 98 114 LEU B N 1
ATOM 3539 C CA . LEU B 1 114 ? 2.318 12.016 13.266 1 98 114 LEU B CA 1
ATOM 3540 C C . LEU B 1 114 ? 2.08 11.211 12 1 98 114 LEU B C 1
ATOM 3542 O O . LEU B 1 114 ? 2.15 9.977 12.016 1 98 114 LEU B O 1
ATOM 3546 N N . LYS B 1 115 ? 1.723 11.898 10.961 1 97.62 115 LYS B N 1
ATOM 3547 C CA . LYS B 1 115 ? 1.559 11.258 9.656 1 97.62 115 LYS B CA 1
ATOM 3548 C C . LYS B 1 115 ? 2.793 11.461 8.789 1 97.62 115 LYS B C 1
ATOM 3550 O O . LYS B 1 115 ? 3.172 12.594 8.484 1 97.62 115 LYS B O 1
ATOM 3555 N N . PHE B 1 116 ? 3.469 10.352 8.391 1 97.94 116 PHE B N 1
ATOM 3556 C CA . PHE B 1 116 ? 4.59 10.352 7.457 1 97.94 116 PHE B CA 1
ATOM 3557 C C . PHE B 1 116 ? 4.113 10.047 6.043 1 97.94 116 PHE B C 1
ATOM 3559 O O . PHE B 1 116 ? 3.598 8.961 5.77 1 97.94 116 PHE B O 1
ATOM 3566 N N . HIS B 1 117 ? 4.266 11.008 5.188 1 96.44 117 HIS B N 1
ATOM 3567 C CA . HIS B 1 117 ? 3.928 10.758 3.793 1 96.44 117 HIS B CA 1
ATOM 3568 C C . HIS B 1 117 ? 4.969 9.867 3.127 1 96.44 117 HIS B C 1
ATOM 3570 O O . HIS B 1 117 ? 6.172 10.109 3.242 1 96.44 117 HIS B O 1
ATOM 3576 N N . ARG B 1 118 ? 4.5 8.805 2.516 1 93.62 118 ARG B N 1
ATOM 3577 C CA . ARG B 1 118 ? 5.375 7.785 1.936 1 93.62 118 ARG B CA 1
ATOM 3578 C C . ARG B 1 118 ? 5.027 7.543 0.47 1 93.62 118 ARG B C 1
ATOM 3580 O O . ARG B 1 118 ? 4.715 6.414 0.081 1 93.62 118 ARG B O 1
ATOM 3587 N N . LEU B 1 119 ? 5.168 8.547 -0.34 1 89 119 LEU B N 1
ATOM 3588 C CA . LEU B 1 119 ? 4.906 8.344 -1.76 1 89 119 LEU B CA 1
ATOM 3589 C C . LEU B 1 119 ? 5.949 7.422 -2.379 1 89 119 LEU B C 1
ATOM 3591 O O . LEU B 1 119 ? 7.117 7.445 -1.983 1 89 119 LEU B O 1
ATOM 3595 N N . GLY B 1 120 ? 5.555 6.59 -3.279 1 83.44 120 GLY B N 1
ATOM 3596 C CA . GLY B 1 120 ? 6.473 5.699 -3.973 1 83.44 120 GLY B CA 1
ATOM 3597 C C . GLY B 1 120 ? 6.594 4.336 -3.314 1 83.44 120 GLY B C 1
ATOM 3598 O O . GLY B 1 120 ? 7.273 3.449 -3.834 1 83.44 120 GLY B O 1
ATOM 3599 N N . ARG B 1 121 ? 5.961 4.203 -2.133 1 83.94 121 ARG B N 1
ATOM 3600 C CA . ARG B 1 121 ? 5.969 2.9 -1.471 1 83.94 121 ARG B CA 1
ATOM 3601 C C . ARG B 1 121 ? 5.461 1.808 -2.406 1 83.94 121 ARG B C 1
ATOM 3603 O O . ARG B 1 121 ? 6.078 0.748 -2.523 1 83.94 121 ARG B O 1
ATOM 3610 N N . ILE B 1 122 ? 4.355 2.066 -2.932 1 82.06 122 ILE B N 1
ATOM 3611 C CA . ILE B 1 122 ? 3.822 1.161 -3.943 1 82.06 122 ILE B CA 1
ATOM 3612 C C . ILE B 1 122 ? 4.207 1.658 -5.336 1 82.06 122 ILE B C 1
ATOM 3614 O O . ILE B 1 122 ? 3.879 2.787 -5.711 1 82.06 122 ILE B O 1
ATOM 3618 N N . SER B 1 123 ? 5.066 0.95 -6.07 1 81 123 SER B N 1
ATOM 3619 C CA . SER B 1 123 ? 5.559 1.388 -7.375 1 81 123 SER B CA 1
ATOM 3620 C C . SER B 1 123 ? 5.992 0.2 -8.227 1 81 123 SER B C 1
ATOM 3622 O O . SER B 1 123 ? 6.527 -0.783 -7.711 1 81 123 SER B O 1
ATOM 3624 N N . PHE B 1 124 ? 5.699 0.289 -9.508 1 77.81 124 PHE B N 1
ATOM 3625 C CA . PHE B 1 124 ? 6.078 -0.736 -10.477 1 77.81 124 PHE B CA 1
ATOM 3626 C C . PHE B 1 124 ? 6.91 -0.136 -11.602 1 77.81 124 PHE B C 1
ATOM 3628 O O . PHE B 1 124 ? 6.617 0.965 -12.078 1 77.81 124 PHE B O 1
ATOM 3635 N N . ARG B 1 125 ? 7.988 -0.795 -11.883 1 72.69 125 ARG B N 1
ATOM 3636 C CA . ARG B 1 125 ? 8.852 -0.325 -12.961 1 72.69 125 ARG B CA 1
ATOM 3637 C C . ARG B 1 125 ? 8.664 -1.168 -14.219 1 72.69 125 ARG B C 1
ATOM 3639 O O . ARG B 1 125 ? 8.352 -2.359 -14.133 1 72.69 125 ARG B O 1
ATOM 3646 N N . ASN B 1 126 ? 8.633 -0.426 -15.328 1 63.34 126 ASN B N 1
ATOM 3647 C CA . ASN B 1 126 ? 8.633 -1.169 -16.578 1 63.34 126 ASN B CA 1
ATOM 3648 C C . ASN B 1 126 ? 10 -1.794 -16.859 1 63.34 126 ASN B C 1
ATOM 3650 O O . ASN B 1 126 ? 11 -1.082 -17 1 63.34 126 ASN B O 1
ATOM 3654 N N . VAL B 1 127 ? 10.148 -3.023 -16.766 1 59.81 127 VAL B N 1
ATOM 3655 C CA . VAL B 1 127 ? 11.398 -3.748 -16.922 1 59.81 127 VAL B CA 1
ATOM 3656 C C . VAL B 1 127 ? 12.023 -3.424 -18.281 1 59.81 127 VAL B C 1
ATOM 3658 O O . VAL B 1 127 ? 13.234 -3.254 -18.391 1 59.81 127 VAL B O 1
ATOM 3661 N N . ARG B 1 128 ? 11.25 -3.486 -19.312 1 54.78 128 ARG B N 1
ATOM 3662 C CA . ARG B 1 128 ? 11.828 -3.285 -20.641 1 54.78 128 ARG B CA 1
ATOM 3663 C C . ARG B 1 128 ? 12.305 -1.848 -20.812 1 54.78 128 ARG B C 1
ATOM 3665 O O . ARG B 1 128 ? 13.273 -1.594 -21.531 1 54.78 128 ARG B O 1
ATOM 3672 N N . ARG B 1 129 ? 11.547 -0.93 -20.406 1 49.31 129 ARG B N 1
ATOM 3673 C CA . ARG B 1 129 ? 11.953 0.447 -20.672 1 49.31 129 ARG B CA 1
ATOM 3674 C C . ARG B 1 129 ? 13.211 0.808 -19.875 1 49.31 129 ARG B C 1
ATOM 3676 O O . ARG B 1 129 ? 14.031 1.6 -20.344 1 49.31 129 ARG B O 1
ATOM 3683 N N . ASN B 1 130 ? 13.391 0.354 -18.656 1 48.56 130 ASN B N 1
ATOM 3684 C CA . ASN B 1 130 ? 14.477 0.837 -17.812 1 48.56 130 ASN B CA 1
ATOM 3685 C C . ASN B 1 130 ? 15.828 0.332 -18.297 1 48.56 130 ASN B C 1
ATOM 3687 O O . ASN B 1 130 ? 16.875 0.755 -17.781 1 48.56 130 ASN B O 1
ATOM 3691 N N . ARG B 1 131 ? 15.898 -0.8 -19.078 1 44 131 ARG B N 1
ATOM 3692 C CA . ARG B 1 131 ? 17.25 -1.111 -19.547 1 44 131 ARG B CA 1
ATOM 3693 C C . ARG B 1 131 ? 17.844 0.067 -20.297 1 44 131 ARG B C 1
ATOM 3695 O O . ARG B 1 131 ? 19.062 0.266 -20.281 1 44 131 ARG B O 1
ATOM 3702 N N . ARG B 1 132 ? 17.078 0.603 -21.172 1 37.56 132 ARG B N 1
ATOM 3703 C CA . ARG B 1 132 ? 17.703 1.544 -22.109 1 37.56 132 ARG B CA 1
ATOM 3704 C C . ARG B 1 132 ? 17.828 2.928 -21.469 1 37.56 132 ARG B C 1
ATOM 3706 O O . ARG B 1 132 ? 18.719 3.693 -21.828 1 37.56 132 ARG B O 1
ATOM 3713 N N . TYR B 1 133 ? 16.719 3.525 -20.875 1 35.28 133 TYR B N 1
ATOM 3714 C CA . TYR B 1 133 ? 16.766 4.953 -20.578 1 35.28 133 TYR B CA 1
ATOM 3715 C C . TYR B 1 133 ? 16.984 5.184 -19.078 1 35.28 133 TYR B C 1
ATOM 3717 O O . TYR B 1 133 ? 16.328 4.555 -18.25 1 35.28 133 TYR B O 1
ATOM 3725 N N . GLY B 1 134 ? 18.172 5.293 -18.578 1 39.06 134 GLY B N 1
ATOM 3726 C CA . GLY B 1 134 ? 18.594 5.895 -17.328 1 39.06 134 GLY B CA 1
ATOM 3727 C C . GLY B 1 134 ? 17.578 6.84 -16.734 1 39.06 134 GLY B C 1
ATOM 3728 O O . GLY B 1 134 ? 17.859 8.023 -16.547 1 39.06 134 GLY B O 1
ATOM 3729 N N . GLY B 1 135 ? 16.297 6.828 -17.031 1 43.16 135 GLY B N 1
ATOM 3730 C CA . GLY B 1 135 ? 15.383 7.91 -16.703 1 43.16 135 GLY B CA 1
ATOM 3731 C C . GLY B 1 135 ? 15.461 8.328 -15.242 1 43.16 135 GLY B C 1
ATOM 3732 O O . GLY B 1 135 ? 15.906 7.551 -14.391 1 43.16 135 GLY B O 1
ATOM 3733 N N . GLU B 1 136 ? 15.641 9.578 -15.023 1 48.5 136 GLU B N 1
ATOM 3734 C CA . GLU B 1 136 ? 15.672 10.305 -13.75 1 48.5 136 GLU B CA 1
ATOM 3735 C C . GLU B 1 136 ? 14.633 9.75 -12.781 1 48.5 136 GLU B C 1
ATOM 3737 O O . GLU B 1 136 ? 13.445 9.664 -13.109 1 48.5 136 GLU B O 1
ATOM 3742 N N . GLY B 1 137 ? 14.992 8.734 -12.039 1 57.69 137 GLY B N 1
ATOM 3743 C CA . GLY B 1 137 ? 14.148 8.156 -11 1 57.69 137 GLY B CA 1
ATOM 3744 C C . GLY B 1 137 ? 13.305 9.18 -10.281 1 57.69 137 GLY B C 1
ATOM 3745 O O . GLY B 1 137 ? 13.625 10.375 -10.281 1 57.69 137 GLY B O 1
ATOM 3746 N N . THR B 1 138 ? 12.031 8.992 -10.078 1 64.38 138 THR B N 1
ATOM 3747 C CA . THR B 1 138 ? 11.125 9.836 -9.32 1 64.38 138 THR B CA 1
ATOM 3748 C C . THR B 1 138 ? 11.695 10.148 -7.941 1 64.38 138 THR B C 1
ATOM 3750 O O . THR B 1 138 ? 12.203 9.258 -7.262 1 64.38 138 THR B O 1
ATOM 3753 N N . ASP B 1 139 ? 11.867 11.445 -7.648 1 81.69 139 ASP B N 1
ATOM 3754 C CA . ASP B 1 139 ? 12.281 11.852 -6.309 1 81.69 139 ASP B CA 1
ATOM 3755 C C . ASP B 1 139 ? 11.133 11.727 -5.312 1 81.69 139 ASP B C 1
ATOM 3757 O O . ASP B 1 139 ? 10.438 12.703 -5.031 1 81.69 139 ASP B O 1
ATOM 3761 N N . TRP B 1 140 ? 11.062 10.602 -4.773 1 85.31 140 TRP B N 1
ATOM 3762 C CA . TRP B 1 140 ? 9.945 10.289 -3.891 1 85.31 140 TRP B CA 1
ATOM 3763 C C . TRP B 1 140 ? 10.016 11.102 -2.604 1 85.31 140 TRP B C 1
ATOM 3765 O O . TRP B 1 140 ? 8.984 11.406 -1.995 1 85.31 140 TRP B O 1
ATOM 3775 N N . LEU B 1 141 ? 11.172 11.469 -2.16 1 89.81 141 LEU B N 1
ATOM 3776 C CA . LEU B 1 141 ? 11.312 12.289 -0.964 1 89.81 141 LEU B CA 1
ATOM 3777 C C . LEU B 1 141 ? 10.68 13.664 -1.172 1 89.81 141 LEU B C 1
ATOM 3779 O O . LEU B 1 141 ? 9.914 14.133 -0.328 1 89.81 141 LEU B O 1
ATOM 3783 N N . GLU B 1 142 ? 11.008 14.203 -2.316 1 86.38 142 GLU B N 1
ATOM 3784 C CA . GLU B 1 142 ? 10.461 15.516 -2.646 1 86.38 142 GLU B CA 1
ATOM 3785 C C . GLU B 1 142 ? 8.945 15.453 -2.812 1 86.38 142 GLU B C 1
ATOM 3787 O O . GLU B 1 142 ? 8.227 16.328 -2.334 1 86.38 142 GLU B O 1
ATOM 3792 N N . LEU B 1 143 ? 8.516 14.461 -3.453 1 86.56 143 LEU B N 1
ATOM 3793 C CA . LEU B 1 143 ? 7.078 14.32 -3.674 1 86.56 143 LEU B CA 1
ATOM 3794 C C . LEU B 1 143 ? 6.34 14.125 -2.354 1 86.56 143 LEU B C 1
ATOM 3796 O O . LEU B 1 143 ? 5.223 14.609 -2.184 1 86.56 143 LEU B O 1
ATOM 3800 N N . SER B 1 144 ? 6.941 13.398 -1.438 1 92.88 144 SER B N 1
ATOM 3801 C CA . SER B 1 144 ? 6.352 13.211 -0.114 1 92.88 144 SER B CA 1
ATOM 3802 C C . SER B 1 144 ? 6.273 14.539 0.642 1 92.88 144 SER B C 1
ATOM 3804 O O . SER B 1 144 ? 5.285 14.812 1.322 1 92.88 144 SER B O 1
ATOM 3806 N N . ARG B 1 145 ? 7.266 15.305 0.49 1 91.62 145 ARG B N 1
ATOM 3807 C CA . ARG B 1 145 ? 7.277 16.625 1.106 1 91.62 145 ARG B CA 1
ATOM 3808 C C . ARG B 1 145 ? 6.145 17.5 0.567 1 91.62 145 ARG B C 1
ATOM 3810 O O . ARG B 1 145 ? 5.418 18.125 1.337 1 91.62 145 ARG B O 1
ATOM 3817 N N . ILE B 1 146 ? 6.004 17.5 -0.702 1 87.94 146 ILE B N 1
ATOM 3818 C CA . ILE B 1 146 ? 4.969 18.297 -1.347 1 87.94 146 ILE B CA 1
ATOM 3819 C C . ILE B 1 146 ? 3.592 17.812 -0.899 1 87.94 146 ILE B C 1
ATOM 3821 O O . ILE B 1 146 ? 2.715 18.625 -0.591 1 87.94 146 ILE B O 1
ATOM 3825 N N . SER B 1 147 ? 3.451 16.531 -0.871 1 91.81 147 SER B N 1
ATOM 3826 C CA . SER B 1 147 ? 2.193 15.953 -0.413 1 91.81 147 SER B CA 1
ATOM 3827 C C . SER B 1 147 ? 1.851 16.422 0.998 1 91.81 147 SER B C 1
ATOM 3829 O O . SER B 1 147 ? 0.705 16.781 1.277 1 91.81 147 SER B O 1
ATOM 3831 N N . CYS B 1 148 ? 2.779 16.406 1.864 1 95.06 148 CYS B N 1
ATOM 3832 C CA . CYS B 1 148 ? 2.594 16.859 3.238 1 95.06 148 CYS B CA 1
ATOM 3833 C C . CYS B 1 148 ? 2.232 18.344 3.277 1 95.06 148 CYS B C 1
ATOM 3835 O O . CYS B 1 148 ? 1.301 18.734 3.98 1 95.06 148 CYS B O 1
ATOM 3837 N N . GLN B 1 149 ? 2.924 19.109 2.498 1 92.62 149 GLN B N 1
ATOM 3838 C CA . GLN B 1 149 ? 2.676 20.547 2.469 1 92.62 149 GLN B CA 1
ATOM 3839 C C . GLN B 1 149 ? 1.255 20.859 2 1 92.62 149 GLN B C 1
ATOM 3841 O O . GLN B 1 149 ? 0.588 21.734 2.553 1 92.62 149 GLN B O 1
ATOM 3846 N N . ARG B 1 150 ? 0.816 20.141 1.054 1 91.81 150 ARG B N 1
ATOM 3847 C CA . ARG B 1 150 ? -0.551 20.312 0.574 1 91.81 150 ARG B CA 1
ATOM 3848 C C . ARG B 1 150 ? -1.562 19.984 1.667 1 91.81 150 ARG B C 1
ATOM 3850 O O . ARG B 1 150 ? -2.516 20.734 1.887 1 91.81 150 ARG B O 1
ATOM 3857 N N . GLU B 1 151 ? -1.287 18.875 2.281 1 94.12 151 GLU B N 1
ATOM 3858 C CA . GLU B 1 151 ? -2.195 18.484 3.352 1 94.12 151 GLU B CA 1
ATOM 3859 C C . GLU B 1 151 ? -2.254 19.531 4.449 1 94.12 151 GLU B C 1
ATOM 3861 O O . GLU B 1 151 ? -3.338 19.922 4.898 1 94.12 151 GLU B O 1
ATOM 3866 N N . VAL B 1 152 ? -1.157 20.031 4.816 1 95.44 152 VAL B N 1
ATOM 3867 C CA . VAL B 1 152 ? -1.072 21.047 5.863 1 95.44 152 VAL B CA 1
ATOM 3868 C C . VAL B 1 152 ? -1.804 22.312 5.422 1 95.44 152 VAL B C 1
ATOM 3870 O O . VAL B 1 152 ? -2.602 22.875 6.18 1 95.44 152 VAL B O 1
ATOM 3873 N N . MET B 1 153 ? -1.524 22.688 4.242 1 93.5 153 MET B N 1
ATOM 3874 C CA . MET B 1 153 ? -2.131 23.906 3.701 1 93.5 153 MET B CA 1
ATOM 3875 C C . MET B 1 153 ? -3.652 23.812 3.736 1 93.5 153 MET B C 1
ATOM 3877 O O . MET B 1 153 ? -4.32 24.703 4.25 1 93.5 153 MET B O 1
ATOM 3881 N N . TYR B 1 154 ? -4.168 22.734 3.303 1 94.19 154 TYR B N 1
ATOM 3882 C CA . TYR B 1 154 ? -5.617 22.609 3.189 1 94.19 154 TYR B CA 1
ATOM 3883 C C . TYR B 1 154 ? -6.254 22.406 4.555 1 94.19 154 TYR B C 1
ATOM 3885 O O . TYR B 1 154 ? -7.352 22.891 4.82 1 94.19 154 TYR B O 1
ATOM 3893 N N . LEU B 1 155 ? -5.59 21.641 5.418 1 95.81 155 LEU B N 1
ATOM 3894 C CA . LEU B 1 155 ? -6.117 21.5 6.77 1 95.81 155 LEU B CA 1
ATOM 3895 C C . LEU B 1 155 ? -6.191 22.859 7.469 1 95.81 155 LEU B C 1
ATOM 3897 O O . LEU B 1 155 ? -7.145 23.141 8.195 1 95.81 155 LEU B O 1
ATOM 3901 N N . GLU B 1 156 ? -5.223 23.656 7.199 1 94.88 156 GLU B N 1
ATOM 3902 C CA . GLU B 1 156 ? -5.23 25 7.789 1 94.88 156 GLU B CA 1
ATOM 3903 C C . GLU B 1 156 ? -6.328 25.859 7.18 1 94.88 156 GLU B C 1
ATOM 3905 O O . GLU B 1 156 ? -6.996 26.609 7.887 1 94.88 156 GLU B O 1
ATOM 3910 N N . LYS B 1 157 ? -6.523 25.75 5.934 1 93.81 157 LYS B N 1
ATOM 3911 C CA . LYS B 1 157 ? -7.566 26.516 5.246 1 93.81 157 LYS B CA 1
ATOM 3912 C C . LYS B 1 157 ? -8.953 26.109 5.742 1 93.81 157 LYS B C 1
ATOM 3914 O O . LYS B 1 157 ? -9.867 26.922 5.781 1 93.81 157 LYS B O 1
ATOM 3919 N N . PHE B 1 158 ? -9.039 24.828 6.086 1 96.56 158 PHE B N 1
ATOM 3920 C CA . PHE B 1 158 ? -10.344 24.281 6.461 1 96.56 158 PHE B CA 1
ATOM 3921 C C . PHE B 1 158 ? -10.445 24.109 7.969 1 96.56 158 PHE B C 1
ATOM 3923 O O . PHE B 1 158 ? -11.211 23.266 8.453 1 96.56 158 PHE B O 1
ATOM 3930 N N . LYS B 1 159 ? -9.695 24.844 8.742 1 95.5 159 LYS B N 1
ATOM 3931 C CA . LYS B 1 159 ? -9.586 24.656 10.188 1 95.5 159 LYS B CA 1
ATOM 3932 C C . LYS B 1 159 ? -10.938 24.844 10.875 1 95.5 159 LYS B C 1
ATOM 3934 O O . LYS B 1 159 ? -11.164 24.328 11.969 1 95.5 159 LYS B O 1
ATOM 3939 N N . ASP B 1 160 ? -11.844 25.578 10.234 1 96.38 160 ASP B N 1
ATOM 3940 C CA . ASP B 1 160 ? -13.164 25.828 10.812 1 96.38 160 ASP B CA 1
ATOM 3941 C C . ASP B 1 160 ? -14.164 24.75 10.414 1 96.38 160 ASP B C 1
ATOM 3943 O O . ASP B 1 160 ? -15.336 24.812 10.789 1 96.38 160 ASP B O 1
ATOM 3947 N N . MET B 1 161 ? -13.75 23.797 9.656 1 97.69 161 MET B N 1
ATOM 3948 C CA . MET B 1 161 ? -14.57 22.656 9.266 1 97.69 161 MET B CA 1
ATOM 3949 C C . MET B 1 161 ? -14.273 21.438 10.133 1 97.69 161 MET B C 1
ATOM 3951 O O . MET B 1 161 ? -13.57 21.547 11.141 1 97.69 161 MET B O 1
ATOM 3955 N N . ASP B 1 162 ? -14.93 20.297 9.789 1 98.06 162 ASP B N 1
ATOM 3956 C CA . ASP B 1 162 ? -14.773 19.062 10.547 1 98.06 162 ASP B CA 1
ATOM 3957 C C . ASP B 1 162 ? -13.523 18.312 10.117 1 98.06 162 ASP B C 1
ATOM 3959 O O . ASP B 1 162 ? -13.617 17.188 9.609 1 98.06 162 ASP B O 1
ATOM 3963 N N . VAL B 1 163 ? -12.359 18.938 10.422 1 98.44 163 VAL B N 1
ATOM 3964 C CA . VAL B 1 163 ? -11.055 18.359 10.102 1 98.44 163 VAL B CA 1
ATOM 3965 C C . VAL B 1 163 ? -10.141 18.438 11.32 1 98.44 163 VAL B C 1
ATOM 3967 O O . VAL B 1 163 ? -10.398 19.219 12.242 1 98.44 163 VAL B O 1
ATOM 3970 N N . PRO B 1 164 ? -9.117 17.641 11.375 1 98.19 164 PRO B N 1
ATOM 3971 C CA . PRO B 1 164 ? -8.188 17.734 12.508 1 98.19 164 PRO B CA 1
ATOM 3972 C C . PRO B 1 164 ? -7.359 19.016 12.477 1 98.19 164 PRO B C 1
ATOM 3974 O O . PRO B 1 164 ? -7.023 19.516 11.398 1 98.19 164 PRO B O 1
ATOM 3977 N N . ALA B 1 165 ? -6.973 19.469 13.625 1 97.94 165 ALA B N 1
ATOM 3978 C CA . ALA B 1 165 ? -6.07 20.609 13.727 1 97.94 165 ALA B CA 1
ATOM 3979 C C . ALA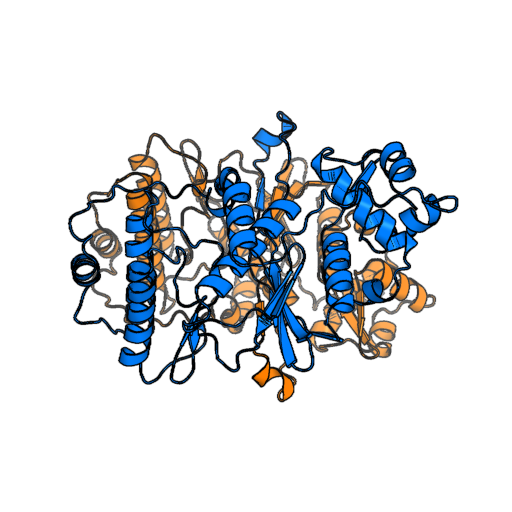 B 1 165 ? -4.633 20.203 13.406 1 97.94 165 ALA B C 1
ATOM 3981 O O . ALA B 1 165 ? -4.195 19.109 13.781 1 97.94 165 ALA B O 1
ATOM 3982 N N . VAL B 1 166 ? -3.965 21.109 12.781 1 97.44 166 VAL B N 1
ATOM 3983 C CA . VAL B 1 166 ? -2.539 20.922 12.539 1 97.44 166 VAL B CA 1
ATOM 3984 C C . VAL B 1 166 ? -1.731 21.578 13.648 1 97.44 166 VAL B C 1
ATOM 3986 O O . VAL B 1 166 ? -1.961 22.75 13.977 1 97.44 166 VAL B O 1
ATOM 3989 N N . PHE B 1 167 ? -0.822 20.859 14.234 1 97.75 167 PHE B N 1
ATOM 3990 C CA . PHE B 1 167 ? 0.028 21.422 15.273 1 97.75 167 PHE B CA 1
ATOM 3991 C C . PHE B 1 167 ? 1.358 21.875 14.695 1 97.75 167 PHE B C 1
ATOM 3993 O O . PHE B 1 167 ? 1.901 22.906 15.125 1 97.75 167 PHE B O 1
ATOM 4000 N N . ASP B 1 168 ? 1.943 21.141 13.805 1 97.12 168 ASP B N 1
ATOM 4001 C CA . ASP B 1 168 ? 3.24 21.438 13.203 1 97.12 168 ASP B CA 1
ATOM 4002 C C . ASP B 1 168 ? 3.518 20.531 12.008 1 97.12 168 ASP B C 1
ATOM 4004 O O . ASP B 1 168 ? 2.742 19.609 11.727 1 97.12 168 ASP B O 1
ATOM 4008 N N . HIS B 1 169 ? 4.477 20.891 11.266 1 97.5 169 HIS B N 1
ATOM 4009 C CA . HIS B 1 169 ? 4.938 20.031 10.188 1 97.5 169 HIS B CA 1
ATOM 4010 C C . HIS B 1 169 ? 6.406 20.281 9.867 1 97.5 169 HIS B C 1
ATOM 4012 O O . HIS B 1 169 ? 6.941 21.344 10.18 1 97.5 169 HIS B O 1
ATOM 4018 N N . ASP B 1 170 ? 7.051 19.281 9.375 1 96.5 170 ASP B N 1
ATOM 4019 C CA . ASP B 1 170 ? 8.406 19.406 8.852 1 96.5 170 ASP B CA 1
ATOM 4020 C C . ASP B 1 170 ? 8.664 18.359 7.77 1 96.5 170 ASP B C 1
ATOM 4022 O O . ASP B 1 170 ? 8.469 17.156 7.996 1 96.5 170 ASP B O 1
ATOM 4026 N N . ARG B 1 171 ? 9.125 18.922 6.59 1 94.88 171 ARG B N 1
ATOM 4027 C CA . ARG B 1 171 ? 9.398 18.031 5.461 1 94.88 171 ARG B CA 1
ATOM 4028 C C . ARG B 1 171 ? 8.172 17.203 5.098 1 94.88 171 ARG B C 1
ATOM 4030 O O . ARG B 1 171 ? 7.16 17.75 4.652 1 94.88 171 ARG B O 1
ATOM 4037 N N . HIS B 1 172 ? 8.25 15.883 5.27 1 96.44 172 HIS B N 1
ATOM 4038 C CA . HIS B 1 172 ? 7.168 15 4.844 1 96.44 172 HIS B CA 1
ATOM 4039 C C . HIS B 1 172 ? 6.328 14.547 6.031 1 96.44 172 HIS B C 1
ATOM 4041 O O . HIS B 1 172 ? 5.527 13.617 5.906 1 96.44 172 HIS B O 1
ATOM 4047 N N . VAL B 1 173 ? 6.469 15.211 7.191 1 97.94 173 VAL B N 1
ATOM 4048 C CA . VAL B 1 173 ? 5.77 14.773 8.398 1 97.94 173 VAL B CA 1
ATOM 4049 C C . VAL B 1 173 ? 4.836 15.875 8.883 1 97.94 173 VAL B C 1
ATOM 4051 O O . VAL B 1 173 ? 5.258 17.031 9.039 1 97.94 173 VAL B O 1
ATOM 4054 N N . VAL B 1 174 ? 3.619 15.578 9.133 1 98 174 VAL B N 1
ATOM 4055 C CA . VAL B 1 174 ? 2.672 16.531 9.719 1 98 174 VAL B CA 1
ATOM 4056 C C . VAL B 1 174 ? 2.207 16.016 11.078 1 98 174 VAL B C 1
ATOM 4058 O O . VAL B 1 174 ? 1.946 14.82 11.25 1 98 174 VAL B O 1
ATOM 4061 N N . VAL B 1 175 ? 2.26 16.859 12.055 1 98.19 175 VAL B N 1
ATOM 4062 C CA . VAL B 1 175 ? 1.742 16.594 13.391 1 98.19 175 VAL B CA 1
ATOM 4063 C C . VAL B 1 175 ? 0.332 17.172 13.523 1 98.19 175 VAL B C 1
ATOM 4065 O O . VAL B 1 175 ? 0.122 18.375 13.336 1 98.19 175 VAL B O 1
ATOM 4068 N N . GLN B 1 176 ? -0.563 16.312 13.828 1 98.12 176 GLN B N 1
ATOM 4069 C CA . GLN B 1 176 ? -1.951 16.75 13.867 1 98.12 176 GLN B CA 1
ATOM 4070 C C . GLN B 1 176 ? -2.668 16.234 15.109 1 98.12 176 GLN B C 1
ATOM 4072 O O . GLN B 1 176 ? -2.125 15.406 15.844 1 98.12 176 GLN B O 1
ATOM 4077 N N . GLU B 1 177 ? -3.799 16.703 15.258 1 97.62 177 GLU B N 1
ATOM 4078 C CA . GLU B 1 177 ? -4.66 16.391 16.391 1 97.62 177 GLU B CA 1
ATOM 4079 C C . GLU B 1 177 ? -5.02 14.898 16.406 1 97.62 177 GLU B C 1
ATOM 4081 O O . GLU B 1 177 ? -5.328 14.32 15.359 1 97.62 177 GLU B O 1
ATOM 4086 N N . PHE B 1 178 ? -4.934 14.359 17.609 1 95.94 178 PHE B N 1
ATOM 4087 C CA . PHE B 1 178 ? -5.492 13.023 17.812 1 95.94 178 PHE B CA 1
ATOM 4088 C C . PHE B 1 178 ? -7.004 13.086 17.984 1 95.94 178 PHE B C 1
ATOM 4090 O O . PHE B 1 178 ? -7.5 13.75 18.906 1 95.94 178 PHE B O 1
ATOM 4097 N N . LEU B 1 179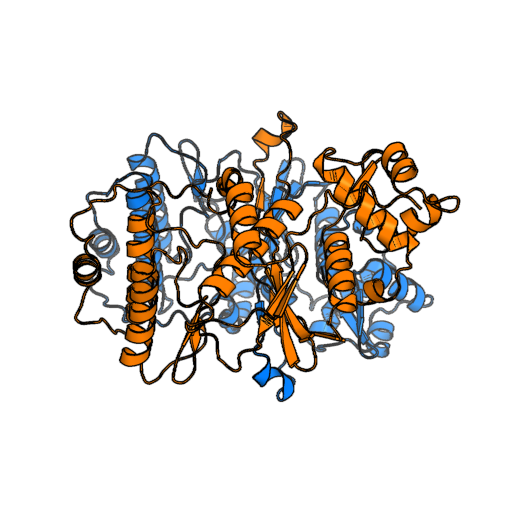 ? -7.656 12.422 17.109 1 95 179 LEU B N 1
ATOM 4098 C CA . LEU B 1 179 ? -9.117 12.391 17.156 1 95 179 LEU B CA 1
ATOM 4099 C C . LEU B 1 179 ? -9.609 11.086 17.766 1 95 179 LEU B C 1
ATOM 4101 O O . LEU B 1 179 ? -9.25 10 17.297 1 95 179 LEU B O 1
ATOM 4105 N N . ASP B 1 180 ? -10.383 11.234 18.828 1 92.62 180 ASP B N 1
ATOM 4106 C CA . ASP B 1 180 ? -11.023 10.055 19.406 1 92.62 180 ASP B CA 1
ATOM 4107 C C . ASP B 1 180 ? -12.234 9.617 18.594 1 92.62 180 ASP B C 1
ATOM 4109 O O . ASP B 1 180 ? -13.367 9.695 19.062 1 92.62 180 ASP B O 1
ATOM 4113 N N . TYR B 1 181 ? -12.078 9.305 17.344 1 94.12 181 TYR B N 1
ATOM 4114 C CA . TYR B 1 181 ? -13.039 8.844 16.359 1 94.12 181 TYR B CA 1
ATOM 4115 C C . TYR B 1 181 ? -12.656 7.473 15.82 1 94.12 181 TYR B C 1
ATOM 4117 O O . TYR B 1 181 ? -11.531 7.008 16.031 1 94.12 181 TYR B O 1
ATOM 4125 N N . LEU B 1 182 ? -13.594 6.824 15.227 1 91.12 182 LEU B N 1
ATOM 4126 C CA . LEU B 1 182 ? -13.352 5.527 14.602 1 91.12 182 LEU B CA 1
ATOM 4127 C C . LEU B 1 182 ? -13.367 5.652 13.078 1 91.12 182 LEU B C 1
ATOM 4129 O O . LEU B 1 182 ? -14.117 6.461 12.523 1 91.12 182 LEU B O 1
ATOM 4133 N N . PRO B 1 183 ? -12.5 4.832 12.461 1 91.81 183 PRO B N 1
ATOM 4134 C CA . PRO B 1 183 ? -12.594 4.828 11 1 91.81 183 PRO B CA 1
ATOM 4135 C C . PRO B 1 183 ? -13.969 4.383 10.5 1 91.81 183 PRO B C 1
ATOM 4137 O O . PRO B 1 183 ? -14.477 3.338 10.922 1 91.81 183 PRO B O 1
ATOM 4140 N N . LEU B 1 184 ? -14.508 5.078 9.57 1 95.25 184 LEU B N 1
ATOM 4141 C CA . LEU B 1 184 ? -15.852 4.789 9.086 1 95.25 184 LEU B CA 1
ATOM 4142 C C . LEU B 1 184 ? -15.898 3.422 8.406 1 95.25 184 LEU B C 1
ATOM 4144 O O . LEU B 1 184 ? -16.828 2.648 8.625 1 95.25 184 LEU B O 1
ATOM 4148 N N . TYR B 1 185 ? -14.883 3.154 7.613 1 89.94 185 TYR B N 1
ATOM 4149 C CA . TYR B 1 185 ? -14.898 1.938 6.809 1 89.94 185 TYR B CA 1
ATOM 4150 C C . TYR B 1 185 ? -14.891 0.699 7.695 1 89.94 185 TYR B C 1
ATOM 4152 O O . TYR B 1 185 ? -15.312 -0.378 7.266 1 89.94 185 TYR B O 1
ATOM 4160 N N . LYS B 1 186 ? -14.531 0.846 9.023 1 85.69 186 LYS B N 1
ATOM 4161 C CA . LYS B 1 186 ? -14.461 -0.281 9.945 1 85.69 186 LYS B CA 1
ATOM 4162 C C . LYS B 1 186 ? -15.625 -0.253 10.938 1 85.69 186 LYS B C 1
ATOM 4164 O O . LYS B 1 186 ? -15.719 -1.116 11.812 1 85.69 186 LYS B O 1
ATOM 4169 N N . THR B 1 187 ? -16.453 0.689 10.82 1 90.06 187 THR B N 1
ATOM 4170 C CA . THR B 1 187 ? -17.469 0.915 11.828 1 90.06 187 THR B CA 1
ATOM 4171 C C . THR B 1 187 ? -18.875 0.795 11.211 1 90.06 187 THR B C 1
ATOM 4173 O O . THR B 1 187 ? -19.141 1.36 10.148 1 90.06 187 THR B O 1
ATOM 4176 N N . ARG B 1 188 ? -19.734 0.036 11.836 1 92.75 188 ARG B N 1
ATOM 4177 C CA . ARG B 1 188 ? -21.141 0.045 11.477 1 92.75 188 ARG B CA 1
ATOM 4178 C C . ARG B 1 188 ? -21.906 1.127 12.242 1 92.75 188 ARG B C 1
ATOM 4180 O O . ARG B 1 188 ? -22 1.075 13.469 1 92.75 188 ARG B O 1
ATOM 4187 N N . VAL B 1 189 ? -22.391 1.957 11.508 1 94.88 189 VAL B N 1
ATOM 4188 C CA . VAL B 1 189 ? -23.062 3.076 12.156 1 94.88 189 VAL B CA 1
ATOM 4189 C C . VAL B 1 189 ? -24.562 2.814 12.203 1 94.88 189 VAL B C 1
ATOM 4191 O O . VAL B 1 189 ? -25.125 2.205 11.289 1 94.88 189 VAL B O 1
ATOM 4194 N N . SER B 1 190 ? -25.219 3.303 13.25 1 94.38 190 SER B N 1
ATOM 4195 C CA . SER B 1 190 ? -26.656 3.154 13.414 1 94.38 190 SER B CA 1
ATOM 4196 C C . SER B 1 190 ? -27.422 4.297 12.75 1 94.38 190 SER B C 1
ATOM 4198 O O . SER B 1 190 ? -28.531 4.109 12.25 1 94.38 190 SER B O 1
ATOM 4200 N N . ASN B 1 191 ? -26.938 5.41 12.719 1 96 191 ASN B N 1
ATOM 4201 C CA . ASN B 1 191 ? -27.531 6.59 12.109 1 96 191 ASN B CA 1
ATOM 4202 C C . ASN B 1 191 ? -27.031 6.797 10.68 1 96 191 ASN B C 1
ATOM 4204 O O . ASN B 1 191 ? -26.5 7.852 10.352 1 96 191 ASN B O 1
ATOM 4208 N N . VAL B 1 192 ? -27.375 5.941 9.82 1 96.69 192 VAL B N 1
ATOM 4209 C CA . VAL B 1 192 ? -26.859 5.848 8.453 1 96.69 192 VAL B CA 1
ATOM 4210 C C . VAL B 1 192 ? -27.203 7.117 7.684 1 96.69 192 VAL B C 1
ATOM 4212 O O . VAL B 1 192 ? -26.328 7.727 7.051 1 96.69 192 VAL B O 1
ATOM 4215 N N . ARG B 1 193 ? -28.469 7.543 7.785 1 96.25 193 ARG B N 1
ATOM 4216 C CA . ARG B 1 193 ? -28.922 8.734 7.078 1 96.25 193 ARG B CA 1
ATOM 4217 C C . ARG B 1 193 ? -28.141 9.969 7.516 1 96.25 193 ARG B C 1
ATOM 4219 O O . ARG B 1 193 ? -27.688 10.75 6.68 1 96.25 193 ARG B O 1
ATOM 4226 N N . THR B 1 194 ? -27.984 10.102 8.781 1 97.5 194 THR B N 1
ATOM 4227 C CA . THR B 1 194 ? -27.312 11.266 9.336 1 97.5 194 THR B CA 1
ATOM 4228 C C . THR B 1 194 ? -25.859 11.328 8.852 1 97.5 194 THR B C 1
ATOM 4230 O O . THR B 1 194 ? -25.391 12.375 8.398 1 97.5 194 THR B O 1
ATOM 4233 N N . ILE B 1 195 ? -25.141 10.203 8.938 1 98.12 195 ILE B N 1
ATOM 4234 C CA . ILE B 1 195 ? -23.75 10.172 8.547 1 98.12 195 ILE B CA 1
ATOM 4235 C C . ILE B 1 195 ? -23.625 10.43 7.043 1 98.12 195 ILE B C 1
ATOM 4237 O O . ILE B 1 195 ? -22.734 11.156 6.605 1 98.12 195 ILE B O 1
ATOM 4241 N N . CYS B 1 196 ? -24.5 9.852 6.277 1 97.56 196 CYS B N 1
ATOM 4242 C CA . CYS B 1 196 ? -24.5 10.062 4.832 1 97.56 196 CYS B CA 1
ATOM 4243 C C . CYS B 1 196 ? -24.656 11.539 4.496 1 97.56 196 CYS B C 1
ATOM 4245 O O . CYS B 1 196 ? -23.859 12.086 3.721 1 97.56 196 CYS B O 1
ATOM 4247 N N . TYR B 1 197 ? -25.547 12.164 5.129 1 97.12 197 TYR B N 1
ATOM 4248 C CA . TYR B 1 197 ? -25.828 13.562 4.812 1 97.12 197 TYR B CA 1
ATOM 4249 C C . TYR B 1 197 ? -24.734 14.461 5.379 1 97.12 197 TYR B C 1
ATOM 4251 O O . TYR B 1 197 ? -24.438 15.523 4.816 1 97.12 197 TYR B O 1
ATOM 4259 N N . LEU B 1 198 ? -24.141 14.07 6.48 1 98.12 198 LEU B N 1
ATOM 4260 C CA . LEU B 1 198 ? -22.984 14.82 6.973 1 98.12 198 LEU B CA 1
ATOM 4261 C C . LEU B 1 198 ? -21.844 14.789 5.957 1 98.12 198 LEU B C 1
ATOM 4263 O O . LEU B 1 198 ? -21.188 15.805 5.73 1 98.12 198 LEU B O 1
ATOM 4267 N N . MET B 1 199 ? -21.641 13.625 5.32 1 98.31 199 MET B N 1
ATOM 4268 C CA . MET B 1 199 ? -20.594 13.5 4.312 1 98.31 199 MET B CA 1
ATOM 4269 C C . MET B 1 199 ? -20.906 14.336 3.08 1 98.31 199 MET B C 1
ATOM 4271 O O . MET B 1 199 ? -20.062 15.07 2.576 1 98.31 199 MET B O 1
ATOM 4275 N N . ILE B 1 200 ? -22.156 14.273 2.684 1 97.81 200 ILE B N 1
ATOM 4276 C CA . ILE B 1 200 ? -22.594 15.055 1.527 1 97.81 200 ILE B CA 1
ATOM 4277 C C . ILE B 1 200 ? -22.484 16.547 1.844 1 97.81 200 ILE B C 1
ATOM 4279 O O . ILE B 1 200 ? -22.031 17.328 1.014 1 97.81 200 ILE B O 1
ATOM 4283 N N . GLY B 1 201 ? -22.938 16.859 3.027 1 97.69 201 GLY B N 1
ATOM 4284 C CA . GLY B 1 201 ? -22.828 18.25 3.469 1 97.69 201 GLY B CA 1
ATOM 4285 C C . GLY B 1 201 ? -21.406 18.766 3.467 1 97.69 201 GLY B C 1
ATOM 4286 O O . GLY B 1 201 ? -21.156 19.922 3.096 1 97.69 201 GLY B O 1
ATOM 4287 N N . PHE B 1 202 ? -20.5 17.938 3.861 1 98.5 202 PHE B N 1
ATOM 4288 C CA . PHE B 1 202 ? -19.094 18.328 3.859 1 98.5 202 PHE B CA 1
ATOM 4289 C C . PHE B 1 202 ? -18.609 18.641 2.445 1 98.5 202 PHE B C 1
ATOM 4291 O O . PHE B 1 202 ? -17.938 19.641 2.221 1 98.5 202 PHE B O 1
ATOM 4298 N N . ILE B 1 203 ? -19.016 17.781 1.503 1 98.19 203 ILE B N 1
ATOM 4299 C CA . ILE B 1 203 ? -18.641 17.969 0.105 1 98.19 203 ILE B CA 1
ATOM 4300 C C . ILE B 1 203 ? -19.219 19.281 -0.413 1 98.19 203 ILE B C 1
ATOM 4302 O O . ILE B 1 203 ? -18.516 20.062 -1.068 1 98.19 203 ILE B O 1
ATOM 4306 N N . LYS B 1 204 ? -20.438 19.562 -0.057 1 97.25 204 LYS B N 1
ATOM 4307 C CA . LYS B 1 204 ? -21.094 20.781 -0.492 1 97.25 204 LYS B CA 1
ATOM 4308 C C . LYS B 1 204 ? -20.406 22.016 0.089 1 97.25 204 LYS B C 1
ATOM 4310 O O . LYS B 1 204 ? -20.203 23.016 -0.614 1 97.25 204 LYS B O 1
ATOM 4315 N N . ASP B 1 205 ? -20.078 21.922 1.329 1 97.81 205 ASP B N 1
ATOM 4316 C CA . ASP B 1 205 ? -19.422 23.047 1.992 1 97.81 205 ASP B CA 1
ATOM 4317 C C . ASP B 1 205 ? -18.047 23.312 1.366 1 97.81 205 ASP B C 1
ATOM 4319 O O . ASP B 1 205 ? -17.672 24.484 1.193 1 97.81 205 ASP B O 1
ATOM 4323 N N . LEU B 1 206 ? -17.359 22.266 1.062 1 97.56 206 LEU B N 1
ATOM 4324 C CA . LEU B 1 206 ? -16.062 22.422 0.408 1 97.56 206 LEU B CA 1
ATOM 4325 C C . LEU B 1 206 ? -16.219 23.109 -0.944 1 97.56 206 LEU B C 1
ATOM 4327 O O . LEU B 1 206 ? -15.438 24 -1.282 1 97.56 206 LEU B O 1
ATOM 4331 N N . TRP B 1 207 ? -17.188 22.688 -1.67 1 96.69 207 TRP B N 1
ATOM 4332 C CA . TRP B 1 207 ? -17.453 23.281 -2.98 1 96.69 207 TRP B CA 1
ATOM 4333 C C . TRP B 1 207 ? -17.781 24.75 -2.857 1 96.69 207 TRP B C 1
ATOM 4335 O O . TRP B 1 207 ? -17.281 25.578 -3.625 1 96.69 207 TRP B O 1
ATOM 4345 N N . LYS B 1 208 ? -18.594 25.078 -1.951 1 96.38 208 LYS B N 1
ATOM 4346 C CA . LYS B 1 208 ? -18.984 26.469 -1.729 1 96.38 208 LYS B CA 1
ATOM 4347 C C . LYS B 1 208 ? -17.766 27.328 -1.37 1 96.38 208 LYS B C 1
ATOM 4349 O O . LYS B 1 208 ? -17.734 28.531 -1.679 1 96.38 208 LYS B O 1
ATOM 4354 N N . ARG B 1 209 ? -16.812 26.703 -0.782 1 96.25 209 ARG B N 1
ATOM 4355 C CA . ARG B 1 209 ? -15.594 27.406 -0.39 1 96.25 209 ARG B CA 1
ATOM 4356 C C . ARG B 1 209 ? -14.594 27.453 -1.54 1 96.25 209 ARG B C 1
ATOM 4358 O O . ARG B 1 209 ? -13.508 28.031 -1.405 1 96.25 209 ARG B O 1
ATOM 4365 N N . GLY B 1 210 ? -14.945 26.828 -2.623 1 96.25 210 GLY B N 1
ATOM 4366 C CA . GLY B 1 210 ? -14.125 26.906 -3.818 1 96.25 210 GLY B CA 1
ATOM 4367 C C . GLY B 1 210 ? -13.172 25.75 -3.979 1 96.25 210 GLY B C 1
ATOM 4368 O O . GLY B 1 210 ? -12.156 25.844 -4.668 1 96.25 210 GLY B O 1
ATOM 4369 N N . TYR B 1 211 ? -13.508 24.594 -3.275 1 96.25 211 TYR B N 1
ATOM 4370 C CA . TYR B 1 211 ? -12.57 23.484 -3.316 1 96.25 211 TYR B CA 1
ATOM 4371 C C . TYR B 1 211 ? -13.305 22.156 -3.494 1 96.25 211 TYR B C 1
ATOM 4373 O O . TYR B 1 211 ? -14.516 22.078 -3.279 1 96.25 211 TYR B O 1
ATOM 4381 N N . VAL B 1 212 ? -12.586 21.172 -3.953 1 96.75 212 VAL B N 1
ATOM 4382 C CA . VAL B 1 212 ? -13.023 19.781 -4.043 1 96.75 212 VAL B CA 1
ATOM 4383 C C . VAL B 1 212 ? -12 18.875 -3.355 1 96.75 212 VAL B C 1
ATOM 4385 O O . VAL B 1 212 ? -10.789 19.078 -3.475 1 96.75 212 VAL B O 1
ATOM 4388 N N . HIS B 1 213 ? -12.445 17.906 -2.576 1 96.69 213 HIS B N 1
ATOM 4389 C CA . HIS B 1 213 ? -11.547 17.016 -1.849 1 96.69 213 HIS B CA 1
ATOM 4390 C C . HIS B 1 213 ? -10.68 16.203 -2.807 1 96.69 213 HIS B C 1
ATOM 4392 O O . HIS B 1 213 ? -9.469 16.094 -2.605 1 96.69 213 HIS B O 1
ATOM 4398 N N . GLY B 1 214 ? -11.359 15.648 -3.855 1 94.44 214 GLY B N 1
ATOM 4399 C CA . GLY B 1 214 ? -10.641 14.945 -4.902 1 94.44 214 GLY B CA 1
ATOM 4400 C C . GLY B 1 214 ? -10.445 13.469 -4.602 1 94.44 214 GLY B C 1
ATOM 4401 O O . GLY B 1 214 ? -10.133 12.688 -5.5 1 94.44 214 GLY B O 1
ATOM 4402 N N . ASP B 1 215 ? -10.594 13.031 -3.408 1 94.19 215 ASP B N 1
ATOM 4403 C CA . ASP B 1 215 ? -10.484 11.633 -3.008 1 94.19 215 ASP B CA 1
ATOM 4404 C C . ASP B 1 215 ? -11.352 11.336 -1.789 1 94.19 215 ASP B C 1
ATOM 4406 O O . ASP B 1 215 ? -10.898 10.703 -0.833 1 94.19 215 ASP B O 1
ATOM 4410 N N . PHE B 1 216 ? -12.594 11.789 -1.828 1 97.12 216 PHE B N 1
ATOM 4411 C CA . PHE B 1 216 ? -13.5 11.664 -0.693 1 97.12 216 PHE B CA 1
ATOM 4412 C C . PHE B 1 216 ? -14.164 10.297 -0.683 1 97.12 216 PHE B C 1
ATOM 4414 O O . PHE B 1 216 ? -14.898 9.953 -1.611 1 97.12 216 PHE B O 1
ATOM 4421 N N . ASN B 1 217 ? -13.922 9.484 0.284 1 95.5 217 ASN B N 1
ATOM 4422 C CA . ASN B 1 217 ? -14.508 8.156 0.453 1 95.5 217 ASN B CA 1
ATOM 4423 C C . ASN B 1 217 ? -14.516 7.73 1.918 1 95.5 217 ASN B C 1
ATOM 4425 O O . ASN B 1 217 ? -14.141 8.508 2.797 1 95.5 217 ASN B O 1
ATOM 4429 N N . GLU B 1 218 ? -14.93 6.543 2.205 1 95.75 218 GLU B N 1
ATOM 4430 C CA . GLU B 1 218 ? -15.141 6.062 3.566 1 95.75 218 GLU B CA 1
ATOM 4431 C C . GLU B 1 218 ? -13.812 5.898 4.301 1 95.75 218 GLU B C 1
ATOM 4433 O O . GLU B 1 218 ? -13.773 5.895 5.535 1 95.75 218 GLU B O 1
ATOM 4438 N N . PHE B 1 219 ? -12.719 5.797 3.578 1 91.75 219 PHE B N 1
ATOM 4439 C CA . PHE B 1 219 ? -11.414 5.598 4.199 1 91.75 219 PHE B CA 1
ATOM 4440 C C . PHE B 1 219 ? -10.875 6.91 4.742 1 91.75 219 PHE B C 1
ATOM 4442 O O . PHE B 1 219 ? -9.977 6.914 5.59 1 91.75 219 PHE B O 1
ATOM 4449 N N . ASN B 1 220 ? -11.391 7.98 4.289 1 96.12 220 ASN B N 1
ATOM 4450 C CA . ASN B 1 220 ? -10.898 9.297 4.684 1 96.12 220 ASN B CA 1
ATOM 4451 C C . ASN B 1 220 ? -11.867 10 5.629 1 96.12 220 ASN B C 1
ATOM 4453 O O . ASN B 1 220 ? -11.836 11.227 5.758 1 96.12 220 ASN B O 1
ATOM 4457 N N . VAL B 1 221 ? -12.703 9.125 6.27 1 97.81 221 VAL B N 1
ATOM 4458 C CA . VAL B 1 221 ? -13.672 9.688 7.207 1 97.81 221 VAL B CA 1
ATOM 4459 C C . VAL B 1 221 ? -13.617 8.922 8.523 1 97.81 221 VAL B C 1
ATOM 4461 O O . VAL B 1 221 ? -13.594 7.688 8.539 1 97.81 221 VAL B O 1
ATOM 4464 N N . LEU B 1 222 ? -13.523 9.664 9.602 1 96.44 222 LEU B N 1
ATOM 4465 C CA . LEU B 1 222 ? -13.664 9.141 10.961 1 96.44 222 LEU B CA 1
ATOM 4466 C C . LEU B 1 222 ? -15.047 9.469 11.523 1 96.44 222 LEU B C 1
ATOM 4468 O O . LEU B 1 222 ? -15.641 10.484 11.164 1 96.44 222 LEU B O 1
ATOM 4472 N N . VAL B 1 223 ? -15.523 8.516 12.438 1 96.75 223 VAL B N 1
ATOM 4473 C CA . VAL B 1 223 ? -16.922 8.695 12.805 1 96.75 223 VAL B CA 1
ATOM 4474 C C . VAL B 1 223 ? -17.109 8.461 14.305 1 96.75 223 VAL B C 1
ATOM 4476 O O . VAL B 1 223 ? -16.391 7.652 14.898 1 96.75 223 VAL B O 1
ATOM 4479 N N . LYS B 1 224 ? -18.047 9.188 14.891 1 94.5 224 LYS B N 1
ATOM 4480 C CA . LYS B 1 224 ? -18.766 8.977 16.141 1 94.5 224 LYS B CA 1
ATOM 4481 C C . LYS B 1 224 ? -20.234 9.359 16 1 94.5 224 LYS B C 1
ATOM 4483 O O . LYS B 1 224 ? -20.969 8.781 15.188 1 94.5 224 LYS B O 1
ATOM 4488 N N . ASP B 1 225 ? -20.672 10.453 16.641 1 92.94 225 ASP B N 1
ATOM 4489 C CA . ASP B 1 225 ? -21.984 11.023 16.375 1 92.94 225 ASP B CA 1
ATOM 4490 C C . ASP B 1 225 ? -21.938 11.984 15.18 1 92.94 225 ASP B C 1
ATOM 4492 O O . ASP B 1 225 ? -22.969 12.266 14.562 1 92.94 225 ASP B O 1
ATOM 4496 N N . ASP B 1 226 ? -20.766 12.43 14.961 1 97.19 226 ASP B N 1
ATOM 4497 C CA . ASP B 1 226 ? -20.438 13.281 13.82 1 97.19 226 ASP B CA 1
ATOM 4498 C C . ASP B 1 226 ? -19.266 12.719 13.023 1 97.19 226 ASP B C 1
ATOM 4500 O O . ASP B 1 226 ? -18.906 11.547 13.195 1 97.19 226 ASP B O 1
ATOM 4504 N N . ILE B 1 227 ? -18.766 13.547 12.062 1 98.38 227 ILE B N 1
ATOM 4505 C CA . ILE B 1 227 ? -17.688 13.016 11.25 1 98.38 227 ILE B CA 1
ATOM 4506 C C . ILE B 1 227 ? -16.484 13.977 11.305 1 98.38 227 ILE B C 1
ATOM 4508 O O . ILE B 1 227 ? -16.656 15.156 11.617 1 98.38 227 ILE B O 1
ATOM 4512 N N . LYS B 1 228 ? -15.32 13.5 11.125 1 98.5 228 LYS B N 1
ATOM 4513 C CA . LYS B 1 228 ? -14.094 14.227 10.797 1 98.5 228 LYS B CA 1
ATOM 4514 C C . LYS B 1 228 ? -13.484 13.719 9.5 1 98.5 228 LYS B C 1
ATOM 4516 O O . LYS B 1 228 ? -13.453 12.508 9.258 1 98.5 228 LYS B O 1
ATOM 4521 N N . VAL B 1 229 ? -13.164 14.633 8.648 1 98.5 229 VAL B N 1
ATOM 4522 C CA . VAL B 1 229 ? -12.578 14.266 7.367 1 98.5 229 VAL B CA 1
ATOM 4523 C C . VAL B 1 229 ? -11.07 14.461 7.406 1 98.5 229 VAL B C 1
ATOM 4525 O O . VAL B 1 229 ? -10.578 15.469 7.926 1 98.5 229 VAL B O 1
ATOM 4528 N N . ILE B 1 230 ? -10.32 13.453 6.898 1 96.69 230 ILE B N 1
ATOM 4529 C CA . ILE B 1 230 ? -8.867 13.5 6.922 1 96.69 230 ILE B CA 1
ATOM 4530 C C . ILE B 1 230 ? -8.32 13.352 5.5 1 96.69 230 ILE B C 1
ATOM 4532 O O . ILE B 1 230 ? -9.078 13.07 4.566 1 96.69 230 ILE B O 1
ATOM 4536 N N . ASP B 1 231 ? -7.027 13.57 5.207 1 95.31 231 ASP B N 1
ATOM 4537 C CA . ASP B 1 231 ? -6.273 13.266 3.994 1 95.31 231 ASP B CA 1
ATOM 4538 C C . ASP B 1 231 ? -6.66 14.203 2.854 1 95.31 231 ASP B C 1
ATOM 4540 O O . ASP B 1 231 ? -7.523 13.875 2.037 1 95.31 231 ASP B O 1
ATOM 4544 N N . PHE B 1 232 ? -5.914 15.281 2.658 1 96.06 232 PHE B N 1
ATOM 4545 C CA . PHE B 1 232 ? -6.336 16.328 1.735 1 96.06 232 PHE B CA 1
ATOM 4546 C C . PHE B 1 232 ? -5.27 16.578 0.677 1 96.06 232 PHE B C 1
ATOM 4548 O O . PHE B 1 232 ? -5.273 17.625 0.025 1 96.06 232 PHE B O 1
ATOM 4555 N N . PRO B 1 233 ? -4.328 15.719 0.475 1 92.81 233 PRO B N 1
ATOM 4556 C CA . PRO B 1 233 ? -3.285 16.047 -0.502 1 92.81 233 PRO B CA 1
ATOM 4557 C C . PRO B 1 233 ? -3.826 16.156 -1.926 1 92.81 233 PRO B C 1
ATOM 4559 O O . PRO B 1 233 ? -3.219 16.812 -2.771 1 92.81 233 PRO B O 1
ATOM 4562 N N . GLN B 1 234 ? -5 15.617 -2.232 1 91.25 234 GLN B N 1
ATOM 4563 C CA . GLN B 1 234 ? -5.539 15.586 -3.588 1 91.25 234 GLN B CA 1
ATOM 4564 C C . GLN B 1 234 ? -6.527 16.719 -3.814 1 91.25 234 GLN B C 1
ATOM 4566 O O . GLN B 1 234 ? -7.094 16.859 -4.898 1 91.25 234 GLN B O 1
ATOM 4571 N N . CYS B 1 235 ? -6.734 17.484 -2.803 1 94 235 CYS B N 1
ATOM 4572 C CA . CYS B 1 235 ? -7.68 18.594 -2.887 1 94 235 CYS B CA 1
ATOM 4573 C C . CYS B 1 235 ? -7.27 19.578 -3.982 1 94 235 CYS B C 1
ATOM 4575 O O . CYS B 1 235 ? -6.082 19.844 -4.172 1 94 235 CYS B O 1
ATOM 4577 N N . ILE B 1 236 ? -8.258 20.094 -4.727 1 90.88 236 ILE B N 1
ATOM 4578 C CA . ILE B 1 236 ? -7.996 21.078 -5.781 1 90.88 236 ILE B CA 1
ATOM 4579 C C . ILE B 1 236 ? -9.016 22.203 -5.699 1 90.88 236 ILE B C 1
ATOM 4581 O O . ILE B 1 236 ? -10.047 22.078 -5.039 1 90.88 236 ILE B O 1
ATOM 4585 N N . GLN B 1 237 ? -8.664 23.25 -6.328 1 92.38 237 GLN B N 1
ATOM 4586 C CA . GLN B 1 237 ? -9.578 24.391 -6.391 1 92.38 237 GLN B CA 1
ATOM 4587 C C . GLN B 1 237 ? -10.703 24.125 -7.387 1 92.38 237 GLN B C 1
ATOM 4589 O O . GLN B 1 237 ? -10.516 23.422 -8.375 1 92.38 237 GLN B O 1
ATOM 4594 N N . SER B 1 238 ? -11.836 24.688 -7.133 1 92.5 238 SER B N 1
ATOM 4595 C CA . SER B 1 238 ? -13 24.516 -8 1 92.5 238 SER B CA 1
ATOM 4596 C C . SER B 1 238 ? -12.766 25.141 -9.367 1 92.5 238 SER B C 1
ATOM 4598 O O . SER B 1 238 ? -13.477 24.844 -10.328 1 92.5 238 SER B O 1
ATOM 4600 N N . SER B 1 239 ? -11.781 26.031 -9.492 1 90.56 239 SER B N 1
ATOM 4601 C CA . SER B 1 239 ? -11.453 26.672 -10.758 1 90.56 239 SER B CA 1
ATOM 4602 C C . SER B 1 239 ? -10.672 25.734 -11.672 1 90.56 239 SER B C 1
ATOM 4604 O O . SER B 1 239 ? -10.523 25.984 -12.867 1 90.56 239 SER B O 1
ATOM 4606 N N . ASP B 1 240 ? -10.109 24.688 -11.102 1 88.12 240 ASP B N 1
ATOM 4607 C CA . ASP B 1 240 ? -9.43 23.688 -11.906 1 88.12 240 ASP B CA 1
ATOM 4608 C C . ASP B 1 240 ? -10.383 23.062 -12.93 1 88.12 240 ASP B C 1
ATOM 4610 O O . ASP B 1 240 ? -11.547 22.812 -12.625 1 88.12 240 ASP B O 1
ATOM 4614 N N . GLU B 1 241 ? -9.898 22.75 -14.086 1 86.5 241 GLU B N 1
ATOM 4615 C CA . GLU B 1 241 ? -10.711 22.203 -15.164 1 86.5 241 GLU B CA 1
ATOM 4616 C C . GLU B 1 241 ? -11.273 20.844 -14.797 1 86.5 241 GLU B C 1
ATOM 4618 O O . GLU B 1 241 ? -12.328 20.438 -15.297 1 86.5 241 GLU B O 1
ATOM 4623 N N . ARG B 1 242 ? -10.688 20.234 -13.805 1 89.06 242 ARG B N 1
ATOM 4624 C CA . ARG B 1 242 ? -11.078 18.891 -13.43 1 89.06 242 ARG B CA 1
ATOM 4625 C C . ARG B 1 242 ? -12.016 18.891 -12.227 1 89.06 242 ARG B C 1
ATOM 4627 O O . ARG B 1 242 ? -12.516 17.844 -11.82 1 89.06 242 ARG B O 1
ATOM 4634 N N . ALA B 1 243 ? -12.258 19.938 -11.719 1 92 243 ALA B N 1
ATOM 4635 C CA . ALA B 1 243 ? -12.914 20.047 -10.422 1 92 243 ALA B CA 1
ATOM 4636 C C . ALA B 1 243 ? -14.297 19.406 -10.445 1 92 243 ALA B C 1
ATOM 4638 O O . ALA B 1 243 ? -14.672 18.688 -9.516 1 92 243 ALA B O 1
ATOM 4639 N N . VAL B 1 244 ? -15.086 19.625 -11.469 1 92.12 244 VAL B N 1
ATOM 4640 C CA . VAL B 1 244 ? -16.453 19.125 -11.555 1 92.12 244 VAL B CA 1
ATOM 4641 C C . VAL B 1 244 ? -16.438 17.609 -11.633 1 92.12 244 VAL B C 1
ATOM 4643 O O . VAL B 1 244 ? -17.297 16.938 -11.031 1 92.12 244 VAL B O 1
ATOM 4646 N N . TYR B 1 245 ? -15.5 17.141 -12.344 1 87.69 245 TYR B N 1
ATOM 4647 C CA . TYR B 1 245 ? -15.352 15.695 -12.43 1 87.69 245 TYR B CA 1
ATOM 4648 C C . TYR B 1 245 ? -15.102 15.094 -11.047 1 87.69 245 TYR B C 1
ATOM 4650 O O . TYR B 1 245 ? -15.766 14.133 -10.656 1 87.69 245 TYR B O 1
ATOM 4658 N N . TYR B 1 246 ? -14.156 15.664 -10.328 1 92.62 246 TYR B N 1
ATOM 4659 C CA . TYR B 1 246 ? -13.789 15.133 -9.016 1 92.62 246 TYR B CA 1
ATOM 4660 C C . TYR B 1 246 ? -14.922 15.336 -8.008 1 92.62 246 TYR B C 1
ATOM 4662 O O . TYR B 1 246 ? -15.117 14.516 -7.117 1 92.62 246 TYR B O 1
ATOM 4670 N N . LEU B 1 247 ? -15.641 16.391 -8.195 1 95.25 247 LEU B N 1
ATOM 4671 C CA . LEU B 1 247 ? -16.797 16.625 -7.348 1 95.25 247 LEU B CA 1
ATOM 4672 C C . LEU B 1 247 ? -17.844 15.516 -7.512 1 95.25 247 LEU B C 1
ATOM 4674 O O . LEU B 1 247 ? -18.328 14.969 -6.52 1 95.25 247 LEU B O 1
ATOM 4678 N N . ARG B 1 248 ? -18.156 15.25 -8.742 1 93.5 248 ARG B N 1
ATOM 4679 C CA . ARG B 1 248 ? -19.109 14.18 -9.031 1 93.5 248 ARG B CA 1
ATOM 4680 C C . ARG B 1 248 ? -18.609 12.844 -8.477 1 93.5 248 ARG B C 1
ATOM 4682 O O . ARG B 1 248 ? -19.391 12.094 -7.883 1 93.5 248 ARG B O 1
ATOM 4689 N N . ARG B 1 249 ? -17.359 12.602 -8.711 1 92.44 249 ARG B N 1
ATOM 4690 C CA . ARG B 1 249 ? -16.766 11.359 -8.234 1 92.44 249 ARG B CA 1
ATOM 4691 C C . ARG B 1 249 ? -16.844 11.258 -6.711 1 92.44 249 ARG B C 1
ATOM 4693 O O . ARG B 1 249 ? -17.156 10.195 -6.168 1 92.44 249 ARG B O 1
ATOM 4700 N N . ASP B 1 250 ? -16.516 12.336 -5.957 1 96.38 250 ASP B N 1
ATOM 4701 C CA . ASP B 1 250 ? -16.625 12.367 -4.504 1 96.38 250 ASP B CA 1
ATOM 4702 C C . ASP B 1 250 ? -18.047 12.008 -4.055 1 96.38 250 ASP B C 1
ATOM 4704 O O . ASP B 1 250 ? -18.219 11.172 -3.166 1 96.38 250 ASP B O 1
ATOM 4708 N N . LEU B 1 251 ? -19.016 12.57 -4.707 1 96.38 251 LEU B N 1
ATOM 4709 C CA . LEU B 1 251 ? -20.422 12.336 -4.359 1 96.38 251 LEU B CA 1
ATOM 4710 C C . LEU B 1 251 ? -20.812 10.891 -4.645 1 96.38 251 LEU B C 1
ATOM 4712 O O . LEU B 1 251 ? -21.422 10.234 -3.801 1 96.38 251 LEU B O 1
ATOM 4716 N N . GLU B 1 252 ? -20.406 10.469 -5.785 1 93.19 252 GLU B N 1
ATOM 4717 C CA . GLU B 1 252 ? -20.75 9.102 -6.184 1 93.19 252 GLU B CA 1
ATOM 4718 C C . GLU B 1 252 ? -20.125 8.078 -5.238 1 93.19 252 GLU B C 1
ATOM 4720 O O . GLU B 1 252 ? -20.734 7.051 -4.938 1 93.19 252 GLU B O 1
ATOM 4725 N N . CYS B 1 253 ? -18.938 8.312 -4.809 1 94.75 253 CYS B N 1
ATOM 4726 C CA . CYS B 1 253 ? -18.25 7.406 -3.893 1 94.75 253 CYS B CA 1
ATOM 4727 C C . CYS B 1 253 ? -19.016 7.297 -2.572 1 94.75 253 CYS B C 1
ATOM 4729 O O . CYS B 1 253 ? -19.156 6.203 -2.027 1 94.75 253 CYS B O 1
ATOM 4731 N N . VAL B 1 254 ? -19.484 8.367 -2.111 1 97 254 VAL B N 1
ATOM 4732 C CA . VAL B 1 254 ? -20.234 8.367 -0.862 1 97 254 VAL B CA 1
ATOM 4733 C C . VAL B 1 254 ? -21.531 7.578 -1.039 1 97 254 VAL B C 1
ATOM 4735 O O . VAL B 1 254 ? -21.844 6.703 -0.229 1 97 254 VAL B O 1
ATOM 4738 N N . LEU B 1 255 ? -22.219 7.863 -2.098 1 95.88 255 LEU B N 1
ATOM 4739 C CA . LEU B 1 255 ? -23.5 7.211 -2.348 1 95.88 255 LEU B CA 1
ATOM 4740 C C . LEU B 1 255 ? -23.312 5.711 -2.551 1 95.88 255 LEU B C 1
ATOM 4742 O O . LEU B 1 255 ? -24.094 4.91 -2.033 1 95.88 255 LEU B O 1
ATOM 4746 N N . ALA B 1 256 ? -22.328 5.406 -3.25 1 91.62 256 ALA B N 1
ATOM 4747 C CA . ALA B 1 256 ? -22.031 3.998 -3.504 1 91.62 256 ALA B CA 1
ATOM 4748 C C . ALA B 1 256 ? -21.719 3.262 -2.205 1 91.62 256 ALA B C 1
ATOM 4750 O O . ALA B 1 256 ? -22.141 2.117 -2.014 1 91.62 256 ALA B O 1
ATOM 4751 N N . TYR B 1 257 ? -20.984 3.855 -1.356 1 94.06 257 TYR B N 1
ATOM 4752 C CA . TYR B 1 257 ? -20.609 3.242 -0.086 1 94.06 257 TYR B CA 1
ATOM 4753 C C . TYR B 1 257 ? -21.844 2.898 0.737 1 94.06 257 TYR B C 1
ATOM 4755 O O . TYR B 1 257 ? -21.984 1.769 1.21 1 94.06 257 TYR B O 1
ATOM 4763 N N . PHE B 1 258 ? -22.719 3.805 0.908 1 96.12 258 PHE B N 1
ATOM 4764 C CA . PHE B 1 258 ? -23.891 3.59 1.754 1 96.12 258 PHE B CA 1
ATOM 4765 C C . PHE B 1 258 ? -24.859 2.619 1.096 1 96.12 258 PHE B C 1
ATOM 4767 O O . PHE B 1 258 ? -25.531 1.847 1.781 1 96.12 258 PHE B O 1
ATOM 4774 N N . ARG B 1 259 ? -24.922 2.715 -0.205 1 92.31 259 ARG B N 1
ATOM 4775 C CA . ARG B 1 259 ? -25.734 1.744 -0.916 1 92.31 259 ARG B CA 1
ATOM 4776 C C . ARG B 1 259 ? -25.219 0.325 -0.698 1 92.31 259 ARG B C 1
ATOM 4778 O O . ARG B 1 259 ? -26 -0.574 -0.35 1 92.31 259 ARG B O 1
ATOM 4785 N N . LYS B 1 260 ? -24.031 0.177 -0.808 1 85.81 260 LYS B N 1
ATOM 4786 C CA . LYS B 1 260 ? -23.422 -1.147 -0.746 1 85.81 260 LYS B CA 1
ATOM 4787 C C . LYS B 1 260 ? -23.422 -1.688 0.681 1 85.81 260 LYS B C 1
ATOM 4789 O O . LYS B 1 260 ? -23.781 -2.842 0.913 1 85.81 260 LYS B O 1
ATOM 4794 N N . LYS B 1 261 ? -23.062 -0.855 1.614 1 89.81 261 LYS B N 1
ATOM 4795 C CA . LYS B 1 261 ? -22.844 -1.316 2.982 1 89.81 261 LYS B CA 1
ATOM 4796 C C . LYS B 1 261 ? -24.172 -1.368 3.752 1 89.81 261 LYS B C 1
ATOM 4798 O O . LYS B 1 261 ? -24.359 -2.24 4.602 1 89.81 261 LYS B O 1
ATOM 4803 N N . TYR B 1 262 ? -25.125 -0.495 3.385 1 93.81 262 TYR B N 1
ATOM 4804 C CA . TYR B 1 262 ? -26.312 -0.364 4.227 1 93.81 262 TYR B CA 1
ATOM 4805 C C . TYR B 1 262 ? -27.578 -0.516 3.4 1 93.81 262 TYR B C 1
ATOM 4807 O O . TYR B 1 262 ? -28.688 -0.518 3.949 1 93.81 262 TYR B O 1
ATOM 4815 N N . GLY B 1 263 ? -27.5 -0.568 2.154 1 90.94 263 GLY B N 1
ATOM 4816 C CA . GLY B 1 263 ? -28.672 -0.562 1.31 1 90.94 263 GLY B CA 1
ATOM 4817 C C . GLY B 1 263 ? -29.438 0.753 1.348 1 90.94 263 GLY B C 1
ATOM 4818 O O . GLY B 1 263 ? -30.641 0.792 1.087 1 90.94 263 GLY B O 1
ATOM 4819 N N . TYR B 1 264 ? -28.719 1.735 1.675 1 93.81 264 TYR B N 1
ATOM 4820 C CA . TYR B 1 264 ? -29.328 3.049 1.834 1 93.81 264 TYR B CA 1
ATOM 4821 C C . TYR B 1 264 ? -29.047 3.932 0.625 1 93.81 264 TYR B C 1
ATOM 4823 O O . TYR B 1 264 ? -27.906 4.02 0.163 1 93.81 264 TYR B O 1
ATOM 4831 N N . GLU B 1 265 ? -30.031 4.555 0.13 1 91.94 265 GLU B N 1
ATOM 4832 C CA . GLU B 1 265 ? -29.922 5.523 -0.954 1 91.94 265 GLU B CA 1
ATOM 4833 C C . GLU B 1 265 ? -30.688 6.805 -0.629 1 91.94 265 GLU B C 1
ATOM 4835 O O . GLU B 1 265 ? -31.906 6.777 -0.436 1 91.94 265 GLU B O 1
ATOM 4840 N N . PRO B 1 266 ? -29.953 7.816 -0.567 1 91.56 266 PRO B N 1
ATOM 4841 C CA . PRO B 1 266 ? -30.656 9.078 -0.332 1 91.56 266 PRO B CA 1
ATOM 4842 C C . PRO B 1 266 ? -31.641 9.414 -1.449 1 91.56 266 PRO B C 1
ATOM 4844 O O . PRO B 1 266 ? -31.469 8.977 -2.588 1 91.56 266 PRO B O 1
ATOM 4847 N N . GLU B 1 267 ? -32.625 10.195 -1.104 1 85.38 267 GLU B N 1
ATOM 4848 C CA . GLU B 1 267 ? -33.656 10.586 -2.055 1 85.38 267 GLU B CA 1
ATOM 4849 C C . GLU B 1 267 ? -33.062 11.43 -3.186 1 85.38 267 GLU B C 1
ATOM 4851 O O . GLU B 1 267 ? -33.469 11.289 -4.344 1 85.38 267 GLU B O 1
ATOM 4856 N N . ASP B 1 268 ? -32.062 12.18 -2.703 1 83.44 268 ASP B N 1
ATOM 4857 C CA . ASP B 1 268 ? -31.406 13.023 -3.689 1 83.44 268 ASP B CA 1
ATOM 4858 C C . ASP B 1 268 ? -30.266 12.266 -4.367 1 83.44 268 ASP B C 1
ATOM 4860 O O . ASP B 1 268 ? -29.422 11.672 -3.691 1 83.44 268 ASP B O 1
ATOM 4864 N N . GLY B 1 269 ? -30.344 11.945 -5.645 1 84.75 269 GLY B N 1
ATOM 4865 C CA . GLY B 1 269 ? -29.281 11.305 -6.41 1 84.75 269 GLY B CA 1
ATOM 4866 C C . GLY B 1 269 ? -28.125 12.242 -6.727 1 84.75 269 GLY B C 1
ATOM 4867 O O . GLY B 1 269 ? -28.172 13.422 -6.375 1 84.75 269 GLY B O 1
ATOM 4868 N N . CYS B 1 270 ? -27.109 11.68 -7.133 1 87.88 270 CYS B N 1
ATOM 4869 C CA . CYS B 1 270 ? -25.906 12.445 -7.469 1 87.88 270 CYS B CA 1
ATOM 4870 C C . CYS B 1 270 ? -26.25 13.625 -8.375 1 87.88 270 CYS B C 1
ATOM 4872 O O . CYS B 1 270 ? -25.766 14.734 -8.164 1 87.88 270 CYS B O 1
ATOM 4874 N N . SER B 1 271 ? -27.094 13.383 -9.297 1 87.5 271 SER B N 1
ATOM 4875 C CA . SER B 1 271 ? -27.469 14.414 -10.258 1 87.5 271 SER B CA 1
ATOM 4876 C C . SER B 1 271 ? -28.141 15.594 -9.578 1 87.5 271 SER B C 1
ATOM 4878 O O . SER B 1 271 ? -27.875 16.75 -9.914 1 87.5 271 SER B O 1
ATOM 4880 N N . ARG B 1 272 ? -28.969 15.273 -8.68 1 88.88 272 ARG B N 1
ATOM 4881 C CA . ARG B 1 272 ? -29.672 16.344 -7.973 1 88.88 272 ARG B CA 1
ATOM 4882 C C . ARG B 1 272 ? -28.703 17.172 -7.137 1 88.88 272 ARG B C 1
ATOM 4884 O O . ARG B 1 272 ? -28.828 18.391 -7.062 1 88.88 272 ARG B O 1
ATOM 4891 N N . PHE B 1 273 ? -27.766 16.531 -6.531 1 91 273 PHE B N 1
ATOM 4892 C CA . PHE B 1 273 ? -26.781 17.25 -5.746 1 91 273 PHE B CA 1
ATOM 4893 C C . PHE B 1 273 ? -25.922 18.141 -6.641 1 91 273 PHE B C 1
ATOM 4895 O O . PHE B 1 273 ? -25.625 19.281 -6.285 1 91 273 PHE B O 1
ATOM 4902 N N . MET B 1 274 ? -25.594 17.625 -7.777 1 92.75 274 MET B N 1
ATOM 4903 C CA . MET B 1 274 ? -24.812 18.406 -8.734 1 92.75 274 MET B CA 1
ATOM 4904 C C . MET B 1 274 ? -25.578 19.641 -9.195 1 92.75 274 MET B C 1
ATOM 4906 O O . MET B 1 274 ? -25 20.719 -9.344 1 92.75 274 MET B O 1
ATOM 4910 N N . ASP B 1 275 ? -26.844 19.453 -9.375 1 90.75 275 ASP B N 1
ATOM 4911 C CA . ASP B 1 275 ? -27.703 20.562 -9.773 1 90.75 275 ASP B CA 1
ATOM 4912 C C . ASP B 1 275 ? -27.734 21.641 -8.695 1 90.75 275 ASP B C 1
ATOM 4914 O O . ASP B 1 275 ? -27.672 22.828 -8.992 1 90.75 275 ASP B O 1
ATOM 4918 N N . GLU B 1 276 ? -27.891 21.172 -7.551 1 90.88 276 GLU B N 1
ATOM 4919 C CA . GLU B 1 276 ? -27.922 22.094 -6.422 1 90.88 276 GLU B CA 1
ATOM 4920 C C . GLU B 1 276 ? -26.641 22.922 -6.344 1 90.88 276 GLU B C 1
ATOM 4922 O O . GLU B 1 276 ? -26.656 24.062 -5.871 1 90.88 276 GLU B O 1
ATOM 4927 N N . LEU B 1 277 ? -25.594 22.344 -6.844 1 92.81 277 LEU B N 1
ATOM 4928 C CA . LEU B 1 277 ? -24.297 23 -6.742 1 92.81 277 LEU B CA 1
ATOM 4929 C C . LEU B 1 277 ? -24 23.812 -8 1 92.81 277 LEU B C 1
ATOM 4931 O O . LEU B 1 277 ? -22.922 24.406 -8.117 1 92.81 277 LEU B O 1
ATOM 4935 N N . GLY B 1 278 ? -24.906 23.781 -8.945 1 90.06 278 GLY B N 1
ATOM 4936 C CA . GLY B 1 278 ? -24.812 24.641 -10.117 1 90.06 278 GLY B CA 1
ATOM 4937 C C . GLY B 1 278 ? -23.984 24.047 -11.234 1 90.06 278 GLY B C 1
ATOM 4938 O O . GLY B 1 278 ? -23.516 24.75 -12.125 1 90.06 278 GLY B O 1
ATOM 4939 N N . VAL B 1 279 ? -23.703 22.719 -11.172 1 89.38 279 VAL B N 1
ATOM 4940 C CA . VAL B 1 279 ? -22.828 22.125 -12.18 1 89.38 279 VAL B CA 1
ATOM 4941 C C . VAL B 1 279 ? -23.531 20.938 -12.828 1 89.38 279 VAL B C 1
ATOM 4943 O O . VAL B 1 279 ? -22.891 20.047 -13.391 1 89.38 279 VAL B O 1
ATOM 4946 N N . GLY B 1 280 ? -24.812 20.797 -12.766 1 78.06 280 GLY B N 1
ATOM 4947 C CA . GLY B 1 280 ? -25.594 19.688 -13.289 1 78.06 280 GLY B CA 1
ATOM 4948 C C . GLY B 1 280 ? -25.406 19.484 -14.781 1 78.06 280 GLY B C 1
ATOM 4949 O O . GLY B 1 280 ? -25.391 18.344 -15.258 1 78.06 280 GLY B O 1
ATOM 4950 N N . ASP B 1 281 ? -25.391 20.484 -15.578 1 67.69 281 ASP B N 1
ATOM 4951 C CA . ASP B 1 281 ? -25.375 20.406 -17.047 1 67.69 281 ASP B CA 1
ATOM 4952 C C . ASP B 1 281 ? -23.938 20.234 -17.562 1 67.69 281 ASP B C 1
ATOM 4954 O O . ASP B 1 281 ? -23.734 20.031 -18.75 1 67.69 281 ASP B O 1
ATOM 4958 N N . ARG B 1 282 ? -23 20.406 -16.859 1 62 282 ARG B N 1
ATOM 4959 C CA . ARG B 1 282 ? -21.625 20.359 -17.359 1 62 282 ARG B CA 1
ATOM 4960 C C . ARG B 1 282 ? -21.172 18.906 -17.562 1 62 282 ARG B C 1
ATOM 4962 O O . ARG B 1 282 ? -21.297 18.078 -16.672 1 62 282 ARG B O 1
ATOM 4969 N N . SER B 1 283 ? -21.438 18.344 -18.828 1 53.12 283 SER B N 1
ATOM 4970 C CA . SER B 1 283 ? -21.047 17 -19.25 1 53.12 283 SER B CA 1
ATOM 4971 C C . SER B 1 283 ? -19.547 16.797 -19.141 1 53.12 283 SER B C 1
ATOM 4973 O O . SER B 1 283 ? -18.766 17.641 -19.562 1 53.12 283 SER B O 1
ATOM 4975 N N . HIS B 1 284 ? -18.953 16.516 -18.125 1 53.5 284 HIS B N 1
ATOM 4976 C CA . HIS B 1 284 ? -17.5 16.375 -18.172 1 53.5 284 HIS B CA 1
ATOM 4977 C C . HIS B 1 284 ? -17.109 15.047 -18.812 1 53.5 284 HIS B C 1
ATOM 4979 O O . HIS B 1 284 ? -17.703 14.008 -18.531 1 53.5 284 HIS B O 1
ATOM 4985 N N . GLY B 1 285 ? -16.781 15.172 -20.078 1 48.72 285 GLY B N 1
ATOM 4986 C CA . GLY B 1 285 ? -16.125 14.039 -20.719 1 48.72 285 GLY B CA 1
ATOM 4987 C C . GLY B 1 285 ? -15.211 13.266 -19.797 1 48.72 285 GLY B C 1
ATOM 4988 O O . GLY B 1 285 ? -14.836 13.766 -18.734 1 48.72 285 GLY B O 1
ATOM 4989 N N . PRO B 1 286 ? -15.07 12.07 -20.016 1 48.78 286 PRO B N 1
ATOM 4990 C CA . PRO B 1 286 ? -14.164 11.203 -19.25 1 48.78 286 PRO B CA 1
ATOM 4991 C C . PRO B 1 286 ? -12.797 11.836 -19.031 1 48.78 286 PRO B C 1
ATOM 4993 O O . PRO B 1 286 ? -12.219 12.406 -19.953 1 48.78 286 PRO B O 1
ATOM 4996 N N . HIS B 1 287 ? -12.625 12.711 -18.125 1 48.78 287 HIS B N 1
ATOM 4997 C CA . HIS B 1 287 ? -11.227 13.07 -17.906 1 48.78 287 HIS B CA 1
ATOM 4998 C C . HIS B 1 287 ? -10.398 11.844 -17.531 1 48.78 287 HIS B C 1
ATOM 5000 O O . HIS B 1 287 ? -10.883 10.945 -16.844 1 48.78 287 HIS B O 1
ATOM 5006 N N . LYS B 1 288 ? -9.469 11.477 -18.312 1 44.53 288 LYS B N 1
ATOM 5007 C CA . LYS B 1 288 ? -8.484 10.398 -18.188 1 44.53 288 LYS B CA 1
ATOM 5008 C C . LYS B 1 288 ? -7.77 10.461 -16.844 1 44.53 288 LYS B C 1
ATOM 5010 O O . LYS B 1 288 ? -6.977 11.375 -16.594 1 44.53 288 LYS B O 1
ATOM 5015 N N . PRO B 1 289 ? -8.398 10.172 -15.789 1 42.78 289 PRO B N 1
ATOM 5016 C CA . PRO B 1 289 ? -7.5 10.203 -14.641 1 42.78 289 PRO B CA 1
ATOM 5017 C C . PRO B 1 289 ? -6.184 9.477 -14.898 1 42.78 289 PRO B C 1
ATOM 5019 O O . PRO B 1 289 ? -6.188 8.266 -15.156 1 42.78 289 PRO B O 1
ATOM 5022 N N . GLY B 1 290 ? -5.359 9.844 -15.734 1 36.84 290 GLY B N 1
ATOM 5023 C CA . GLY B 1 290 ? -4.09 9.141 -15.688 1 36.84 290 GLY B CA 1
ATOM 5024 C C . GLY B 1 290 ? -3.551 8.984 -14.273 1 36.84 290 GLY B C 1
ATOM 5025 O O . GLY B 1 290 ? -3.982 9.68 -13.359 1 36.84 290 GLY B O 1
ATOM 5026 N N . VAL B 1 291 ? -3.045 7.871 -13.906 1 38.59 291 VAL B N 1
ATOM 5027 C CA . VAL B 1 291 ? -2.273 7.594 -12.703 1 38.59 291 VAL B CA 1
ATOM 5028 C C . VAL B 1 291 ? -1.567 8.867 -12.234 1 38.59 291 VAL B C 1
ATOM 5030 O O . VAL B 1 291 ? -0.722 8.82 -11.336 1 38.59 291 VAL B O 1
ATOM 5033 N N . GLU B 1 292 ? -1.631 9.961 -13.008 1 39.19 292 GLU B N 1
ATOM 5034 C CA . GLU B 1 292 ? -0.83 11.148 -12.727 1 39.19 292 GLU B CA 1
ATOM 5035 C C . GLU B 1 292 ? -1.32 11.867 -11.477 1 39.19 292 GLU B C 1
ATOM 5037 O O . GLU B 1 292 ? -1.705 13.031 -11.531 1 39.19 292 GLU B O 1
ATOM 5042 N N . ASP B 1 293 ? -2.045 11.242 -10.711 1 43.44 293 ASP B N 1
ATOM 5043 C CA . ASP B 1 293 ? -2.529 12.086 -9.625 1 43.44 293 ASP B CA 1
ATOM 5044 C C . ASP B 1 293 ? -1.406 12.953 -9.055 1 43.44 293 ASP B C 1
ATOM 5046 O O . ASP B 1 293 ? -0.569 13.453 -9.805 1 43.44 293 ASP B O 1
ATOM 5050 N N . LEU B 1 294 ? -1.058 12.859 -7.781 1 43.38 294 LEU B N 1
ATOM 5051 C CA . LEU B 1 294 ? -0.132 13.797 -7.152 1 43.38 294 LEU B CA 1
ATOM 5052 C C . LEU B 1 294 ? 1.175 13.875 -7.934 1 43.38 294 LEU B C 1
ATOM 5054 O O . LEU B 1 294 ? 1.904 14.867 -7.828 1 43.38 294 LEU B O 1
ATOM 5058 N N . SER B 1 295 ? 1.632 12.844 -8.641 1 40.5 295 SER B N 1
ATOM 5059 C CA . SER B 1 295 ? 2.855 12.984 -9.422 1 40.5 295 SER B CA 1
ATOM 5060 C C . SER B 1 295 ? 2.699 14.039 -10.508 1 40.5 295 SER B C 1
ATOM 5062 O O . SER B 1 295 ? 3.689 14.555 -11.023 1 40.5 295 SER B O 1
ATOM 5064 N N . ALA B 1 296 ? 1.608 14.148 -11.031 1 38.16 296 ALA B N 1
ATOM 5065 C CA . ALA B 1 296 ? 1.419 15.211 -12.023 1 38.16 296 ALA B CA 1
ATOM 5066 C C . ALA B 1 296 ? 1.468 16.594 -11.375 1 38.16 296 ALA B C 1
ATOM 5068 O O . ALA B 1 296 ? 1.46 17.609 -12.062 1 38.16 296 ALA B O 1
ATOM 5069 N N . CYS B 1 297 ? 1.291 16.656 -10.227 1 35.69 297 CYS B N 1
ATOM 5070 C CA . CYS B 1 297 ? 1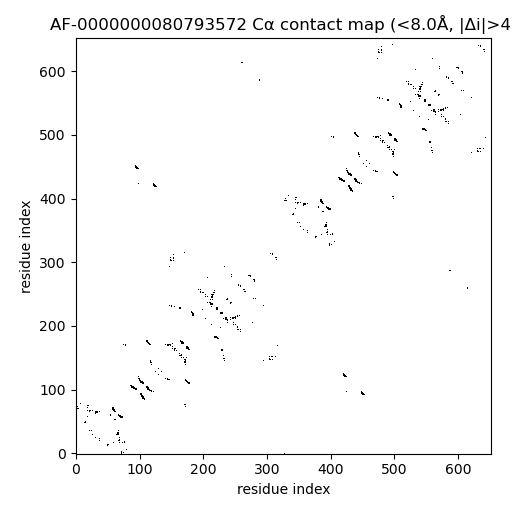.21 17.969 -9.602 1 35.69 297 CYS B CA 1
ATOM 5071 C C . CYS B 1 297 ? 2.588 18.625 -9.5 1 35.69 297 CYS B C 1
ATOM 5073 O O . CYS B 1 297 ? 2.885 19.312 -8.531 1 35.69 297 CYS B O 1
ATOM 5075 N N . SER B 1 298 ? 3.549 18.188 -10.141 1 38.38 298 SER B N 1
ATOM 5076 C CA . SER B 1 298 ? 4.82 18.906 -10.07 1 38.38 298 SER B CA 1
ATOM 5077 C C . SER B 1 298 ? 4.617 20.422 -10.203 1 38.38 298 SER B C 1
ATOM 5079 O O . SER B 1 298 ? 5.363 21.203 -9.609 1 38.38 298 SER B O 1
ATOM 5081 N N . THR B 1 299 ? 3.877 20.781 -11.195 1 38.31 299 THR B N 1
ATOM 5082 C CA . THR B 1 299 ? 3.797 22.203 -11.445 1 38.31 299 THR B CA 1
ATOM 5083 C C . THR B 1 299 ? 3.303 22.953 -10.211 1 38.31 299 THR B C 1
ATOM 5085 O O . THR B 1 299 ? 3.434 24.172 -10.117 1 38.31 299 THR B O 1
ATOM 5088 N N . ALA B 1 300 ? 2.709 22.188 -9.188 1 47.72 300 ALA B N 1
ATOM 5089 C CA . ALA B 1 300 ? 1.896 22.766 -8.125 1 47.72 300 ALA B CA 1
ATOM 5090 C C . ALA B 1 300 ? 2.75 23.125 -6.914 1 47.72 300 ALA B C 1
ATOM 5092 O O . ALA B 1 300 ? 2.268 23.75 -5.969 1 47.72 300 ALA B O 1
ATOM 5093 N N . GLU B 1 301 ? 4.066 22.75 -6.957 1 55.56 301 GLU B N 1
ATOM 5094 C CA . GLU B 1 301 ? 4.832 23.047 -5.75 1 55.56 301 GLU B CA 1
ATOM 5095 C C . GLU B 1 301 ? 4.859 24.547 -5.473 1 55.56 301 GLU B C 1
ATOM 5097 O O . GLU B 1 301 ? 4.664 24.984 -4.332 1 55.56 301 GLU B O 1
ATOM 5102 N N . SER B 1 302 ? 5.152 25.219 -6.605 1 55.41 302 SER B N 1
ATOM 5103 C CA . SER B 1 302 ? 5.273 26.656 -6.395 1 55.41 302 SER B CA 1
ATOM 5104 C C . SER B 1 302 ? 3.963 27.266 -5.891 1 55.41 302 SER B C 1
ATOM 5106 O O . SER B 1 302 ? 3.963 28.094 -4.984 1 55.41 302 SER B O 1
ATOM 5108 N N . GLY B 1 303 ? 2.875 26.75 -6.398 1 62.03 303 GLY B N 1
ATOM 5109 C CA . GLY B 1 303 ? 1.584 27.25 -5.957 1 62.03 303 GLY B CA 1
ATOM 5110 C C . GLY B 1 303 ? 1.259 26.875 -4.523 1 62.03 303 GLY B C 1
ATOM 5111 O O . GLY B 1 303 ? 0.767 27.703 -3.756 1 62.03 303 GLY B O 1
ATOM 5112 N N . VAL B 1 304 ? 1.81 25.797 -4.137 1 72.88 304 VAL B N 1
ATOM 5113 C CA . VAL B 1 304 ? 1.549 25.312 -2.783 1 72.88 304 VAL B CA 1
ATOM 5114 C C . VAL B 1 304 ? 2.385 26.109 -1.782 1 72.88 304 VAL B C 1
ATOM 5116 O O . VAL B 1 304 ? 1.871 26.562 -0.752 1 72.88 304 VAL B O 1
ATOM 5119 N N . GLN B 1 305 ? 3.607 26.344 -2.143 1 71.62 305 GLN B N 1
ATOM 5120 C CA . GLN B 1 305 ? 4.496 27.062 -1.232 1 71.62 305 GLN B CA 1
ATOM 5121 C C . GLN B 1 305 ? 4.027 28.5 -1.024 1 71.62 305 GLN B C 1
ATOM 5123 O O . GLN B 1 305 ? 4.047 29.016 0.097 1 71.62 305 GLN B O 1
ATOM 5128 N N . LYS B 1 306 ? 3.592 29.062 -2.135 1 70.12 306 LYS B N 1
ATOM 5129 C CA . LYS B 1 306 ? 3.09 30.438 -2.033 1 70.12 306 LYS B CA 1
ATOM 5130 C C . LYS B 1 306 ? 1.847 30.5 -1.151 1 70.12 306 LYS B C 1
ATOM 5132 O O . LYS B 1 306 ? 1.715 31.406 -0.322 1 70.12 306 LYS B O 1
ATOM 5137 N N . GLU B 1 307 ? 1.051 29.578 -1.317 1 71.94 307 GLU B N 1
ATOM 5138 C CA . GLU B 1 307 ? -0.172 29.531 -0.521 1 71.94 307 GLU B CA 1
ATOM 5139 C C . GLU B 1 307 ? 0.134 29.25 0.946 1 71.94 307 GLU B C 1
ATOM 5141 O O . GLU B 1 307 ? -0.506 29.812 1.839 1 71.94 307 GLU B O 1
ATOM 5146 N N . MET B 1 308 ? 1.055 28.469 1.185 1 71.5 308 MET B N 1
ATOM 5147 C CA . MET B 1 308 ? 1.452 28.172 2.555 1 71.5 308 MET B CA 1
ATOM 5148 C C . MET B 1 308 ? 1.996 29.406 3.254 1 71.5 308 MET B C 1
ATOM 5150 O O . MET B 1 308 ? 1.666 29.672 4.414 1 71.5 308 MET B O 1
ATOM 5154 N N . GLU B 1 309 ? 2.756 30.172 2.518 1 70.94 309 GLU B N 1
ATOM 5155 C CA . GLU B 1 309 ? 3.283 31.422 3.07 1 70.94 309 GLU B CA 1
ATOM 5156 C C . GLU B 1 309 ? 2.158 32.375 3.422 1 70.94 309 GLU B C 1
ATOM 5158 O O . GLU B 1 309 ? 2.191 33.031 4.473 1 70.94 309 GLU B O 1
ATOM 5163 N N . LEU B 1 310 ? 1.197 32.406 2.59 1 67.88 310 LEU B N 1
ATOM 5164 C CA . LEU B 1 310 ? 0.052 33.281 2.809 1 67.88 310 LEU B CA 1
ATOM 5165 C C . LEU B 1 310 ? -0.721 32.875 4.055 1 67.88 310 LEU B C 1
ATOM 5167 O O . LEU B 1 310 ? -1.287 33.719 4.754 1 67.88 310 LEU B O 1
ATOM 5171 N N . LEU B 1 311 ? -0.581 31.641 4.375 1 69.31 311 LEU B N 1
ATOM 5172 C CA . LEU B 1 311 ? -1.292 31.109 5.531 1 69.31 311 LEU B CA 1
ATOM 5173 C C . LEU B 1 311 ? -0.421 31.172 6.781 1 69.31 311 LEU B C 1
ATOM 5175 O O . LEU B 1 311 ? -0.835 30.734 7.855 1 69.31 311 LEU B O 1
ATOM 5179 N N . GLY B 1 312 ? 0.819 31.734 6.668 1 69.75 312 GLY B N 1
ATOM 5180 C CA . GLY B 1 312 ? 1.732 31.844 7.797 1 69.75 312 GLY B CA 1
ATOM 5181 C C . GLY B 1 312 ? 2.375 30.531 8.18 1 69.75 312 GLY B C 1
ATOM 5182 O O . GLY B 1 312 ? 2.803 30.344 9.32 1 69.75 312 GLY B O 1
ATOM 5183 N N . LEU B 1 313 ? 2.328 29.594 7.191 1 73.81 313 LEU B N 1
ATOM 5184 C CA . LEU B 1 313 ? 2.891 28.281 7.461 1 73.81 313 LEU B CA 1
ATOM 5185 C C . LEU B 1 313 ? 4.367 28.219 7.078 1 73.81 313 LEU B C 1
ATOM 5187 O O . LEU B 1 313 ? 4.809 28.969 6.199 1 73.81 313 LEU B O 1
ATOM 5191 N N . ARG B 1 314 ? 5.105 27.438 7.852 1 71.88 314 ARG B N 1
ATOM 5192 C CA . ARG B 1 314 ? 6.527 27.266 7.566 1 71.88 314 ARG B CA 1
ATOM 5193 C C . ARG B 1 314 ? 6.734 26.547 6.234 1 71.88 314 ARG B C 1
ATOM 5195 O O . ARG B 1 314 ? 6.008 25.609 5.91 1 71.88 314 ARG B O 1
ATOM 5202 N N . VAL B 1 315 ? 7.473 27.234 5.398 1 71.62 315 VAL B N 1
ATOM 5203 C CA . VAL B 1 315 ? 7.855 26.578 4.148 1 71.62 315 VAL B CA 1
ATOM 5204 C C . VAL B 1 315 ? 9.273 26.047 4.262 1 71.62 315 VAL B C 1
ATOM 5206 O O . VAL B 1 315 ? 10.164 26.703 4.797 1 71.62 315 VAL B O 1
ATOM 5209 N N . ASP B 1 316 ? 9.461 24.781 4.445 1 59.75 316 ASP B N 1
ATOM 5210 C CA . ASP B 1 316 ? 10.773 24.172 4.613 1 59.75 316 ASP B CA 1
ATOM 5211 C C . ASP B 1 316 ? 11.781 24.75 3.627 1 59.75 316 ASP B C 1
ATOM 5213 O O . ASP B 1 316 ? 11.578 24.703 2.412 1 59.75 316 ASP B O 1
ATOM 5217 N N . ASP B 1 317 ? 12.242 26.016 3.896 1 49.75 317 ASP B N 1
ATOM 5218 C CA . ASP B 1 317 ? 13.266 26.625 3.059 1 49.75 317 ASP B CA 1
ATOM 5219 C C . ASP B 1 317 ? 14.531 25.781 3.025 1 49.75 317 ASP B C 1
ATOM 5221 O O . ASP B 1 317 ? 15.297 25.75 3.996 1 49.75 317 ASP B O 1
ATOM 5225 N N . VAL B 1 318 ? 14.516 24.797 2.406 1 44.69 318 VAL B N 1
ATOM 5226 C CA . VAL B 1 318 ? 15.797 24.109 2.289 1 44.69 318 VAL B CA 1
ATOM 5227 C C . VAL B 1 318 ? 16.844 25.062 1.701 1 44.69 318 VAL B C 1
ATOM 5229 O O . VAL B 1 318 ? 18.031 24.734 1.67 1 44.69 318 VAL B O 1
ATOM 5232 N N . SER B 1 319 ? 16.469 26.125 1.032 1 36.25 319 SER B N 1
ATOM 5233 C CA . SER B 1 319 ? 17.469 27.016 0.444 1 36.25 319 SER B CA 1
ATOM 5234 C C . SER B 1 319 ? 18.125 27.891 1.51 1 36.25 319 SER B C 1
ATOM 5236 O O . SER B 1 319 ? 19.156 28.516 1.258 1 36.25 319 SER B O 1
ATOM 5238 N N . ALA B 1 320 ? 17.469 28.234 2.629 1 33.62 320 ALA B N 1
ATOM 5239 C CA . ALA B 1 320 ? 18 29.312 3.473 1 33.62 320 ALA B CA 1
ATOM 5240 C C . ALA B 1 320 ? 19.297 28.891 4.145 1 33.62 320 ALA B C 1
ATOM 5242 O O . ALA B 1 320 ? 19.844 29.641 4.953 1 33.62 320 ALA B O 1
ATOM 5243 N N . LEU B 1 321 ? 19.625 27.656 4.16 1 33.59 321 LEU B N 1
ATOM 5244 C CA . LEU B 1 321 ? 20.859 27.453 4.91 1 33.59 321 LEU B CA 1
ATOM 5245 C C . LEU B 1 321 ? 22.062 28.062 4.188 1 33.59 321 LEU B C 1
ATOM 5247 O O . LEU B 1 321 ? 23.203 27.797 4.539 1 33.59 321 LEU B O 1
ATOM 5251 N N . ASP B 1 322 ? 21.859 28.797 3.131 1 29.42 322 ASP B N 1
ATOM 5252 C CA . ASP B 1 322 ? 23.109 29.422 2.678 1 29.42 322 ASP B CA 1
ATOM 5253 C C . ASP B 1 322 ? 23.719 30.297 3.773 1 29.42 322 ASP B C 1
ATOM 5255 O O . ASP B 1 322 ? 24.922 30.25 4.004 1 29.42 322 ASP B O 1
ATOM 5259 N N . GLY B 1 323 ? 23.203 31.625 4.137 1 26.86 323 GLY B N 1
ATOM 5260 C CA . GLY B 1 323 ? 23.953 32.812 4.516 1 26.86 323 GLY B CA 1
ATOM 5261 C C . GLY B 1 323 ? 24.266 32.875 6 1 26.86 323 GLY B C 1
ATOM 5262 O O . GLY B 1 323 ? 24.703 33.906 6.504 1 26.86 323 GLY B O 1
ATOM 5263 N N . ARG B 1 324 ? 23.641 32.281 6.98 1 26.03 324 ARG B N 1
ATOM 5264 C CA . ARG B 1 324 ? 24.188 32.781 8.227 1 26.03 324 ARG B CA 1
ATOM 5265 C C . ARG B 1 324 ? 25.656 32.375 8.383 1 26.03 324 ARG B C 1
ATOM 5267 O O . ARG B 1 324 ? 25.984 31.203 8.453 1 26.03 324 ARG B O 1
ATOM 5274 N N . SER B 1 325 ? 26.609 33.062 7.77 1 21.8 325 SER B N 1
ATOM 5275 C CA . SER B 1 325 ? 28 33.25 8.148 1 21.8 325 SER B CA 1
ATOM 5276 C C . SER B 1 325 ? 28.172 33.281 9.664 1 21.8 325 SER B C 1
ATOM 5278 O O . SER B 1 325 ? 27.406 33.969 10.352 1 21.8 325 SER B O 1
ATOM 5280 N N . ALA B 1 326 ? 28.891 32.438 10.297 1 21.08 326 ALA B N 1
ATOM 5281 C CA . ALA B 1 326 ? 29.703 32.875 11.422 1 21.08 326 ALA B CA 1
ATOM 5282 C C . ALA B 1 326 ? 30.562 34.094 11.047 1 21.08 326 ALA B C 1
ATOM 5284 O O . ALA B 1 326 ? 31.125 34.156 9.945 1 21.08 326 ALA B O 1
#

InterPro domains:
  IPR000687 RIO kinase [SM00090] (65-275)
  IPR011009 Protein kinase-like domain superfamily [SSF56112] (91-258)
  IPR015285 RIO2 kinase winged helix domain, N-terminal [PF09202] (9-85)
  IPR018934 RIO-type domain [PF01163] (108-264)
  IPR018935 RIO kinase, conserved site [PS01245] (211-222)
  IPR030484 Serine/threonine-protein kinase Rio2 [cd05144] (87-261)
  IPR036388 Winged helix-like DNA-binding domain superfamily [G3DSA:1.10.10.10] (1-86)
  IPR036390 Winged helix DNA-binding domain superfamily [SSF46785] (9-86)

Secondary structure (DSSP, 8-state):
----HHHHTT--HHHHHHHHHHHHHTTT-SSEEHHHHHHHHT--S-HHHHHHHHHHTTSEEEETTEEEE-HHHHHHHHHHHHHHHTEEEEEEEEEE-SSEEEEEEEETTEEEEEEEE-TTSSEE--HHHHHH-------HHHHHHHHHHHHHHHHHHTTTSSSPPEEEEETTEEEEEPP--EEGGG---S-HHHHHHHHHHHHHHHHHTTEE-SS-SGGGEEESSSEEE---TT-EETTSTTHHHHHHHHHHHHHHHHHHHH----SS-HHHHHHHTT-TT---------S-TGGGGGGGHHHHHHHHHHTT-----SSTTS----/----HHHHTT--HHHHHHHHHHHHHTTT-SSEEHHHHHHHHT--S-HHHHHHHHHHTTSEEEETTEEEE-HHHHHHHHHHHHHHHTEEEEEEEEEE-SSEEEEEEEETTEEEEEEEE-TTSSEE--HHHHHH-------HHHHHHHHHHHHHHHHHHTTTSSSPPEEEEETTEEEEEPP--EEGGG---S-HHHHHHHHHHHHHHHHHTTEE-SS-SGGGEEESSSEEE---TT-EETTSTTHHHHHHHHHHHHHHHHHHHH----SS-HHHHHHHTT-TT---------S-SGGGGGGHHHHHHHHHHHTT-----SSTTS----

pLDDT: mean 83.99, std 19.0, range [21.0, 98.5]

Nearest PDB structures (foldseek):
  4gyi-assembly1_A  TM=8.108E-01  e=7.217E-24  Thermochaetoides thermophila DSM 1495
  1zao-assembly1_A  TM=8.931E-01  e=8.364E-21  Archaeoglobus fulgidus
  1zar-assembly1_A  TM=8.971E-01  e=1.304E-20  Archaeoglobus fulgidus
  6fdo-assembly2_B  TM=8.432E-01  e=6.336E-21  Homo sapiens
  1zth-assembly1_A  TM=6.735E-01  e=2.615E-10  Archaeoglobus fulgidus

Sequence (652 aa):
MKLVTDGVWSLSRMHLRILRTAEECMRSHAIVPFDVLKSRSRIKGNFMEHAIDLCKLKFLSYVENGYKLTYSGHDCLAINTLRQRGLEAMGEKVGVGKESDIYLGVYGGRESILKFHRLGRISFRNVRRNRRYGGEGTDWLELSRISCQREVMYLEKFKDMDVPAVFDHDRHVVVQEFLDYLPLYKTRVSNVRTICYLMIGFIKDLWKRGYVHGDFNEFNVLVKDDIKVIDFPQCIQSSDERAVYYLRRDLECVLAYFRKKYGYEPEDGCSRFMDELGVGDRSHGPHKPGVEDLSACSTAESGVQKEMELLGLRVDDVSALDGRSAMKLVTDGVWSLSRMHLRILRTAEECMRSHAIVPFDVLKSRSRIKGNFMEHAIDLCKLKFLSYVENGYKLTYSGHDCLAINTLRQRGLEAMGEKVGVGKESDIYLGVYGGRESILKFHRLGRISFRNVRRNRRYGGEGTDWLELSRISCQREVMYLEKFKDMDVPAVFDHDRHVVVQEFLDYLPLYKTRVSNVRTICYLMIGFIKDLWKRGYVHGDFNEFNVLVKDDIKVIDFPQCIQSSDERAVYYLRRDLECVLAYFRKKYGYEPEDGCSRFMDELGVGDRSHGPHKPGVEDLSACSTAESGVQKEMELLGLRVDDVSALDGRSA